Protein 3NWR (pdb70)

Nearest PDB structures (foldseek):
  3nwr-assembly1_A-2  TM=1.002E+00  e=1.275E-89  Paraburkholderia fungorum
  2d69-assembly1_A  TM=9.062E-01  e=4.110E-38  Pyrococcus horikoshii OT3
  2cwx-assembly1_A  TM=9.126E-01  e=5.926E-37  Pyrococcus horikoshii OT3
  1ykw-assembly1_B  TM=9.379E-01  e=1.072E-36  Chlorobaculum tepidum
  8io2-assembly1_E  TM=8.507E-01  e=3.517E-30  Synechococcus elongatus PCC 6301

Solvent-accessible surface area: 16631 Å² total

Structure (mmCIF, N/CA/C/O backbone):
data_3NWR
#
_entry.id   3NWR
#
_cell.length_a   68.255
_cell.length_b   130.917
_cell.length_c   101.452
_cell.angle_alpha   90.00
_cell.angle_beta   90.00
_cell.angle_gamma   90.00
#
_symmetry.space_group_name_H-M   'C 2 2 21'
#
loop_
_entity.id
_entity.type
_entity.pdbx_description
1 polymer 'A rubisco-like protein'
2 non-polymer 'SULFATE ION'
3 non-polymer GLYCEROL
4 water water
#
loop_
_atom_site.group_PDB
_atom_site.id
_atom_site.type_symbol
_atom_site.label_atom_id
_atom_site.label_alt_id
_atom_site.label_comp_id
_atom_site.label_asym_id
_atom_site.label_entity_id
_atom_site.label_seq_id
_atom_site.pdbx_PDB_ins_code
_atom_site.Cartn_x
_atom_site.Cartn_y
_atom_site.Cartn_z
_atom_site.occupancy
_atom_site.B_iso_or_equiv
_atom_site.auth_seq_id
_atom_site.auth_comp_id
_atom_site.auth_asym_id
_atom_site.auth_atom_id
_atom_site.pdbx_PDB_model_num
ATOM 1 N N . GLU A 1 12 ? 14.013 -4.801 28.356 1.00 32.63 12 GLU A N 1
ATOM 2 C CA . GLU A 1 12 ? 12.770 -4.907 27.600 1.00 31.57 12 GLU A CA 1
ATOM 3 C C . GLU A 1 12 ? 12.317 -3.568 27.017 1.00 29.98 12 GLU A C 1
ATOM 4 O O . GLU A 1 12 ? 11.428 -3.531 26.171 1.00 32.92 12 GLU A O 1
ATOM 10 N N . ASP A 1 13 ? 12.926 -2.477 27.475 1.00 24.69 13 ASP A N 1
ATOM 11 C CA . ASP A 1 13 ? 12.589 -1.141 26.984 1.00 22.95 13 ASP A CA 1
ATOM 12 C C . ASP A 1 13 ? 13.622 -0.619 25.986 1.00 18.20 13 ASP A C 1
ATOM 13 O O . ASP A 1 13 ? 13.575 0.548 25.582 1.00 19.30 13 ASP A O 1
ATOM 18 N N . THR A 1 14 ? 14.557 -1.481 25.596 1.00 19.05 14 THR A N 1
ATOM 19 C CA . THR A 1 14 ? 15.598 -1.085 24.648 1.00 17.37 14 THR A CA 1
ATOM 20 C C . THR A 1 14 ? 15.821 -2.155 23.594 1.00 18.44 14 THR A C 1
ATOM 21 O O . THR A 1 14 ? 15.397 -3.292 23.747 1.00 18.36 14 THR A O 1
ATOM 25 N N . LEU A 1 15 ? 16.488 -1.771 22.513 1.00 17.39 15 LEU A N 1
ATOM 26 C CA . LEU A 1 15 ? 17.112 -2.746 21.635 1.00 15.96 15 LEU A CA 1
ATOM 27 C C . LEU A 1 15 ? 18.596 -2.403 21.553 1.00 16.74 15 LEU A C 1
ATOM 28 O O . LEU A 1 15 ? 19.016 -1.304 21.927 1.00 16.85 15 LEU A O 1
ATOM 33 N N . GLU A 1 16 ? 19.394 -3.345 21.076 1.00 17.23 16 GLU A N 1
ATOM 34 C CA . GLU A 1 16 ? 20.816 -3.107 20.916 1.00 14.70 16 GLU A CA 1
ATOM 35 C C . GLU A 1 16 ? 21.268 -3.307 19.474 1.00 14.39 16 GLU A C 1
ATOM 36 O O . GLU A 1 16 ? 20.740 -4.150 18.748 1.00 15.86 16 GLU A O 1
ATOM 42 N N . ALA A 1 17 ? 22.256 -2.514 19.077 1.00 14.69 17 ALA A N 1
ATOM 43 C CA . ALA A 1 17 ? 22.813 -2.595 17.738 1.00 14.79 17 ALA A CA 1
ATOM 44 C C . ALA A 1 17 ? 24.331 -2.576 17.837 1.00 14.92 17 ALA A C 1
ATOM 45 O O . ALA A 1 17 ? 24.894 -1.716 18.512 1.00 16.20 17 ALA A O 1
ATOM 47 N N . ASP A 1 18 ? 24.985 -3.521 17.168 1.00 15.18 18 ASP A N 1
ATOM 48 C CA . ASP A 1 18 ? 26.447 -3.598 17.162 1.00 14.36 18 ASP A CA 1
ATOM 49 C C . ASP A 1 18 ? 26.976 -3.054 15.843 1.00 15.81 18 ASP A C 1
ATOM 50 O O . ASP A 1 18 ? 26.412 -3.347 14.783 1.00 14.75 18 ASP A O 1
ATOM 55 N N . TYR A 1 19 ? 28.061 -2.282 15.904 1.00 14.87 19 TYR A N 1
ATOM 56 C CA . TYR A 1 19 ? 28.701 -1.721 14.715 1.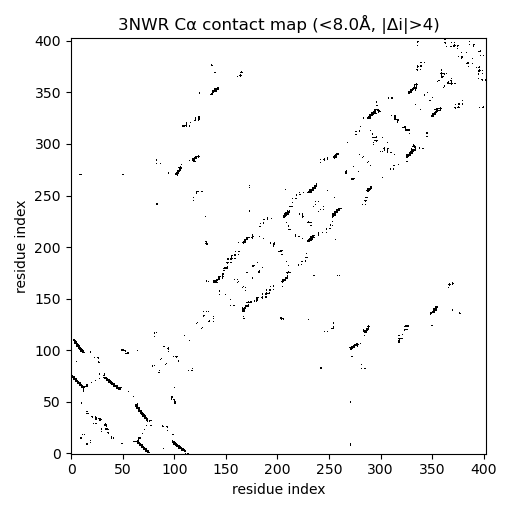00 13.71 19 TYR A CA 1
ATOM 57 C C . TYR A 1 19 ? 30.191 -1.971 14.708 1.00 16.36 19 TYR A C 1
ATOM 58 O O . TYR A 1 19 ? 30.806 -2.165 15.757 1.00 17.42 19 TYR A O 1
ATOM 67 N N . LEU A 1 20 ? 30.762 -1.963 13.508 1.00 13.21 20 LEU A N 1
ATOM 68 C CA . LEU A 1 20 ? 32.198 -1.806 13.335 1.00 13.97 20 LEU A CA 1
ATOM 69 C C . LEU A 1 20 ? 32.407 -0.404 12.798 1.00 17.98 20 LEU A C 1
ATOM 70 O O . LEU A 1 20 ? 31.862 -0.054 11.748 1.00 17.04 20 LEU A O 1
ATOM 75 N N . ILE A 1 21 ? 33.175 0.421 13.508 1.00 15.37 21 ILE A N 1
ATOM 76 C CA . ILE A 1 21 ? 33.437 1.764 13.021 1.00 14.83 21 ILE A CA 1
ATOM 77 C C . ILE A 1 21 ? 34.923 1.980 12.788 1.00 16.39 21 ILE A C 1
ATOM 78 O O . ILE A 1 21 ? 35.762 1.262 13.335 1.00 15.89 21 ILE A O 1
ATOM 83 N N . GLU A 1 22 ? 35.230 2.941 11.928 1.00 15.49 22 GLU A N 1
ATOM 84 C CA . GLU A 1 22 ? 36.607 3.298 11.621 1.00 15.14 22 GLU A CA 1
ATOM 85 C C . GLU A 1 22 ? 36.697 4.813 11.607 1.00 15.04 22 GLU A C 1
ATOM 86 O O . GLU A 1 22 ? 35.860 5.489 11.009 1.00 16.51 22 GLU A O 1
ATOM 92 N N . THR A 1 23 ? 37.715 5.355 12.274 1.00 15.94 23 THR A N 1
ATOM 93 C CA . THR A 1 23 ? 37.840 6.800 12.416 1.00 16.14 23 THR A CA 1
ATOM 94 C C . THR A 1 23 ? 39.262 7.140 12.847 1.00 17.45 23 THR A C 1
ATOM 95 O O . THR A 1 23 ? 39.878 6.380 13.592 1.00 18.65 23 THR A O 1
ATOM 99 N N . PRO A 1 24 ? 39.795 8.272 12.363 1.00 16.81 24 PRO A N 1
ATOM 100 C CA . PRO A 1 24 ? 41.109 8.690 12.858 1.00 20.14 24 PRO A CA 1
ATOM 101 C C . PRO A 1 24 ? 40.954 9.409 14.193 1.00 22.42 24 PRO A C 1
ATOM 102 O O . PRO A 1 24 ? 41.954 9.714 14.852 1.00 23.50 24 PRO A O 1
ATOM 106 N N . LEU A 1 25 ? 39.709 9.682 14.581 1.00 19.46 25 LEU A N 1
ATOM 107 C CA . LEU A 1 25 ? 39.416 10.350 15.841 1.00 18.61 25 LEU A CA 1
ATOM 108 C C . LEU A 1 25 ? 39.276 9.320 16.962 1.00 17.52 25 LEU A C 1
ATOM 109 O O . LEU A 1 25 ? 39.537 8.131 16.763 1.00 18.95 25 LEU A O 1
ATOM 114 N N . ASP A 1 26 ? 38.870 9.773 18.143 1.00 21.20 26 ASP A N 1
ATOM 115 C CA . ASP A 1 26 ? 38.672 8.877 19.278 1.00 18.78 26 ASP A CA 1
ATOM 116 C C . ASP A 1 26 ? 37.421 8.019 19.088 1.00 20.18 26 ASP A C 1
ATOM 117 O O . ASP A 1 26 ? 36.320 8.558 18.992 1.00 19.83 26 ASP A O 1
ATOM 122 N N . PRO A 1 27 ? 37.585 6.687 19.027 1.00 18.90 27 PRO A N 1
ATOM 123 C CA . PRO A 1 27 ? 36.419 5.818 18.792 1.00 18.32 27 PRO A CA 1
ATOM 124 C C . PRO A 1 27 ? 35.285 6.017 19.795 1.00 18.75 27 PRO A C 1
ATOM 125 O O . PRO A 1 27 ? 34.122 6.025 19.394 1.00 17.26 27 PRO A O 1
ATOM 129 N N . ALA A 1 28 ? 35.598 6.176 21.077 1.00 21.00 28 ALA A N 1
ATOM 130 C CA . ALA A 1 28 ? 34.544 6.340 22.070 1.00 19.78 28 ALA A CA 1
ATOM 131 C C . ALA A 1 28 ? 33.743 7.618 21.855 1.00 19.83 28 ALA A C 1
ATOM 132 O O . ALA A 1 28 ? 32.523 7.615 21.992 1.00 20.77 28 ALA A O 1
ATOM 134 N N . ARG A 1 29 ? 34.426 8.712 21.518 1.00 20.46 29 ARG A N 1
ATOM 135 C CA . ARG A 1 29 ? 33.742 9.972 21.246 1.00 22.46 29 ARG A CA 1
ATOM 136 C C . ARG A 1 29 ? 32.840 9.828 20.025 1.00 22.37 29 ARG A C 1
ATOM 137 O O . ARG A 1 29 ? 31.693 10.282 20.026 1.00 19.43 29 ARG A O 1
ATOM 145 N N . VAL A 1 30 ? 33.369 9.189 18.988 1.00 18.21 30 VAL A N 1
ATOM 146 C CA . VAL A 1 30 ? 32.615 8.986 17.761 1.00 17.63 30 VAL A CA 1
ATOM 147 C C . VAL A 1 30 ? 31.395 8.116 18.024 1.00 18.89 30 VAL A C 1
ATOM 148 O O . VAL A 1 30 ? 30.312 8.400 17.515 1.00 17.89 30 VAL A O 1
ATOM 152 N N . ALA A 1 31 ? 31.559 7.073 18.835 1.00 17.39 31 ALA A N 1
ATOM 153 C CA . ALA A 1 31 ? 30.431 6.212 19.177 1.00 17.80 31 ALA A CA 1
ATOM 154 C C . ALA A 1 31 ? 29.325 7.023 19.841 1.00 17.01 31 ALA A C 1
ATOM 155 O O . ALA A 1 31 ? 28.141 6.809 19.582 1.00 18.50 31 ALA A O 1
ATOM 157 N N . ASP A 1 32 ? 29.689 7.974 20.694 1.00 17.67 32 ASP A N 1
ATOM 158 C CA . ASP A 1 32 ? 28.649 8.757 21.342 1.00 20.17 32 ASP A CA 1
ATOM 159 C C . ASP A 1 32 ? 28.029 9.794 20.401 1.00 19.43 32 ASP A C 1
ATOM 160 O O . ASP A 1 32 ? 26.852 10.132 20.533 1.00 19.30 32 ASP A O 1
ATOM 165 N N . VAL A 1 33 ? 28.817 10.298 19.454 1.00 16.70 33 VAL A N 1
ATOM 166 C CA . VAL A 1 33 ? 28.259 11.112 18.381 1.00 16.86 33 VAL A CA 1
ATOM 167 C C . VAL A 1 33 ? 27.177 10.305 17.656 1.00 17.80 33 VAL A C 1
ATOM 168 O O . VAL A 1 33 ? 26.073 10.799 17.428 1.00 18.08 33 VAL A O 1
ATOM 172 N N . MET A 1 34 ? 27.492 9.057 17.318 1.00 17.58 34 MET A N 1
ATOM 173 C CA . MET A 1 34 ? 26.514 8.173 16.683 1.00 16.13 34 MET A CA 1
ATOM 174 C C . MET A 1 34 ? 25.259 8.005 17.529 1.00 18.24 34 MET A C 1
ATOM 175 O O . MET A 1 34 ? 24.136 8.131 17.034 1.00 16.23 34 MET A O 1
ATOM 180 N N . ALA A 1 35 ? 25.449 7.719 18.813 1.00 17.22 35 ALA A N 1
ATOM 181 C CA . ALA A 1 35 ? 24.328 7.524 19.724 1.00 16.92 35 ALA A CA 1
ATOM 182 C C . ALA A 1 35 ? 23.450 8.770 19.790 1.00 18.82 35 ALA A C 1
ATOM 183 O O . ALA A 1 35 ? 22.216 8.684 19.748 1.00 18.07 35 ALA A O 1
ATOM 185 N N . GLY A 1 36 ? 24.088 9.931 19.888 1.00 17.39 36 GLY A N 1
ATOM 186 C CA . GLY A 1 36 ? 23.363 11.183 20.003 1.00 19.09 36 GLY A CA 1
ATOM 187 C C . GLY A 1 36 ? 22.626 11.536 18.730 1.00 19.54 36 GLY A C 1
ATOM 188 O O . GLY A 1 36 ? 21.452 11.917 18.763 1.00 20.19 36 GLY A O 1
ATOM 189 N N . GLU A 1 37 ? 23.314 11.409 17.601 1.00 16.78 37 GLU A N 1
ATOM 190 C CA . GLU A 1 37 ? 22.723 11.784 16.323 1.00 20.72 37 GLU A CA 1
ATOM 191 C C . GLU A 1 37 ? 21.510 10.935 15.972 1.00 20.31 37 GLU A C 1
ATOM 192 O O . GLU A 1 37 ? 20.568 11.427 15.352 1.00 19.67 37 GLU A O 1
ATOM 198 N N . GLN A 1 38 ? 21.528 9.670 16.383 1.00 17.12 38 GLN A N 1
ATOM 199 C CA . GLN A 1 38 ? 20.441 8.746 16.060 1.00 17.07 38 GLN A CA 1
ATOM 200 C C . GLN A 1 38 ? 19.350 8.745 17.125 1.00 16.56 38 GLN A C 1
ATOM 201 O O . GLN A 1 38 ? 18.416 7.943 17.068 1.00 17.79 38 GLN A O 1
ATOM 207 N N . SER A 1 39 ? 19.471 9.646 18.090 1.00 18.17 39 SER A N 1
ATOM 208 C CA . SER A 1 39 ? 18.439 9.809 19.102 1.00 17.87 39 SER A CA 1
ATOM 209 C C . SER A 1 39 ? 18.247 11.286 19.431 1.00 21.19 39 SER A C 1
ATOM 210 O O . SER A 1 39 ? 17.995 12.083 18.529 1.00 22.97 39 SER A O 1
ATOM 213 N N . SER A 1 40 ? 18.385 11.660 20.698 1.00 18.61 40 SER A N 1
ATOM 214 C CA . SER A 1 40 ? 18.064 13.031 21.122 1.00 21.38 40 SER A CA 1
ATOM 215 C C . SER A 1 40 ? 19.269 13.954 21.362 1.00 27.56 40 SER A C 1
ATOM 216 O O . SER A 1 40 ? 19.148 14.970 22.057 1.00 27.35 40 SER A O 1
ATOM 219 N N . GLY A 1 41 ? 20.419 13.606 20.795 1.00 27.02 41 GLY A N 1
ATOM 220 C CA . GLY A 1 41 ? 21.606 14.440 20.902 1.00 26.25 41 GLY A CA 1
ATOM 221 C C . GLY A 1 41 ? 22.080 14.603 22.334 1.00 35.64 41 GLY A C 1
ATOM 222 O O . GLY A 1 41 ? 22.030 15.706 22.888 1.00 43.64 41 GLY A O 1
ATOM 223 N N . ALA A 1 55 ? 16.632 11.183 29.512 1.00 36.34 55 ALA A N 1
ATOM 224 C CA . ALA A 1 55 ? 16.571 9.895 30.190 1.00 36.55 55 ALA A CA 1
ATOM 225 C C . ALA A 1 55 ? 15.685 8.911 29.427 1.00 34.85 55 ALA A C 1
ATOM 226 O O . ALA A 1 55 ? 15.923 7.701 29.439 1.00 39.43 55 ALA A O 1
ATOM 228 N N . ARG A 1 56 ? 14.667 9.439 28.757 1.00 33.24 56 ARG A N 1
ATOM 229 C CA . ARG A 1 56 ? 13.688 8.602 28.074 1.00 31.25 56 ARG A CA 1
ATOM 230 C C . ARG A 1 56 ? 14.024 8.425 26.595 1.00 27.47 56 ARG A C 1
ATOM 231 O O . ARG A 1 56 ? 13.409 7.606 25.910 1.00 27.21 56 ARG A O 1
ATOM 239 N N . SER A 1 57 ? 14.992 9.196 26.105 1.00 26.79 57 SER A N 1
ATOM 240 C CA . SER A 1 57 ? 15.189 9.303 24.660 1.00 22.00 57 SER A CA 1
ATOM 241 C C . SER A 1 57 ? 16.629 9.245 24.165 1.00 21.35 57 SER A C 1
ATOM 242 O O . SER A 1 57 ? 16.858 9.129 22.966 1.00 23.01 57 SER A O 1
ATOM 245 N N . ARG A 1 58 ? 17.605 9.348 25.056 1.00 19.16 58 ARG A N 1
ATOM 246 C CA . ARG A 1 58 ? 18.991 9.369 24.601 1.00 17.61 58 ARG A CA 1
ATOM 247 C C . ARG A 1 58 ? 19.563 7.953 24.524 1.00 18.88 58 ARG A C 1
ATOM 248 O O . ARG A 1 58 ? 19.560 7.216 25.517 1.00 20.79 58 ARG A O 1
ATOM 256 N N . ALA A 1 59 ? 20.012 7.559 23.333 1.00 19.37 59 ALA A N 1
ATOM 257 C CA . ALA A 1 59 ? 20.696 6.276 23.164 1.00 18.09 59 ALA A CA 1
ATOM 258 C C . ALA A 1 59 ? 22.045 6.323 23.877 1.00 18.29 59 ALA A C 1
ATOM 259 O O . ALA A 1 59 ? 22.606 7.397 24.085 1.00 19.71 59 ALA A O 1
ATOM 261 N N A SER A 1 60 ? 22.559 5.152 24.245 0.41 18.82 60 SER A N 1
ATOM 262 N N B SER A 1 60 ? 22.571 5.165 24.251 0.59 18.80 60 SER A N 1
ATOM 263 C CA A SER A 1 60 ? 23.811 5.058 24.992 0.41 20.22 60 SER A CA 1
ATOM 264 C CA B SER A 1 60 ? 23.853 5.136 24.942 0.59 20.21 60 SER A CA 1
ATOM 265 C C A SER A 1 60 ? 24.800 4.095 24.346 0.41 18.80 60 SER A C 1
ATOM 266 C C B SER A 1 60 ? 24.799 4.098 24.365 0.59 18.78 60 SER A C 1
ATOM 267 O O A SER A 1 60 ? 24.408 3.188 23.612 0.41 18.72 60 SER A O 1
ATOM 268 O O B SER A 1 60 ? 24.377 3.148 23.701 0.59 18.73 60 SER A O 1
ATOM 273 N N . VAL A 1 61 ? 26.084 4.297 24.625 1.00 18.38 61 VAL A N 1
ATOM 274 C CA . VAL A 1 61 ? 27.115 3.371 24.189 1.00 19.54 61 VAL A CA 1
ATOM 275 C C . VAL A 1 61 ? 27.357 2.366 25.308 1.00 20.75 61 VAL A C 1
ATOM 276 O O . VAL A 1 61 ? 27.762 2.745 26.410 1.00 24.55 61 VAL A O 1
ATOM 280 N N . LEU A 1 62 ? 27.085 1.094 25.037 1.00 16.56 62 LEU A N 1
ATOM 281 C CA . LEU A 1 62 ? 27.194 0.054 26.062 1.00 19.22 62 LEU A CA 1
ATOM 282 C C . LEU A 1 62 ? 28.552 -0.630 26.029 1.00 19.47 62 LEU A C 1
ATOM 283 O O . LEU A 1 62 ? 29.025 -1.126 27.051 1.00 20.15 62 LEU A O 1
ATOM 288 N N . ARG A 1 63 ? 29.166 -0.684 24.852 1.00 17.23 63 ARG A N 1
ATOM 289 C CA . ARG A 1 63 ? 30.425 -1.407 24.689 1.00 17.51 63 ARG A CA 1
ATOM 290 C C . ARG A 1 63 ? 31.293 -0.747 23.643 1.00 19.18 63 ARG A C 1
ATOM 291 O O . ARG A 1 63 ? 30.804 -0.326 22.596 1.00 18.05 63 ARG A O 1
ATOM 299 N N . ILE A 1 64 ? 32.590 -0.674 23.919 1.00 16.57 64 ILE A N 1
ATOM 300 C CA . ILE A 1 64 ? 33.560 -0.278 22.916 1.00 16.53 64 ILE A CA 1
ATOM 301 C C . ILE A 1 64 ? 34.740 -1.224 23.038 1.00 21.61 64 ILE A C 1
ATOM 302 O O . ILE A 1 64 ? 35.201 -1.506 24.146 1.00 20.90 64 ILE A O 1
ATOM 307 N N . GLU A 1 65 ? 35.212 -1.737 21.911 1.00 16.25 65 GLU A N 1
ATOM 308 C CA . GLU A 1 65 ? 36.424 -2.551 21.907 1.00 19.37 65 GLU A CA 1
ATOM 309 C C . GLU A 1 65 ? 37.285 -2.115 20.744 1.00 19.65 65 GLU A C 1
ATOM 310 O O . GLU A 1 65 ? 36.893 -2.279 19.592 1.00 19.07 65 GLU A O 1
ATOM 316 N N . GLU A 1 66 ? 38.453 -1.548 21.029 1.00 17.78 66 GLU A N 1
ATOM 317 C CA . GLU A 1 66 ? 39.329 -1.120 19.948 1.00 19.12 66 GLU A CA 1
ATOM 318 C C . GLU A 1 66 ? 40.035 -2.312 19.306 1.00 21.73 66 GLU A C 1
ATOM 319 O O . GLU A 1 66 ? 40.500 -3.217 19.993 1.00 22.22 66 GLU A O 1
ATOM 325 N N . LEU A 1 67 ? 40.093 -2.297 17.976 1.00 18.90 67 LEU A N 1
ATOM 326 C CA . LEU A 1 67 ? 40.698 -3.357 17.192 1.00 20.06 67 LEU A CA 1
ATOM 327 C C . LEU A 1 67 ? 41.988 -2.828 16.585 1.00 19.03 67 LEU A C 1
ATOM 328 O O . LEU A 1 67 ? 42.394 -1.700 16.861 1.00 21.88 67 LEU A O 1
ATOM 333 N N . GLU A 1 68 ? 42.632 -3.639 15.754 1.00 23.71 68 GLU A N 1
ATOM 334 C CA . GLU A 1 68 ? 43.820 -3.190 15.040 1.00 28.39 68 GLU A CA 1
ATOM 335 C C . GLU A 1 68 ? 43.458 -2.056 14.077 1.00 26.72 68 GLU A C 1
ATOM 336 O O . GLU A 1 68 ? 42.472 -2.144 13.342 1.00 25.93 68 GLU A O 1
ATOM 342 N N . ALA A 1 69 ? 44.245 -0.986 14.096 1.00 26.03 69 ALA A N 1
ATOM 343 C CA . ALA A 1 69 ? 43.982 0.161 13.240 1.00 23.67 69 ALA A CA 1
ATOM 344 C C . ALA A 1 69 ? 44.289 -0.156 11.786 1.00 29.28 69 ALA A C 1
ATOM 345 O O . ALA A 1 69 ? 45.039 -1.089 11.485 1.00 29.60 69 ALA A O 1
ATOM 347 N N . ALA A 1 70 ? 43.692 0.617 10.886 1.00 24.66 70 ALA A N 1
ATOM 348 C CA . ALA A 1 70 ? 43.989 0.502 9.464 1.00 26.31 70 ALA A CA 1
ATOM 349 C C . ALA A 1 70 ? 45.065 1.516 9.085 1.00 27.08 70 ALA A C 1
ATOM 350 O O . ALA A 1 70 ? 45.103 2.627 9.625 1.00 29.00 70 ALA A O 1
ATOM 352 N N . ALA A 1 71 ? 45.936 1.137 8.154 1.00 30.90 71 ALA A N 1
ATOM 353 C CA . ALA A 1 71 ? 47.015 2.016 7.708 1.00 30.13 71 ALA A CA 1
ATOM 354 C C . ALA A 1 71 ? 46.518 3.059 6.716 1.00 29.07 71 ALA A C 1
ATOM 355 O O . ALA A 1 71 ? 47.147 4.103 6.533 1.00 30.51 71 ALA A O 1
ATOM 357 N N . ARG A 1 72 ? 45.391 2.763 6.073 1.00 31.59 72 ARG A N 1
ATOM 358 C CA . ARG A 1 72 ? 44.762 3.683 5.134 1.00 27.29 72 ARG A CA 1
ATOM 359 C C . ARG A 1 72 ? 43.261 3.707 5.400 1.00 21.96 72 ARG A C 1
ATOM 360 O O . ARG A 1 72 ? 42.697 2.710 5.849 1.00 26.45 72 ARG A O 1
ATOM 368 N N . PRO A 1 73 ? 42.611 4.847 5.128 1.00 23.14 73 PRO A N 1
ATOM 369 C CA . PRO A 1 73 ? 41.162 4.964 5.360 1.00 20.05 73 PRO A CA 1
ATOM 370 C C . PRO A 1 73 ? 40.361 4.113 4.373 1.00 25.09 73 PRO A C 1
ATOM 371 O O . PRO A 1 73 ? 40.674 4.091 3.179 1.00 24.36 73 PRO A O 1
ATOM 375 N N . SER A 1 74 ? 39.338 3.422 4.867 1.00 20.26 74 SER A N 1
ATOM 376 C CA . SER A 1 74 ? 38.540 2.542 4.018 1.00 20.75 74 SER A CA 1
ATOM 377 C C . SER A 1 74 ? 37.650 3.321 3.050 1.00 19.87 74 SER A C 1
ATOM 378 O O . SER A 1 74 ? 37.375 2.853 1.944 1.00 23.23 74 SER A O 1
ATOM 381 N N . LEU A 1 75 ? 37.197 4.497 3.475 1.00 18.07 75 LEU A N 1
ATOM 382 C CA . LEU A 1 75 ? 36.307 5.330 2.668 1.00 17.57 75 LEU A CA 1
ATOM 383 C C . LEU A 1 75 ? 36.819 6.763 2.567 1.00 19.96 75 LEU A C 1
ATOM 384 O O . LEU A 1 75 ? 37.394 7.292 3.521 1.00 21.24 75 LEU A O 1
ATOM 389 N N . PRO A 1 76 ? 36.602 7.405 1.410 1.00 19.14 76 PRO A N 1
ATOM 390 C CA . PRO A 1 76 ? 36.869 8.844 1.309 1.00 18.27 76 PRO A CA 1
ATOM 391 C C . PRO A 1 76 ? 36.014 9.625 2.296 1.00 20.53 76 PRO A C 1
ATOM 392 O O . PRO A 1 76 ? 34.922 9.187 2.673 1.00 20.50 76 PRO A O 1
ATOM 396 N N . ASN A 1 77 ? 36.504 10.785 2.707 1.00 20.70 77 ASN A N 1
ATOM 397 C CA . ASN A 1 77 ? 35.755 11.629 3.613 1.00 17.31 77 ASN A CA 1
ATOM 398 C C . ASN A 1 77 ? 36.213 13.071 3.473 1.00 19.88 77 ASN A C 1
ATOM 399 O O . ASN A 1 77 ? 37.335 13.399 3.850 1.00 21.30 77 ASN A O 1
ATOM 404 N N . ALA A 1 78 ? 35.346 13.919 2.923 1.00 19.72 78 ALA A N 1
ATOM 405 C CA . ALA A 1 78 ? 35.710 15.301 2.611 1.00 20.64 78 ALA A CA 1
ATOM 406 C C . ALA A 1 78 ? 35.909 16.170 3.851 1.00 26.32 78 ALA A C 1
ATOM 407 O O . ALA A 1 78 ? 36.753 17.067 3.856 1.00 27.05 78 ALA A O 1
ATOM 409 N N . TRP A 1 79 ? 35.132 15.914 4.897 1.00 20.72 79 TRP A N 1
ATOM 410 C CA . TRP A 1 79 ? 35.249 16.682 6.127 1.00 21.50 79 TRP A CA 1
ATOM 411 C C . TRP A 1 79 ? 36.598 16.415 6.787 1.00 24.02 79 TRP A C 1
ATOM 412 O O . TRP A 1 79 ? 37.286 17.346 7.206 1.00 24.41 79 TRP A O 1
ATOM 423 N N . LEU A 1 80 ? 36.987 15.148 6.856 1.00 22.34 80 LEU A N 1
ATOM 424 C CA . LEU A 1 80 ? 38.256 14.801 7.481 1.00 22.50 80 LEU A CA 1
ATOM 425 C C . LEU A 1 80 ? 39.443 15.330 6.684 1.00 32.91 80 LEU A C 1
ATOM 426 O O . LEU A 1 80 ? 40.431 15.780 7.262 1.00 34.19 80 LEU A O 1
ATOM 431 N N . GLU A 1 81 ? 39.360 15.292 5.360 1.00 26.89 81 GLU A N 1
ATOM 432 C CA . GLU A 1 81 ? 40.498 15.768 4.585 1.00 35.22 81 GLU A CA 1
ATOM 433 C C . GLU A 1 81 ? 40.566 17.291 4.518 1.00 37.55 81 GLU A C 1
ATOM 434 O O . GLU A 1 81 ? 41.654 17.855 4.420 1.00 40.73 81 GLU A O 1
ATOM 440 N N . ARG A 1 82 ? 39.414 17.951 4.595 1.00 32.16 82 ARG A N 1
ATOM 441 C CA . ARG A 1 82 ? 39.387 19.408 4.701 1.00 36.51 82 ARG A CA 1
ATOM 442 C C . ARG A 1 82 ? 40.230 19.857 5.888 1.00 42.72 82 ARG A C 1
ATOM 443 O O . ARG A 1 82 ? 40.660 21.009 5.961 1.00 48.17 82 ARG A O 1
ATOM 451 N N . GLN A 1 83 ? 40.470 18.939 6.816 1.00 40.62 83 GLN A N 1
ATOM 452 C CA . GLN A 1 83 ? 41.181 19.275 8.042 1.00 45.61 83 GLN A CA 1
ATOM 453 C C . GLN A 1 83 ? 42.491 18.525 8.208 1.00 42.15 83 GLN A C 1
ATOM 454 O O . GLN A 1 83 ? 43.130 18.609 9.257 1.00 46.60 83 GLN A O 1
ATOM 460 N N . GLY A 1 84 ? 42.891 17.800 7.170 1.00 43.08 84 GLY A N 1
ATOM 461 C CA . GLY A 1 84 ? 44.137 17.058 7.202 1.00 39.60 84 GLY A CA 1
ATOM 462 C C . GLY A 1 84 ? 44.319 16.251 8.473 1.00 41.26 84 GLY A C 1
ATOM 463 O O . GLY A 1 84 ? 45.424 16.165 9.009 1.00 36.79 84 GLY A O 1
ATOM 464 N N . THR A 1 85 ? 43.235 15.660 8.966 1.00 38.50 85 THR A N 1
ATOM 465 C CA . THR A 1 85 ? 43.323 14.792 10.133 1.00 36.42 85 THR A CA 1
ATOM 466 C C . THR A 1 85 ? 44.268 13.636 9.818 1.00 32.14 85 THR A C 1
ATOM 467 O O . THR A 1 85 ? 44.091 12.942 8.816 1.00 35.67 85 THR A O 1
ATOM 471 N N . PRO A 1 86 ? 45.292 13.437 10.660 1.00 33.26 86 PRO A N 1
ATOM 472 C CA . PRO A 1 86 ? 46.280 12.387 10.401 1.00 34.97 86 PRO A CA 1
ATOM 473 C C . PRO A 1 86 ? 45.765 11.006 10.789 1.00 33.97 86 PRO A C 1
ATOM 474 O O . PRO A 1 86 ? 44.876 10.891 11.636 1.00 32.50 86 PRO A O 1
ATOM 478 N N . GLY A 1 87 ? 46.322 9.973 10.168 1.00 29.63 87 GLY A N 1
ATOM 479 C CA . GLY A 1 87 ? 46.041 8.609 10.572 1.00 27.73 87 GLY A CA 1
ATOM 480 C C . GLY A 1 87 ? 46.722 8.340 11.899 1.00 29.87 87 GLY A C 1
ATOM 481 O O . GLY A 1 87 ? 47.259 9.262 12.518 1.00 31.50 87 GLY A O 1
ATOM 482 N N . PRO A 1 88 ? 46.713 7.078 12.349 1.00 28.42 88 PRO A N 1
ATOM 483 C CA . PRO A 1 88 ? 46.118 5.927 11.663 1.00 28.10 88 PRO A CA 1
ATOM 484 C C . PRO A 1 88 ? 44.595 5.966 11.746 1.00 24.71 88 PRO A C 1
ATOM 485 O O . PRO A 1 88 ? 44.034 6.814 12.438 1.00 24.78 88 PRO A O 1
ATOM 489 N N . TRP A 1 89 ? 43.943 5.051 11.042 1.00 24.05 89 TRP A N 1
ATOM 490 C CA . TRP A 1 89 ? 42.487 4.990 11.058 1.00 21.91 89 TRP A CA 1
ATOM 491 C C . TRP A 1 89 ? 42.022 3.895 11.997 1.00 18.93 89 TRP A C 1
ATOM 492 O O . TRP A 1 89 ? 42.006 2.710 11.658 1.00 21.22 89 TRP A O 1
ATOM 503 N N . ARG A 1 90 ? 41.692 4.314 13.211 1.00 18.41 90 ARG A N 1
ATOM 504 C CA . ARG A 1 90 ? 41.375 3.397 14.278 1.00 17.94 90 ARG A CA 1
ATOM 505 C C . ARG A 1 90 ? 40.078 2.645 14.003 1.00 17.74 90 ARG A C 1
ATOM 506 O O . ARG A 1 90 ? 39.171 3.167 13.356 1.00 19.54 90 ARG A O 1
ATOM 514 N N . ARG A 1 91 ? 40.004 1.419 14.496 1.00 18.57 91 ARG A N 1
ATOM 515 C CA . ARG A 1 91 ? 38.821 0.596 14.311 1.00 18.30 91 ARG A CA 1
ATOM 516 C C . ARG A 1 91 ? 38.298 0.123 15.652 1.00 19.98 91 ARG A C 1
ATOM 517 O O . ARG A 1 91 ? 39.070 -0.148 16.571 1.00 17.96 91 ARG A O 1
ATOM 525 N N . ALA A 1 92 ? 36.980 0.036 15.773 1.00 16.95 92 ALA A N 1
ATOM 526 C CA . ALA A 1 92 ? 36.384 -0.463 16.999 1.00 16.18 92 ALA A CA 1
ATOM 527 C C . ALA A 1 92 ? 35.047 -1.135 16.749 1.00 17.26 92 ALA A C 1
ATOM 528 O O . ALA A 1 92 ? 34.307 -0.741 15.843 1.00 17.25 92 ALA A O 1
ATOM 530 N N . ARG A 1 93 ? 34.752 -2.154 17.550 1.00 15.20 93 ARG A N 1
ATOM 531 C CA . ARG A 1 93 ? 33.413 -2.726 17.605 1.00 15.54 93 ARG A CA 1
ATOM 532 C C . ARG A 1 93 ? 32.680 -2.024 18.730 1.00 19.64 93 ARG A C 1
ATOM 533 O O . ARG A 1 93 ? 33.214 -1.893 19.832 1.00 20.00 93 ARG A O 1
ATOM 541 N N . ILE A 1 94 ? 31.468 -1.554 18.459 1.00 14.43 94 ILE A N 1
ATOM 542 C CA . ILE A 1 94 ? 30.712 -0.848 19.483 1.00 15.84 94 ILE A CA 1
ATOM 543 C C . ILE A 1 94 ? 29.302 -1.406 19.582 1.00 18.39 94 ILE A C 1
ATOM 544 O O . ILE A 1 94 ? 28.796 -2.012 18.639 1.00 16.38 94 ILE A O 1
ATOM 549 N N . THR A 1 95 ? 28.680 -1.221 20.740 1.00 16.87 95 THR A N 1
ATOM 550 C CA . THR A 1 95 ? 27.280 -1.572 20.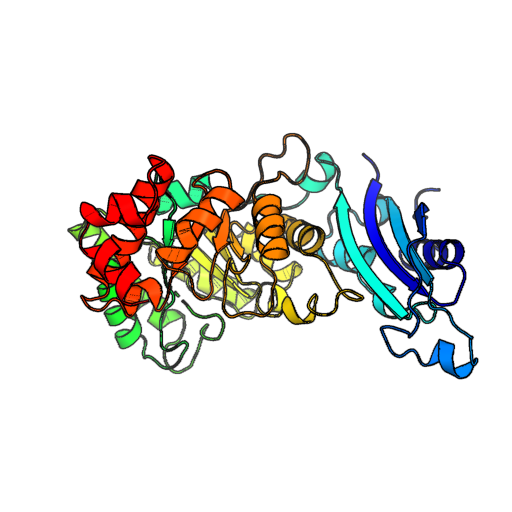906 1.00 15.58 95 THR A CA 1
ATOM 551 C C . THR A 1 95 ? 26.532 -0.340 21.366 1.00 17.73 95 THR A C 1
ATOM 552 O O . THR A 1 95 ? 26.942 0.310 22.334 1.00 16.68 95 THR A O 1
ATOM 556 N N . LEU A 1 96 ? 25.447 -0.008 20.665 1.00 15.52 96 LEU A N 1
ATOM 557 C CA . LEU A 1 96 ? 24.552 1.062 21.087 1.00 16.24 96 LEU A CA 1
ATOM 558 C C . LEU A 1 96 ? 23.260 0.490 21.656 1.00 16.00 96 LEU A C 1
ATOM 559 O O . LEU A 1 96 ? 22.772 -0.543 21.200 1.00 17.04 96 LEU A O 1
ATOM 564 N N . SER A 1 97 ? 22.715 1.175 22.657 1.00 16.16 97 SER A N 1
ATOM 565 C CA . SER A 1 97 ? 21.422 0.826 23.231 1.00 16.32 97 SER A CA 1
ATOM 566 C C . SER A 1 97 ? 20.423 1.928 22.904 1.00 16.13 97 SER A C 1
ATOM 567 O O . SER A 1 97 ? 20.666 3.094 23.209 1.00 17.03 97 SER A O 1
ATOM 570 N N . PHE A 1 98 ? 19.312 1.558 22.268 1.00 15.91 98 PHE A N 1
ATOM 571 C CA . PHE A 1 98 ? 18.291 2.513 21.839 1.00 17.47 98 PHE A CA 1
ATOM 572 C C . PHE A 1 98 ? 16.999 2.324 22.621 1.00 17.08 98 PHE A C 1
ATOM 573 O O . PHE A 1 98 ? 16.517 1.201 22.739 1.00 17.41 98 PHE A O 1
ATOM 581 N N . PRO A 1 99 ? 16.418 3.419 23.138 1.00 17.72 99 PRO A N 1
ATOM 582 C CA . PRO A 1 99 ? 15.115 3.304 23.802 1.00 17.04 99 PRO A CA 1
ATOM 583 C C . PRO A 1 99 ? 13.992 3.040 22.801 1.00 16.74 99 PRO A C 1
ATOM 584 O O . PRO A 1 99 ? 13.816 3.800 21.845 1.00 17.68 99 PRO A O 1
ATOM 588 N N . LEU A 1 100 ? 13.230 1.976 23.028 1.00 17.58 100 LEU A N 1
ATOM 589 C CA . LEU A 1 100 ? 12.155 1.600 22.113 1.00 14.71 100 LEU A CA 1
ATOM 590 C C . LEU A 1 100 ? 11.094 2.682 21.978 1.00 15.74 100 LEU A C 1
ATOM 591 O O . LEU A 1 100 ? 10.460 2.823 20.931 1.00 16.46 100 LEU A O 1
ATOM 596 N N . ALA A 1 101 ? 10.893 3.455 23.038 1.00 15.84 101 ALA A N 1
ATOM 597 C CA . ALA A 1 101 ? 9.894 4.515 23.003 1.00 17.18 101 ALA A CA 1
ATOM 598 C C . ALA A 1 101 ? 10.182 5.556 21.907 1.00 17.07 101 ALA A C 1
ATOM 599 O O . ALA A 1 101 ? 9.273 6.241 21.447 1.00 17.75 101 ALA A O 1
ATOM 601 N N . ASN A 1 102 ? 11.441 5.668 21.490 1.00 15.37 102 ASN A N 1
ATOM 602 C CA . ASN A 1 102 ? 11.792 6.580 20.399 1.00 15.64 102 ASN A CA 1
ATOM 603 C C . ASN A 1 102 ? 11.204 6.130 19.065 1.00 14.01 102 ASN A C 1
ATOM 604 O O . ASN A 1 102 ? 10.983 6.955 18.168 1.00 15.36 102 ASN A O 1
ATOM 609 N N . ILE A 1 103 ? 10.968 4.823 18.931 1.00 15.23 103 ILE A N 1
ATOM 610 C CA . ILE A 1 103 ? 10.662 4.231 17.628 1.00 15.00 103 ILE A CA 1
ATOM 611 C C . ILE A 1 103 ? 9.238 3.686 17.559 1.00 14.75 103 ILE A C 1
ATOM 612 O O . ILE A 1 103 ? 8.553 3.810 16.544 1.00 16.21 103 ILE A O 1
ATOM 617 N N . ASP A 1 104 ? 8.801 3.066 18.649 1.00 16.42 104 ASP A N 1
ATOM 618 C CA . ASP A 1 104 ? 7.627 2.205 18.614 1.00 17.18 104 ASP A CA 1
ATOM 619 C C . ASP A 1 104 ? 7.733 1.160 17.493 1.00 15.95 104 ASP A C 1
ATOM 620 O O . ASP A 1 104 ? 8.839 0.880 17.028 1.00 16.30 104 ASP A O 1
ATOM 625 N N . ALA A 1 105 ? 6.614 0.563 17.086 1.00 17.96 105 ALA A N 1
ATOM 626 C CA . ALA A 1 105 ? 6.674 -0.594 16.181 1.00 18.37 105 ALA A CA 1
ATOM 627 C C . ALA A 1 105 ? 6.663 -0.177 14.719 1.00 18.68 105 ALA A C 1
ATOM 628 O O . ALA A 1 105 ? 5.847 -0.640 13.932 1.00 20.07 105 ALA A O 1
ATOM 630 N N . ASN A 1 106 ? 7.598 0.692 14.378 1.00 14.36 106 ASN A N 1
ATOM 631 C CA . ASN A 1 106 ? 7.674 1.321 13.070 1.00 12.52 106 ASN A CA 1
ATOM 632 C C . ASN A 1 106 ? 8.924 0.800 12.360 1.00 10.82 106 ASN A C 1
ATOM 633 O O . ASN A 1 106 ? 10.046 1.241 12.648 1.00 12.45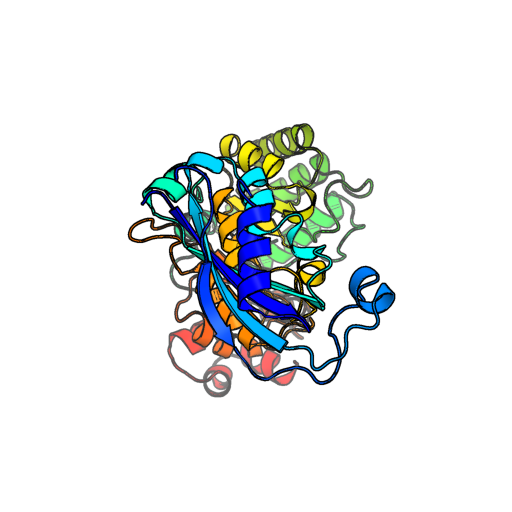 106 ASN A O 1
ATOM 638 N N . LEU A 1 107 ? 8.724 -0.150 11.448 1.00 12.47 107 LEU A N 1
ATOM 639 C CA . LEU A 1 107 ? 9.838 -0.858 10.818 1.00 13.28 107 LEU A CA 1
ATOM 640 C C . LEU A 1 107 ? 10.763 0.050 10.002 1.00 10.32 107 LEU A C 1
ATOM 641 O O . LEU A 1 107 ? 11.979 0.032 10.212 1.00 11.98 107 LEU A O 1
ATOM 646 N N . PRO A 1 108 ? 10.214 0.850 9.072 1.00 12.10 108 PRO A N 1
ATOM 647 C CA . PRO A 1 108 ? 11.159 1.698 8.325 1.00 11.45 108 PRO A CA 1
ATOM 648 C C . PRO A 1 108 ? 11.854 2.771 9.181 1.00 11.34 108 PRO A C 1
ATOM 649 O O . PRO A 1 108 ? 12.995 3.130 8.896 1.00 11.93 108 PRO A O 1
ATOM 653 N N . THR A 1 109 ? 11.206 3.273 10.225 1.00 10.72 109 THR A N 1
ATOM 654 C CA . THR A 1 109 ? 11.900 4.209 11.105 1.00 11.62 109 THR A CA 1
ATOM 655 C C . THR A 1 109 ? 12.912 3.511 12.014 1.00 14.17 109 THR A C 1
ATOM 656 O O . THR A 1 109 ? 13.933 4.096 12.367 1.00 12.86 109 THR A O 1
ATOM 660 N N . LEU A 1 110 ? 12.663 2.245 12.341 1.00 11.98 110 LEU A N 1
ATOM 661 C CA . LEU A 1 110 ? 13.683 1.445 13.013 1.00 12.12 110 LEU A CA 1
ATOM 662 C C . LEU A 1 110 ? 14.942 1.415 12.142 1.00 12.60 110 LEU A C 1
ATOM 663 O O . LEU A 1 110 ? 16.051 1.637 12.629 1.00 12.73 110 LEU A O 1
ATOM 668 N N . ALA A 1 111 ? 14.771 1.165 10.847 1.00 12.21 111 ALA A N 1
ATOM 669 C CA . ALA A 1 111 ? 15.923 1.183 9.940 1.00 12.72 111 ALA A CA 1
ATOM 670 C C . ALA A 1 111 ? 16.584 2.565 9.865 1.00 13.30 111 ALA A C 1
ATOM 671 O O . ALA A 1 111 ? 17.810 2.668 9.809 1.00 13.92 111 ALA A O 1
ATOM 673 N N . ALA A 1 112 ? 15.787 3.630 9.852 1.00 12.19 112 ALA A N 1
ATOM 674 C CA . ALA A 1 112 ? 16.329 4.987 9.805 1.00 11.20 112 ALA A CA 1
ATOM 675 C C . ALA A 1 112 ? 17.152 5.276 11.052 1.00 12.18 112 ALA A C 1
ATOM 676 O O . ALA A 1 112 ? 18.047 6.122 11.034 1.00 13.65 112 ALA A O 1
ATOM 678 N N . THR A 1 113 ? 16.822 4.580 12.137 1.00 13.08 113 THR A N 1
ATOM 679 C CA . THR A 1 113 ? 17.448 4.832 13.432 1.00 13.23 113 THR A CA 1
ATOM 680 C C . THR A 1 113 ? 18.760 4.070 13.579 1.00 12.03 113 THR A C 1
ATOM 681 O O . THR A 1 113 ? 19.782 4.657 13.932 1.00 15.66 113 THR A O 1
ATOM 685 N N . VAL A 1 114 ? 18.738 2.766 13.310 1.00 11.86 114 VAL A N 1
ATOM 686 C CA . VAL A 1 114 ? 19.940 1.943 13.484 1.00 12.16 114 VAL A CA 1
ATOM 687 C C . VAL A 1 114 ? 20.871 1.954 12.286 1.00 15.31 114 VAL A C 1
ATOM 688 O O . VAL A 1 114 ? 22.019 1.527 12.390 1.00 17.07 114 VAL A O 1
ATOM 692 N N . ALA A 1 115 ? 20.394 2.426 11.145 1.00 14.06 115 ALA A N 1
ATOM 693 C CA . ALA A 1 115 ? 21.293 2.537 10.007 1.00 14.43 115 ALA A CA 1
ATOM 694 C C . ALA A 1 115 ? 21.349 4.010 9.576 1.00 22.17 115 ALA A C 1
ATOM 695 O O . ALA A 1 115 ? 22.269 4.744 9.949 1.00 20.45 115 ALA A O 1
ATOM 697 N N . GLY A 1 116 ? 20.345 4.444 8.837 1.00 17.47 116 GLY A N 1
ATOM 698 C CA . GLY A 1 116 ? 20.184 5.836 8.450 1.00 12.29 116 GLY A CA 1
ATOM 699 C C . GLY A 1 116 ? 21.419 6.666 8.138 1.00 15.47 116 GLY A C 1
ATOM 700 O O . GLY A 1 116 ? 22.300 6.231 7.396 1.00 17.96 116 GLY A O 1
ATOM 701 N N . ASN A 1 117 ? 21.459 7.872 8.704 1.00 14.93 117 ASN A N 1
ATOM 702 C CA . ASN A 1 117 ? 22.511 8.851 8.432 1.00 17.69 117 ASN A CA 1
ATOM 703 C C . ASN A 1 117 ? 23.866 8.481 9.044 1.00 16.58 117 ASN A C 1
ATOM 704 O O . ASN A 1 117 ? 24.849 9.167 8.791 1.00 14.94 117 ASN A O 1
ATOM 709 N N . LEU A 1 118 ? 23.930 7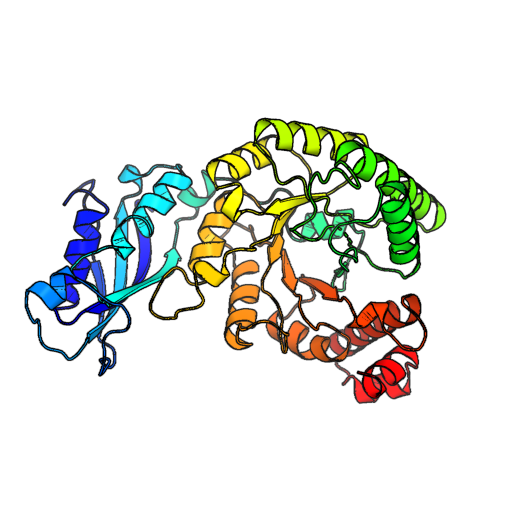.412 9.839 1.00 16.71 118 LEU A N 1
ATOM 710 C CA . LEU A 1 118 ? 25.204 7.020 10.458 1.00 14.64 118 LEU A CA 1
ATOM 711 C C . LEU A 1 118 ? 26.302 6.836 9.424 1.00 16.54 118 LEU A C 1
ATOM 712 O O . LEU A 1 118 ? 27.474 7.105 9.688 1.00 16.22 118 LEU A O 1
ATOM 717 N N . TYR A 1 119 ? 25.922 6.353 8.244 1.00 15.54 119 TYR A N 1
ATOM 718 C CA . TYR A 1 119 ? 26.897 6.072 7.207 1.00 12.57 119 TYR A CA 1
ATOM 719 C C . TYR A 1 119 ? 27.568 7.328 6.684 1.00 15.29 119 TYR A C 1
ATOM 720 O O . TYR A 1 119 ? 28.646 7.251 6.105 1.00 16.65 119 TYR A O 1
ATOM 729 N N . ASP A 1 120 ? 26.933 8.478 6.893 1.00 13.32 120 ASP A N 1
ATOM 730 C CA . ASP A 1 120 ? 27.422 9.735 6.315 1.00 14.59 120 ASP A CA 1
ATOM 731 C C . ASP A 1 120 ? 28.263 10.581 7.262 1.00 16.10 120 ASP A C 1
ATOM 732 O O . ASP A 1 120 ? 28.721 11.658 6.877 1.00 15.08 120 ASP A O 1
ATOM 737 N N . LEU A 1 121 ? 28.426 10.131 8.500 1.00 15.19 121 LEU A N 1
ATOM 738 C CA . LEU A 1 121 ? 29.074 10.967 9.514 1.00 15.91 121 LEU A CA 1
ATOM 739 C C . LEU A 1 121 ? 30.450 11.437 9.074 1.00 15.39 121 LEU A C 1
ATOM 740 O O . LEU A 1 121 ? 31.254 10.654 8.579 1.00 15.63 121 LEU A O 1
ATOM 745 N N . GLY A 1 122 ? 30.715 12.725 9.276 1.00 16.67 122 GLY A N 1
ATOM 746 C CA . GLY A 1 122 ? 32.009 13.283 8.928 1.00 16.30 122 GLY A CA 1
ATOM 747 C C . GLY A 1 122 ? 33.128 12.692 9.761 1.00 16.06 122 GLY A C 1
ATOM 748 O O . GLY A 1 122 ? 34.293 12.731 9.363 1.00 16.36 122 GLY A O 1
ATOM 749 N N . GLU A 1 123 ? 32.771 12.126 10.912 1.00 16.90 123 GLU A N 1
ATOM 750 C CA . GLU A 1 123 ? 33.761 11.551 11.822 1.00 17.15 123 GLU A CA 1
ATOM 751 C C . GLU A 1 123 ? 34.344 10.222 11.350 1.00 18.78 123 GLU A C 1
ATOM 752 O O . GLU A 1 123 ? 35.412 9.816 11.807 1.00 19.63 123 GLU A O 1
ATOM 758 N N . VAL A 1 124 ? 33.647 9.532 10.448 1.00 15.04 124 VAL A N 1
ATOM 759 C CA . VAL A 1 124 ? 34.010 8.147 10.146 1.00 15.36 124 VAL A CA 1
ATOM 760 C C . VAL A 1 124 ? 34.545 7.887 8.738 1.00 15.75 124 VAL A C 1
ATOM 761 O O . VAL A 1 124 ? 34.135 8.530 7.768 1.00 16.89 124 VAL A O 1
ATOM 765 N N . THR A 1 125 ? 35.460 6.930 8.652 1.00 14.88 125 THR A N 1
ATOM 766 C CA . THR A 1 125 ? 35.943 6.430 7.372 1.00 16.57 125 THR A CA 1
ATOM 767 C C . THR A 1 125 ? 35.501 4.980 7.173 1.00 16.95 125 THR A C 1
ATOM 768 O O . THR A 1 125 ? 35.959 4.292 6.261 1.00 17.16 125 THR A O 1
ATOM 772 N N . GLY A 1 126 ? 34.600 4.531 8.041 1.00 15.96 126 GLY A N 1
ATOM 773 C CA . GLY A 1 126 ? 34.007 3.208 7.961 1.00 16.59 126 GLY A CA 1
ATOM 774 C C . GLY A 1 126 ? 32.896 3.094 8.997 1.00 16.75 126 GLY A C 1
ATOM 775 O O . GLY A 1 126 ? 33.052 3.544 10.133 1.00 15.31 126 GLY A O 1
ATOM 776 N N . VAL A 1 127 ? 31.761 2.519 8.602 1.00 15.32 127 VAL A N 1
ATOM 777 C CA . VAL A 1 127 ? 30.675 2.220 9.530 1.00 13.73 127 VAL A CA 1
ATOM 778 C C . VAL A 1 127 ? 29.840 1.096 8.942 1.00 15.68 127 VAL A C 1
ATOM 779 O O . VAL A 1 127 ? 29.328 1.207 7.812 1.00 15.22 127 VAL A O 1
ATOM 783 N N . ARG A 1 128 ? 29.715 0.019 9.706 1.00 12.74 128 ARG A N 1
ATOM 784 C CA . ARG A 1 128 ? 28.895 -1.112 9.305 1.00 13.60 128 ARG A CA 1
ATOM 785 C C . ARG A 1 128 ? 28.058 -1.596 10.470 1.00 15.15 128 ARG A C 1
ATOM 786 O O . ARG A 1 128 ? 28.570 -1.823 11.567 1.00 15.27 128 ARG A O 1
ATOM 794 N N . LEU A 1 129 ? 26.761 -1.752 10.227 1.00 12.88 129 LEU A N 1
ATOM 795 C CA . LEU A 1 129 ? 25.867 -2.331 11.215 1.00 12.10 129 LEU A CA 1
ATOM 796 C C . LEU A 1 129 ? 26.015 -3.840 11.156 1.00 13.25 129 LEU A C 1
ATOM 797 O O . LEU A 1 129 ? 25.750 -4.448 10.126 1.00 13.63 129 LEU A O 1
ATOM 802 N N . LEU A 1 130 ? 26.467 -4.439 12.253 1.00 12.51 130 LEU A N 1
ATOM 803 C CA . LEU A 1 130 ? 26.754 -5.876 12.293 1.00 13.07 130 LEU A CA 1
ATOM 804 C C . LEU A 1 130 ? 25.567 -6.729 12.726 1.00 14.39 130 LEU A C 1
ATOM 805 O O . LEU A 1 130 ? 25.303 -7.787 12.149 1.00 16.39 130 LEU A O 1
ATOM 810 N N . SER A 1 131 ? 24.866 -6.294 13.763 1.00 14.62 131 SER A N 1
ATOM 811 C CA . SER A 1 131 ? 23.839 -7.137 14.347 1.00 14.63 131 SER A CA 1
ATOM 812 C C . SER A 1 131 ? 22.859 -6.330 15.184 1.00 12.99 131 SER A C 1
ATOM 813 O O . SER A 1 131 ? 23.147 -5.197 15.582 1.00 14.62 131 SER A O 1
ATOM 816 N N . LEU A 1 132 ? 21.692 -6.924 15.431 1.00 13.44 132 LEU A N 1
ATOM 817 C CA . LEU A 1 132 ? 20.638 -6.306 16.231 1.00 13.24 132 LEU A CA 1
ATOM 818 C C . LEU A 1 132 ? 20.134 -7.309 17.251 1.00 13.45 132 LEU A C 1
ATOM 819 O O . LEU A 1 132 ? 20.100 -8.514 16.985 1.00 15.21 132 LEU A O 1
ATOM 824 N N . ARG A 1 133 ? 19.728 -6.809 18.412 1.00 14.99 133 ARG A N 1
ATOM 825 C CA . ARG A 1 133 ? 19.066 -7.646 19.402 1.00 16.20 133 ARG A CA 1
ATOM 826 C C . ARG A 1 133 ? 17.801 -6.952 19.884 1.00 14.81 133 ARG A C 1
ATOM 827 O O . ARG A 1 133 ? 17.855 -5.862 20.448 1.00 16.38 133 ARG A O 1
ATOM 835 N N . LEU A 1 134 ? 16.665 -7.594 19.644 1.00 15.26 134 LEU A N 1
ATOM 836 C CA . LEU A 1 134 ? 15.369 -7.045 20.016 1.00 15.75 134 LEU A CA 1
ATOM 837 C C . LEU A 1 134 ? 14.704 -7.917 21.076 1.00 16.37 134 LEU A C 1
ATOM 838 O O . LEU A 1 134 ? 14.803 -9.141 21.022 1.00 18.87 134 LEU A O 1
ATOM 843 N N . PRO A 1 135 ? 14.009 -7.290 22.037 1.00 16.08 135 PRO A N 1
ATOM 844 C CA . PRO A 1 135 ? 13.222 -8.076 22.996 1.00 17.82 135 PRO A CA 1
ATOM 845 C C . PRO A 1 135 ? 12.075 -8.766 22.290 1.00 18.76 135 PRO A C 1
ATOM 846 O O . PRO A 1 135 ? 11.539 -8.236 21.315 1.00 18.87 135 PRO A O 1
ATOM 850 N N . ALA A 1 136 ? 11.695 -9.943 22.779 1.00 18.17 136 ALA A N 1
ATOM 851 C CA . ALA A 1 136 ? 10.577 -10.681 22.208 1.00 17.41 136 ALA A CA 1
ATOM 852 C C . ALA A 1 136 ? 9.287 -9.863 22.171 1.00 16.98 136 ALA A C 1
ATOM 853 O O . ALA A 1 136 ? 8.534 -9.921 21.200 1.00 18.04 136 ALA A O 1
ATOM 855 N N . SER A 1 137 ? 9.024 -9.111 23.235 1.00 19.40 137 SER A N 1
ATOM 856 C CA . SER A 1 137 ? 7.798 -8.322 23.314 1.00 19.21 137 SER A CA 1
ATOM 857 C C . SER A 1 137 ? 7.745 -7.235 22.242 1.00 17.85 137 SER A C 1
ATOM 858 O O . SER A 1 137 ? 6.670 -6.839 21.799 1.00 19.68 137 SER A O 1
ATOM 861 N N . TYR A 1 138 ? 8.912 -6.752 21.834 1.00 18.72 138 TYR A N 1
ATOM 862 C CA . TYR A 1 138 ? 8.983 -5.776 20.748 1.00 17.90 138 TYR A CA 1
ATOM 863 C C . TYR A 1 138 ? 8.821 -6.476 19.395 1.00 15.26 138 TYR A C 1
ATOM 864 O O . TYR A 1 138 ? 8.047 -6.033 18.538 1.00 15.10 138 TYR A O 1
ATOM 873 N N . ARG A 1 139 ? 9.542 -7.573 19.204 1.00 15.38 139 ARG A N 1
ATOM 874 C CA . ARG A 1 139 ? 9.429 -8.350 17.966 1.00 14.85 139 ARG A CA 1
ATOM 875 C C . ARG A 1 139 ? 7.975 -8.720 17.661 1.00 17.89 139 ARG A C 1
ATOM 876 O O . ARG A 1 139 ? 7.537 -8.715 16.507 1.00 16.26 139 ARG A O 1
ATOM 884 N N . ALA A 1 140 ? 7.229 -9.032 18.714 1.00 17.27 140 ALA A N 1
ATOM 885 C CA . ALA A 1 140 ? 5.830 -9.416 18.588 1.00 17.78 140 ALA A CA 1
ATOM 886 C C . ALA A 1 140 ? 4.942 -8.326 17.988 1.00 18.47 140 ALA A C 1
ATOM 887 O O . ALA A 1 140 ? 3.841 -8.616 17.527 1.00 18.12 140 ALA A O 1
ATOM 889 N N . ARG A 1 141 ? 5.414 -7.081 17.994 1.00 15.68 141 ARG A N 1
ATOM 890 C CA . ARG A 1 141 ? 4.613 -5.966 17.516 1.00 15.33 141 ARG A CA 1
ATOM 891 C C . ARG A 1 141 ? 4.779 -5.768 16.013 1.00 16.24 141 ARG A C 1
ATOM 892 O O . ARG A 1 141 ? 4.155 -4.895 15.422 1.00 19.19 141 ARG A O 1
ATOM 900 N N . PHE A 1 142 ? 5.612 -6.605 15.405 1.00 14.96 142 PHE A N 1
ATOM 901 C CA . PHE A 1 142 ? 5.766 -6.598 13.953 1.00 14.67 142 PHE A CA 1
ATOM 902 C C . PHE A 1 142 ? 5.070 -7.820 13.360 1.00 16.94 142 PHE A C 1
ATOM 903 O O . PHE A 1 142 ? 4.104 -8.318 13.938 1.00 21.29 142 PHE A O 1
ATOM 911 N N . GLU A 1 143 ? 5.529 -8.298 12.210 1.00 14.73 143 GLU A N 1
ATOM 912 C CA . GLU A 1 143 ? 4.883 -9.437 11.580 1.00 14.22 143 GLU A CA 1
ATOM 913 C C . GLU A 1 143 ? 5.709 -10.705 11.709 1.00 14.93 143 GLU A C 1
ATOM 914 O O . GLU A 1 143 ? 6.928 -10.678 11.551 1.00 15.07 143 GLU A O 1
ATOM 920 N N . LEU A 1 144 ? 5.026 -11.817 11.981 1.00 16.26 144 LEU A N 1
ATOM 921 C CA . LEU A 1 144 ? 5.650 -13.134 11.990 1.00 15.16 144 LEU A CA 1
ATOM 922 C C . LEU A 1 144 ? 5.530 -13.773 10.614 1.00 13.91 144 LEU A C 1
ATOM 923 O O . LEU A 1 144 ? 4.622 -13.446 9.854 1.00 15.36 144 LEU A O 1
ATOM 928 N N . PRO A 1 145 ? 6.434 -14.710 10.301 1.00 13.92 145 PRO A N 1
ATOM 929 C CA . PRO A 1 145 ? 6.244 -15.476 9.068 1.00 12.58 145 PRO A CA 1
ATOM 930 C C . PRO A 1 145 ? 4.919 -16.234 9.155 1.00 13.88 145 PRO A C 1
ATOM 931 O O . PRO A 1 145 ? 4.629 -16.862 10.181 1.00 16.17 145 PRO A O 1
ATOM 935 N N . ARG A 1 146 ? 4.114 -16.152 8.104 1.00 12.97 146 ARG A N 1
ATOM 936 C CA . ARG A 1 146 ? 2.842 -16.860 8.064 1.00 14.82 146 ARG A CA 1
ATOM 937 C C . ARG A 1 146 ? 3.058 -18.373 7.950 1.00 16.01 146 ARG A C 1
ATOM 938 O O . ARG A 1 146 ? 2.285 -19.171 8.501 1.00 17.48 146 ARG A O 1
ATOM 946 N N . HIS A 1 147 ? 4.113 -18.760 7.235 1.00 13.35 147 HIS A N 1
ATOM 947 C CA . HIS A 1 147 ? 4.368 -20.158 6.894 1.00 14.42 147 HIS A CA 1
ATOM 948 C C . HIS A 1 147 ? 5.731 -20.659 7.333 1.00 13.91 147 HIS A C 1
ATOM 949 O O . HIS A 1 147 ? 5.852 -21.769 7.860 1.00 16.81 147 HIS A O 1
ATOM 956 N N . GLY A 1 148 ? 6.761 -19.857 7.089 1.00 13.69 148 GLY A N 1
ATOM 957 C CA . GLY A 1 148 ? 8.127 -20.253 7.390 1.00 13.92 148 GLY A CA 1
ATOM 958 C C . GLY A 1 148 ? 8.457 -21.640 6.872 1.00 15.12 148 GLY A C 1
ATOM 959 O O . GLY A 1 148 ? 8.064 -22.025 5.765 1.00 15.42 148 GLY A O 1
ATOM 960 N N . VAL A 1 149 ? 9.183 -22.410 7.676 1.00 13.87 149 VAL A N 1
ATOM 961 C CA . VAL A 1 149 ? 9.594 -23.741 7.250 1.00 15.81 149 VAL A CA 1
ATOM 962 C C . VAL A 1 149 ? 8.411 -24.719 7.178 1.00 14.11 149 VAL A C 1
ATOM 963 O O . VAL A 1 149 ? 8.176 -25.345 6.144 1.00 14.06 149 VAL A O 1
ATOM 967 N N . ALA A 1 150 ? 7.656 -24.825 8.266 1.00 14.92 150 ALA A N 1
ATOM 968 C CA . ALA A 1 150 ? 6.584 -25.813 8.339 1.00 15.52 150 ALA A CA 1
ATOM 969 C C . ALA A 1 150 ? 5.537 -25.613 7.252 1.00 14.56 150 ALA A C 1
ATOM 970 O O . ALA A 1 150 ? 5.088 -26.575 6.628 1.00 15.21 150 ALA A O 1
ATOM 972 N N . GLY A 1 151 ? 5.139 -24.363 7.029 1.00 13.51 151 GLY A N 1
ATOM 973 C CA . GLY A 1 151 ? 4.157 -24.070 5.999 1.00 14.32 151 GLY A CA 1
ATOM 974 C C . GLY A 1 151 ? 4.634 -24.372 4.591 1.00 14.86 151 GLY A C 1
ATOM 975 O O . GLY A 1 151 ? 3.878 -24.844 3.743 1.00 15.04 151 GLY A O 1
ATOM 976 N N . THR A 1 152 ? 5.902 -24.078 4.323 1.00 12.02 152 THR A N 1
ATOM 977 C CA . THR A 1 152 ? 6.468 -24.394 3.029 1.00 12.01 152 THR A CA 1
ATOM 978 C C . THR A 1 152 ? 6.540 -25.908 2.817 1.00 13.94 152 THR A C 1
ATOM 979 O O . THR A 1 152 ? 6.256 -26.402 1.721 1.00 13.55 152 THR A O 1
ATOM 983 N N . ARG A 1 153 ? 6.910 -26.646 3.864 1.00 14.16 153 ARG A N 1
ATOM 984 C CA . ARG A 1 153 ? 6.890 -28.105 3.785 1.00 14.17 153 ARG A CA 1
ATOM 985 C C . ARG A 1 153 ? 5.482 -28.626 3.520 1.00 15.34 153 ARG A C 1
ATOM 986 O O . ARG A 1 153 ? 5.288 -29.515 2.691 1.00 15.60 153 ARG A O 1
ATOM 994 N N . ALA A 1 154 ? 4.500 -28.058 4.209 1.00 14.25 154 ALA A N 1
ATOM 995 C CA . ALA A 1 154 ? 3.117 -28.476 4.012 1.00 16.16 154 ALA A CA 1
ATOM 996 C C . ALA A 1 154 ? 2.663 -28.229 2.574 1.00 16.05 154 ALA A C 1
ATOM 997 O O . ALA A 1 154 ? 2.020 -29.087 1.959 1.00 18.78 154 ALA A O 1
ATOM 999 N N . LEU A 1 155 ? 3.009 -27.059 2.033 1.00 14.68 155 LEU A N 1
ATOM 1000 C CA . LEU A 1 155 ? 2.585 -26.690 0.692 1.00 14.85 155 LEU A CA 1
ATOM 1001 C C . LEU A 1 155 ? 3.311 -27.442 -0.419 1.00 16.64 155 LEU A C 1
ATOM 1002 O O . LEU A 1 155 ? 2.772 -27.592 -1.508 1.00 18.92 155 LEU A O 1
ATOM 1007 N N . THR A 1 156 ? 4.538 -27.896 -0.161 1.00 15.69 156 THR A N 1
ATOM 1008 C CA . THR A 1 156 ? 5.267 -28.670 -1.161 1.00 15.18 156 THR A CA 1
ATOM 1009 C C . THR A 1 156 ? 5.119 -30.178 -0.925 1.00 16.72 156 THR A C 1
ATOM 1010 O O . THR A 1 156 ? 5.565 -30.991 -1.743 1.00 16.10 156 THR A O 1
ATOM 1014 N N . ASP A 1 157 ? 4.483 -30.530 0.189 1.00 15.23 157 ASP A N 1
ATOM 1015 C CA . ASP A 1 157 ? 4.379 -31.917 0.652 1.00 16.19 157 ASP A CA 1
ATOM 1016 C C . ASP A 1 157 ? 5.750 -32.588 0.740 1.00 18.52 157 ASP A C 1
ATOM 1017 O O . ASP A 1 157 ? 5.925 -33.729 0.303 1.00 19.36 157 ASP A O 1
ATOM 1022 N N . VAL A 1 158 ? 6.721 -31.865 1.294 1.00 15.64 158 VAL A N 1
ATOM 1023 C CA . VAL A 1 158 ? 8.080 -32.392 1.470 1.00 15.77 158 VAL A CA 1
ATOM 1024 C C . VAL A 1 158 ? 8.453 -32.464 2.946 1.00 16.76 158 VAL A C 1
ATOM 1025 O O . VAL A 1 158 ? 8.524 -31.447 3.625 1.00 17.96 158 VAL A O 1
ATOM 1029 N N . LYS A 1 159 ? 8.721 -33.668 3.449 1.00 18.77 159 LYS A N 1
ATOM 1030 C CA . LYS A 1 159 ? 8.764 -33.859 4.902 1.00 22.31 159 LYS A CA 1
ATOM 1031 C C . LYS A 1 159 ? 10.124 -34.035 5.572 1.00 28.96 159 LYS A C 1
ATOM 1032 O O . LYS A 1 159 ? 10.383 -33.426 6.619 1.00 34.47 159 LYS A O 1
ATOM 1038 N N . ASP A 1 160 ? 10.982 -34.857 4.978 1.00 22.65 160 ASP A N 1
ATOM 1039 C CA . ASP A 1 160 ? 12.217 -35.295 5.639 1.00 24.33 160 ASP A CA 1
ATOM 1040 C C . ASP A 1 160 ? 13.410 -35.217 4.702 1.00 25.37 160 ASP A C 1
ATOM 1041 O O . ASP A 1 160 ? 14.226 -36.146 4.629 1.00 23.46 160 ASP A O 1
ATOM 1046 N N . ARG A 1 161 ? 13.487 -34.108 3.977 1.00 17.06 161 ARG A N 1
ATOM 1047 C CA . ARG A 1 161 ? 14.575 -33.818 3.046 1.00 16.57 161 ARG A CA 1
ATOM 1048 C C . ARG A 1 161 ? 14.429 -32.345 2.683 1.00 16.06 161 ARG A C 1
ATOM 1049 O O . ARG A 1 161 ? 13.386 -31.756 2.947 1.00 15.74 161 ARG A O 1
ATOM 1057 N N . PRO A 1 162 ? 15.458 -31.745 2.076 1.00 14.50 162 PRO A N 1
ATOM 1058 C CA . PRO A 1 162 ? 15.262 -30.357 1.642 1.00 11.89 162 PRO A CA 1
ATOM 1059 C C . PRO A 1 162 ? 14.314 -30.282 0.458 1.00 14.19 162 PRO A C 1
ATOM 1060 O O . PRO A 1 162 ? 14.073 -31.266 -0.242 1.00 14.45 162 PRO A O 1
ATOM 1064 N N . MET A 1 163 ? 13.778 -29.090 0.230 1.00 15.06 163 MET A N 1
ATOM 1065 C CA . MET A 1 163 ? 12.992 -28.835 -0.966 1.00 13.31 163 MET A CA 1
ATOM 1066 C C . MET A 1 163 ? 13.954 -28.410 -2.065 1.00 14.70 163 MET A C 1
ATOM 1067 O O . MET A 1 163 ? 14.861 -27.598 -1.825 1.00 14.72 163 MET A O 1
ATOM 1072 N N . ILE A 1 164 ? 13.770 -28.963 -3.261 1.00 13.37 164 ILE A N 1
ATOM 1073 C CA . ILE A 1 164 ? 14.684 -28.739 -4.372 1.00 13.24 164 ILE A CA 1
ATOM 1074 C C . ILE A 1 164 ? 14.025 -27.794 -5.357 1.00 14.69 164 ILE A C 1
ATOM 1075 O O . ILE A 1 164 ? 12.899 -28.037 -5.797 1.00 14.00 164 ILE A O 1
ATOM 1080 N N . GLY A 1 165 ? 14.716 -26.712 -5.695 1.00 13.01 165 GLY A N 1
ATOM 1081 C CA . GLY A 1 165 ? 14.147 -25.707 -6.570 1.00 15.50 165 GLY A CA 1
ATOM 1082 C C . GLY A 1 165 ? 15.006 -25.401 -7.777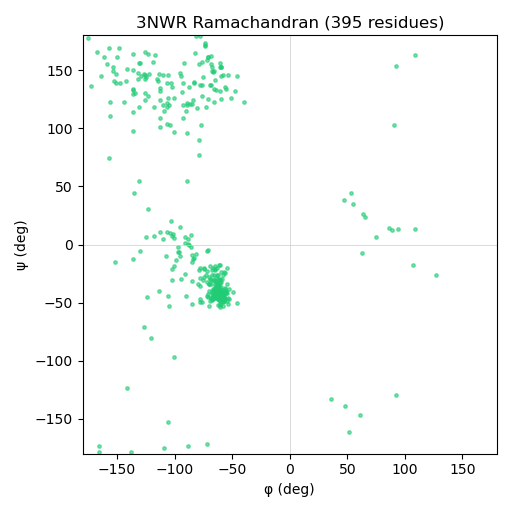 1.00 14.88 165 GLY A C 1
ATOM 1083 O O . GLY A 1 165 ? 16.187 -25.758 -7.838 1.00 15.49 165 GLY A O 1
ATOM 1084 N N . THR A 1 166 ? 14.410 -24.717 -8.743 1.00 15.58 166 THR A N 1
ATOM 1085 C CA . THR A 1 166 ? 15.161 -24.224 -9.884 1.00 15.82 166 THR A CA 1
ATOM 1086 C C . THR A 1 166 ? 14.543 -22.923 -10.375 1.00 18.41 166 THR A C 1
ATOM 1087 O O . THR A 1 166 ? 13.457 -22.535 -9.924 1.00 15.89 166 THR A O 1
ATOM 1091 N N . ILE A 1 167 ? 15.246 -22.233 -11.272 1.00 17.96 167 ILE A N 1
ATOM 1092 C CA . ILE A 1 167 ? 14.821 -20.919 -11.748 1.00 18.71 167 ILE A CA 1
ATOM 1093 C C . ILE A 1 167 ? 14.485 -20.993 -13.230 1.00 21.29 167 ILE A C 1
ATOM 1094 O O . ILE A 1 167 ? 15.154 -21.678 -13.998 1.00 22.50 167 ILE A O 1
ATOM 1099 N N . ILE A 1 168 ? 13.428 -20.298 -13.619 1.00 15.63 168 ILE A N 1
ATOM 1100 C CA . ILE A 1 168 ? 13.030 -20.223 -15.017 1.00 17.18 168 ILE A CA 1
ATOM 1101 C C . ILE A 1 168 ? 14.078 -19.474 -15.848 1.00 16.34 168 ILE A C 1
ATOM 1102 O O . ILE A 1 168 ? 14.416 -18.327 -15.553 1.00 18.48 168 ILE A O 1
ATOM 1107 N N . LYS A 1 169 ? 14.598 -20.149 -16.874 1.00 16.89 169 LYS A N 1
ATOM 1108 C CA . LYS A 1 169 ? 15.593 -19.594 -17.793 1.00 17.42 169 LYS A CA 1
ATOM 1109 C C . LYS A 1 169 ? 15.077 -19.743 -19.220 1.00 18.74 169 LYS A C 1
ATOM 1110 O O . LYS A 1 169 ? 14.460 -20.758 -19.546 1.00 21.83 169 LYS A O 1
ATOM 1116 N N . PRO A 1 170 ? 15.324 -18.745 -20.085 1.00 17.85 170 PRO A N 1
ATOM 1117 C CA . PRO A 1 170 ? 16.021 -17.475 -19.835 1.00 17.65 170 PRO A CA 1
ATOM 1118 C C . PRO A 1 170 ? 15.318 -16.631 -18.780 1.00 16.95 170 PRO A C 1
ATOM 1119 O O . PRO A 1 170 ? 14.110 -16.788 -18.570 1.00 16.84 170 PRO A O 1
ATOM 1123 N N . ASN A 1 171 ? 16.074 -15.742 -18.138 1.00 18.32 171 ASN A N 1
ATOM 1124 C CA . ASN A 1 171 ? 15.567 -14.957 -17.009 1.00 16.96 171 ASN A CA 1
ATOM 1125 C C . ASN A 1 171 ? 14.310 -14.194 -17.365 1.00 18.09 171 ASN A C 1
ATOM 1126 O O . ASN A 1 171 ? 13.388 -14.073 -16.561 1.00 16.15 171 ASN A O 1
ATOM 1131 N N . VAL A 1 172 ? 14.303 -13.646 -18.573 1.00 17.30 172 VAL A N 1
ATOM 1132 C CA . VAL A 1 172 ? 13.178 -12.864 -19.058 1.00 16.55 172 VAL A CA 1
ATOM 1133 C C . VAL A 1 172 ? 13.188 -12.965 -20.581 1.00 18.07 172 VAL A C 1
ATOM 1134 O O . VAL A 1 172 ? 14.248 -13.126 -21.184 1.00 17.70 172 VAL A O 1
ATOM 1138 N N . GLY A 1 173 ? 12.017 -12.910 -21.203 1.00 18.15 173 GLY A N 1
ATOM 1139 C CA . GLY A 1 173 ? 11.955 -12.942 -22.657 1.00 18.70 173 GLY A CA 1
ATOM 1140 C C . GLY A 1 173 ? 11.039 -14.003 -23.235 1.00 17.66 173 GLY A C 1
ATOM 1141 O O . GLY A 1 173 ? 10.557 -13.860 -24.361 1.00 21.30 173 GLY A O 1
ATOM 1142 N N . LEU A 1 174 ? 10.816 -15.084 -22.492 1.00 18.90 174 LEU A N 1
ATOM 1143 C CA . LEU A 1 174 ? 9.826 -16.076 -22.900 1.00 18.62 174 LEU A CA 1
ATOM 1144 C C . LEU A 1 174 ? 8.427 -15.489 -22.876 1.00 17.48 174 LEU A C 1
ATOM 1145 O O . LEU A 1 174 ? 8.112 -14.616 -22.066 1.00 19.51 174 LEU A O 1
ATOM 1150 N N . SER A 1 175 ? 7.570 -15.982 -23.762 1.00 19.12 175 SER A N 1
ATOM 1151 C CA . SER A 1 175 ? 6.159 -15.626 -23.701 1.00 20.78 175 SER A CA 1
ATOM 1152 C C . SER A 1 175 ? 5.497 -16.355 -22.533 1.00 17.35 175 SER A C 1
ATOM 1153 O O . SER A 1 175 ? 6.095 -17.251 -21.928 1.00 17.18 175 SER A O 1
ATOM 1156 N N . ALA A 1 176 ? 4.253 -15.995 -22.229 1.00 17.68 176 ALA A N 1
ATOM 1157 C CA . ALA A 1 176 ? 3.527 -16.685 -21.173 1.00 18.20 176 ALA A CA 1
ATOM 1158 C C . ALA A 1 176 ? 3.388 -18.165 -21.507 1.00 20.70 176 ALA A C 1
ATOM 1159 O O . ALA A 1 176 ? 3.598 -19.018 -20.654 1.00 19.00 176 ALA A O 1
ATOM 1161 N N . ALA A 1 177 ? 3.044 -18.467 -22.758 1.00 20.54 177 ALA A N 1
ATOM 1162 C CA . ALA A 1 177 ? 2.896 -19.853 -23.191 1.00 21.98 177 ALA A CA 1
ATOM 1163 C C . ALA A 1 177 ? 4.212 -20.612 -23.101 1.00 18.62 177 ALA A C 1
ATOM 1164 O O . ALA A 1 177 ? 4.242 -21.760 -22.658 1.00 22.28 177 ALA A O 1
ATOM 1166 N N . GLU A 1 178 ? 5.297 -19.976 -23.528 1.00 19.10 178 GLU A N 1
ATOM 1167 C CA . GLU A 1 178 ? 6.605 -20.619 -23.477 1.00 20.66 178 GLU A CA 1
ATOM 1168 C C . GLU A 1 178 ? 7.020 -20.886 -22.030 1.00 19.26 178 GLU A C 1
ATOM 1169 O O . GLU A 1 178 ? 7.602 -21.925 -21.719 1.00 18.29 178 GLU A O 1
ATOM 1175 N N . THR A 1 179 ? 6.700 -19.947 -21.144 1.00 17.82 179 THR A N 1
ATOM 1176 C CA . THR A 1 179 ? 7.038 -20.110 -19.733 1.00 19.12 179 THR A CA 1
ATOM 1177 C C . THR A 1 179 ? 6.277 -21.291 -19.143 1.00 18.44 179 THR A C 1
ATOM 1178 O O . THR A 1 179 ? 6.843 -22.131 -18.437 1.00 18.21 179 THR A O 1
ATOM 1182 N N . ALA A 1 180 ? 4.983 -21.353 -19.444 1.00 17.70 180 ALA A N 1
ATOM 1183 C CA . ALA A 1 180 ? 4.142 -22.445 -18.974 1.00 17.98 180 ALA A CA 1
ATOM 1184 C C . ALA A 1 180 ? 4.632 -23.811 -19.462 1.00 17.87 180 ALA A C 1
ATOM 1185 O O . ALA A 1 180 ? 4.665 -24.764 -18.698 1.00 19.04 180 ALA A O 1
ATOM 1187 N N . ALA A 1 181 ? 5.020 -23.894 -20.731 1.00 18.48 181 ALA A N 1
ATOM 1188 C CA . ALA A 1 181 ? 5.531 -25.146 -21.291 1.00 18.98 181 ALA A CA 1
ATOM 1189 C C . ALA A 1 181 ? 6.808 -25.561 -20.572 1.00 19.78 181 ALA A C 1
ATOM 1190 O O . ALA A 1 181 ? 7.016 -26.738 -20.269 1.00 21.05 181 ALA A O 1
ATOM 1192 N N . LEU A 1 182 ? 7.665 -24.582 -20.299 1.00 20.38 182 LEU A N 1
ATOM 1193 C CA . LEU A 1 182 ? 8.913 -24.866 -19.607 1.00 20.03 182 LEU A CA 1
ATOM 1194 C C . LEU A 1 182 ? 8.635 -25.323 -18.184 1.00 18.95 182 LEU A C 1
ATOM 1195 O O . LEU A 1 182 ? 9.208 -26.301 -17.710 1.00 17.57 182 LEU A O 1
ATOM 1200 N N . VAL A 1 183 ? 7.749 -24.613 -17.496 1.00 16.98 183 VAL A N 1
ATOM 1201 C CA . VAL A 1 183 ? 7.385 -24.998 -16.139 1.00 16.70 183 VAL A CA 1
ATOM 1202 C C . VAL A 1 183 ? 6.857 -26.436 -16.081 1.00 18.97 183 VAL A C 1
ATOM 1203 O O . VAL A 1 183 ? 7.180 -27.182 -15.165 1.00 17.83 183 VAL A O 1
ATOM 1207 N N . ARG A 1 184 ? 6.060 -26.826 -17.072 1.00 18.89 184 ARG A N 1
ATOM 1208 C CA . ARG A 1 184 ? 5.589 -28.209 -17.160 1.00 21.26 184 ARG A CA 1
ATOM 1209 C C . ARG A 1 184 ? 6.757 -29.197 -17.182 1.00 17.54 184 ARG A C 1
ATOM 1210 O O . ARG A 1 184 ? 6.758 -30.186 -16.444 1.00 19.64 184 ARG A O 1
ATOM 1218 N N . GLU A 1 185 ? 7.758 -28.913 -18.010 1.00 18.82 185 GLU A N 1
ATOM 1219 C CA . GLU A 1 185 ? 8.936 -29.776 -18.105 1.00 19.63 185 GLU A CA 1
ATOM 1220 C C . GLU A 1 185 ? 9.704 -29.823 -16.790 1.00 18.56 185 GLU A C 1
ATOM 1221 O O . GLU A 1 185 ? 10.176 -30.879 -16.385 1.00 18.28 185 GLU A O 1
ATOM 1227 N N . LEU A 1 186 ? 9.831 -28.677 -16.126 1.00 19.07 186 LEU A N 1
ATOM 1228 C CA . LEU A 1 186 ? 10.546 -28.622 -14.853 1.00 17.28 186 LEU A CA 1
ATOM 1229 C C . LEU A 1 186 ? 9.814 -29.434 -13.777 1.00 18.26 186 LEU A C 1
ATOM 1230 O O . LEU A 1 186 ? 10.439 -30.136 -12.985 1.00 16.82 186 LEU A O 1
ATOM 1235 N N . CYS A 1 187 ? 8.487 -29.343 -13.753 1.00 16.93 187 CYS A N 1
ATOM 1236 C CA . CYS A 1 187 ? 7.690 -30.163 -12.851 1.00 16.69 187 CYS A CA 1
ATOM 1237 C C . CYS A 1 187 ? 7.955 -31.649 -13.103 1.00 18.62 187 CYS A C 1
ATOM 1238 O O . CYS A 1 187 ? 8.207 -32.412 -12.174 1.00 17.17 187 CYS A O 1
ATOM 1241 N N . GLU A 1 188 ? 7.881 -32.046 -14.369 1.00 19.71 188 GLU A N 1
ATOM 1242 C CA . GLU A 1 188 ? 8.068 -33.447 -14.746 1.00 18.75 188 GLU A CA 1
ATOM 1243 C C . GLU A 1 188 ? 9.466 -33.947 -14.384 1.00 21.28 188 GLU A C 1
ATOM 1244 O O . GLU A 1 188 ? 9.656 -35.134 -14.094 1.00 20.94 188 GLU A O 1
ATOM 1250 N N . ALA A 1 189 ? 10.441 -33.043 -14.396 1.00 19.04 189 ALA A N 1
ATOM 1251 C CA . ALA A 1 189 ? 11.804 -33.392 -13.993 1.00 18.70 189 ALA A CA 1
ATOM 1252 C C . ALA A 1 189 ? 11.873 -33.717 -12.501 1.00 18.95 189 ALA A C 1
ATOM 1253 O O . ALA A 1 189 ? 12.799 -34.397 -12.053 1.00 18.81 189 ALA A O 1
ATOM 1255 N N . GLY A 1 190 ? 10.902 -33.230 -11.735 1.00 17.14 190 GLY A N 1
ATOM 1256 C CA . GLY A 1 190 ? 10.773 -33.626 -10.341 1.00 18.07 190 GLY A CA 1
ATOM 1257 C C . GLY A 1 190 ? 11.125 -32.603 -9.275 1.00 15.90 190 GLY A C 1
ATOM 1258 O O . GLY A 1 190 ? 11.245 -32.962 -8.102 1.00 17.37 190 GLY A O 1
ATOM 1259 N N . VAL A 1 191 ? 11.270 -31.336 -9.656 1.00 17.53 191 VAL A N 1
ATOM 1260 C CA . VAL A 1 191 ? 11.569 -30.300 -8.662 1.00 17.19 191 VAL A CA 1
ATOM 1261 C C . VAL A 1 191 ? 10.373 -30.088 -7.739 1.00 17.15 191 VAL A C 1
ATOM 1262 O O . VAL A 1 191 ? 9.250 -30.492 -8.061 1.00 17.25 191 VAL A O 1
ATOM 1266 N N . ASP A 1 192 ? 10.617 -29.459 -6.593 1.00 15.39 192 ASP A N 1
ATOM 1267 C CA . ASP A 1 192 ? 9.556 -29.115 -5.641 1.00 12.94 192 ASP A CA 1
ATOM 1268 C C . ASP A 1 192 ? 9.145 -27.649 -5.733 1.00 13.55 192 ASP A C 1
ATOM 1269 O O . ASP A 1 192 ? 8.083 -27.264 -5.240 1.00 15.49 192 ASP A O 1
ATOM 1274 N N . PHE A 1 193 ? 10.005 -26.837 -6.338 1.00 13.90 193 PHE A N 1
ATOM 1275 C CA . PHE A 1 193 ? 9.884 -25.381 -6.259 1.00 14.26 193 PHE A CA 1
ATOM 1276 C C . PHE A 1 193 ? 10.468 -24.762 -7.522 1.00 14.06 193 PHE A C 1
ATOM 1277 O O . PHE A 1 193 ? 11.490 -25.222 -8.034 1.00 15.34 193 PHE A O 1
ATOM 1285 N N . ILE A 1 194 ? 9.801 -23.740 -8.046 1.00 12.34 194 ILE A N 1
ATOM 1286 C CA . ILE A 1 194 ? 10.270 -23.044 -9.235 1.00 13.72 194 ILE A CA 1
ATOM 1287 C C . ILE A 1 194 ? 10.070 -21.555 -8.999 1.00 12.57 194 ILE A C 1
ATOM 1288 O O . ILE A 1 194 ? 9.035 -21.161 -8.476 1.00 14.23 194 ILE A O 1
ATOM 1305 N N . ASP A 1 196 ? 10.480 -17.410 -10.691 1.00 13.43 196 ASP A N 1
ATOM 1306 C CA . ASP A 1 196 ? 10.875 -16.407 -11.672 1.00 15.02 196 ASP A CA 1
ATOM 1307 C C . ASP A 1 196 ? 12.233 -15.826 -11.285 1.00 15.64 196 ASP A C 1
ATOM 1308 O O . ASP A 1 196 ? 12.543 -15.681 -10.102 1.00 14.73 196 ASP A O 1
ATOM 1313 N N . ASP A 1 197 ? 13.030 -15.451 -12.276 1.00 13.48 197 ASP A N 1
ATOM 1314 C CA . ASP A 1 197 ? 14.200 -14.634 -11.999 1.00 12.69 197 ASP A CA 1
ATOM 1315 C C . ASP A 1 197 ? 13.776 -13.232 -11.541 1.00 14.48 197 ASP A C 1
ATOM 1316 O O . ASP A 1 197 ? 12.709 -12.748 -11.909 1.00 13.26 197 ASP A O 1
ATOM 1321 N N . GLU A 1 198 ? 14.612 -12.573 -10.745 1.00 12.15 198 GLU A N 1
ATOM 1322 C CA . GLU A 1 198 ? 14.268 -11.248 -10.231 1.00 12.98 198 GLU A CA 1
ATOM 1323 C C . GLU A 1 198 ? 14.111 -10.160 -11.300 1.00 12.26 198 GLU A C 1
ATOM 1324 O O . GLU A 1 198 ? 13.486 -9.128 -11.047 1.00 14.15 198 GLU A O 1
ATOM 1330 N N . VAL A 1 199 ? 14.669 -10.368 -12.490 1.00 12.97 199 VAL A N 1
ATOM 1331 C CA . VAL A 1 199 ? 14.482 -9.366 -13.537 1.00 14.90 199 VAL A CA 1
ATOM 1332 C C . VAL A 1 199 ? 13.190 -9.581 -14.327 1.00 13.31 199 VAL A C 1
ATOM 1333 O O . VAL A 1 199 ? 12.870 -8.783 -15.191 1.00 14.51 199 VAL A O 1
ATOM 1337 N N . CYS A 1 200 ? 12.450 -10.643 -14.010 1.00 13.24 200 CYS A N 1
ATOM 1338 C CA . CYS A 1 200 ? 11.168 -10.912 -14.654 1.00 13.31 200 CYS A CA 1
ATOM 1339 C C . CYS A 1 200 ? 10.034 -10.750 -13.659 1.00 12.71 200 CYS A C 1
ATOM 1340 O O . CYS A 1 200 ? 9.882 -11.567 -12.756 1.00 14.30 200 CYS A O 1
ATOM 1343 N N . ALA A 1 201 ? 9.244 -9.696 -13.820 1.00 12.01 201 ALA A N 1
ATOM 1344 C CA . ALA A 1 201 ? 8.090 -9.462 -12.960 1.00 11.06 201 ALA A CA 1
ATOM 1345 C C . ALA A 1 201 ? 6.843 -9.278 -13.815 1.00 13.48 201 ALA A C 1
ATOM 1346 O O . ALA A 1 201 ? 5.975 -10.151 -13.844 1.00 15.55 201 ALA A O 1
ATOM 1348 N N . ASN A 1 202 ? 6.766 -8.147 -14.514 1.00 15.31 202 ASN A N 1
ATOM 1349 C CA . ASN A 1 202 ? 5.629 -7.865 -15.392 1.00 15.63 202 ASN A CA 1
ATOM 1350 C C . ASN A 1 202 ? 6.108 -7.398 -16.774 1.00 15.44 202 ASN A C 1
ATOM 1351 O O . ASN A 1 202 ? 5.730 -6.325 -17.243 1.00 16.99 202 ASN A O 1
ATOM 1356 N N . PRO A 1 203 ? 6.962 -8.204 -17.425 1.00 14.94 203 PRO A N 1
ATOM 1357 C CA . PRO A 1 203 ? 7.502 -7.801 -18.727 1.00 15.43 203 PRO A CA 1
ATOM 1358 C C . PRO A 1 203 ? 6.419 -7.796 -19.799 1.00 17.57 203 PRO A C 1
ATOM 1359 O O . PRO A 1 203 ? 5.437 -8.519 -19.678 1.00 19.20 203 PRO A O 1
ATOM 1363 N N . ALA A 1 204 ? 6.611 -7.009 -20.850 1.00 20.00 204 ALA A N 1
ATOM 1364 C CA . ALA A 1 204 ? 5.696 -7.051 -21.986 1.00 20.04 204 ALA A CA 1
ATOM 1365 C C . ALA A 1 204 ? 5.670 -8.447 -22.626 1.00 22.65 204 ALA A C 1
ATOM 1366 O O . ALA A 1 204 ? 4.645 -8.877 -23.160 1.00 20.35 204 ALA A O 1
ATOM 1368 N N . HIS A 1 205 ? 6.792 -9.164 -22.546 1.00 19.90 205 HIS A N 1
ATOM 1369 C CA . HIS A 1 205 ? 6.904 -10.496 -23.147 1.00 18.82 205 HIS A CA 1
ATOM 1370 C C . HIS A 1 205 ? 5.938 -11.511 -22.541 1.00 19.52 205 HIS A C 1
ATOM 1371 O O . HIS A 1 205 ? 5.446 -12.416 -23.221 1.00 20.46 205 HIS A O 1
ATOM 1378 N N . ALA A 1 206 ? 5.694 -11.367 -21.247 1.00 19.98 206 ALA A N 1
ATOM 1379 C CA . ALA A 1 206 ? 4.883 -12.321 -20.509 1.00 18.81 206 ALA A CA 1
ATOM 1380 C C . ALA A 1 206 ? 4.332 -11.623 -19.280 1.00 18.71 206 ALA A C 1
ATOM 1381 O O . ALA A 1 206 ? 4.803 -11.852 -18.167 1.00 18.24 206 ALA A O 1
ATOM 1383 N N . PRO A 1 207 ? 3.332 -10.755 -19.479 1.00 17.16 207 PRO A N 1
ATOM 1384 C CA . PRO A 1 207 ? 2.774 -9.975 -18.376 1.00 17.21 207 PRO A CA 1
ATOM 1385 C C . PRO A 1 207 ? 2.342 -10.883 -17.240 1.00 18.37 207 PRO A C 1
ATOM 1386 O O . PRO A 1 207 ? 1.889 -12.008 -17.457 1.00 18.52 207 PRO A O 1
ATOM 1390 N N . LEU A 1 208 ? 2.497 -10.372 -16.030 1.00 18.65 208 LEU A N 1
ATOM 1391 C CA . LEU A 1 208 ? 2.222 -11.122 -14.822 1.00 20.20 208 LEU A CA 1
ATOM 1392 C C . LEU A 1 208 ? 0.902 -11.879 -14.907 1.00 20.35 208 LEU A C 1
ATOM 1393 O O . LEU A 1 208 ? 0.852 -13.085 -14.645 1.00 23.52 208 LEU A O 1
ATOM 1398 N N . ALA A 1 209 ? -0.166 -11.185 -15.290 1.00 20.12 209 ALA A N 1
ATOM 1399 C CA . ALA A 1 209 ? -1.484 -11.806 -15.331 1.00 24.09 209 ALA A CA 1
ATOM 1400 C C . ALA A 1 209 ? -1.515 -13.035 -16.245 1.00 22.26 209 ALA A C 1
ATOM 1401 O O . ALA A 1 209 ? -1.918 -14.119 -15.817 1.00 24.11 209 ALA A O 1
ATOM 1403 N N . GLU A 1 210 ? -1.070 -12.871 -17.489 1.00 18.94 210 GLU A N 1
ATOM 1404 C CA . GLU A 1 210 ? -1.040 -13.980 -18.440 1.00 18.74 210 GLU A CA 1
ATOM 1405 C C . GLU A 1 210 ? -0.113 -15.098 -17.975 1.00 18.61 210 GLU A C 1
ATOM 1406 O O . GLU A 1 210 ? -0.429 -16.274 -18.118 1.00 18.32 210 GLU A O 1
ATOM 1412 N N . ARG A 1 211 ? 1.040 -14.722 -17.434 1.00 17.36 211 ARG A N 1
ATOM 1413 C CA . ARG A 1 211 ? 2.019 -15.708 -17.012 1.00 16.80 211 ARG A CA 1
ATOM 1414 C C . ARG A 1 211 ? 1.487 -16.563 -15.861 1.00 15.83 211 ARG A C 1
ATOM 1415 O O . ARG A 1 211 ? 1.634 -17.785 -15.875 1.00 15.34 211 ARG A O 1
ATOM 1423 N N . VAL A 1 212 ? 0.866 -15.924 -14.872 1.00 16.20 212 VAL A N 1
ATOM 1424 C CA . VAL A 1 212 ? 0.316 -16.660 -13.736 1.00 14.70 212 VAL A CA 1
ATOM 1425 C C . VAL A 1 212 ? -0.764 -17.634 -14.192 1.00 17.15 212 VAL A C 1
ATOM 1426 O O . VAL A 1 212 ? -0.761 -18.797 -13.798 1.00 16.92 212 VAL A O 1
ATOM 1430 N N . ARG A 1 213 ? -1.688 -17.150 -15.019 1.00 19.35 213 ARG A N 1
ATOM 1431 C CA . ARG A 1 213 ? -2.754 -18.017 -15.517 1.00 19.07 213 ARG A CA 1
ATOM 1432 C C . ARG A 1 213 ? -2.229 -19.213 -16.320 1.00 18.55 213 ARG A C 1
ATOM 1433 O O . ARG A 1 213 ? -2.649 -20.352 -16.095 1.00 19.67 213 ARG A O 1
ATOM 1441 N N . ALA A 1 214 ? -1.303 -18.971 -17.244 1.00 19.63 214 ALA A N 1
ATOM 1442 C CA . ALA A 1 214 ? -0.783 -20.059 -18.073 1.00 18.46 214 ALA A CA 1
ATOM 1443 C C . ALA A 1 214 ? 0.025 -21.053 -17.255 1.00 19.61 214 ALA A C 1
ATOM 1444 O O . ALA A 1 214 ? -0.151 -22.262 -17.375 1.00 18.98 214 ALA A O 1
ATOM 1446 N N . VAL A 1 215 ? 0.918 -20.538 -16.419 1.00 17.81 215 VAL A N 1
ATOM 1447 C CA . VAL A 1 215 ? 1.751 -21.406 -15.597 1.00 16.06 215 VAL A CA 1
ATOM 1448 C C . VAL A 1 215 ? 0.940 -22.244 -14.609 1.00 17.81 215 VAL A C 1
ATOM 1449 O O . VAL A 1 215 ? 1.179 -23.445 -14.462 1.00 18.40 215 VAL A O 1
ATOM 1453 N N . MET A 1 216 ? -0.016 -21.625 -13.926 1.00 17.06 216 MET A N 1
ATOM 1454 C CA . MET A 1 216 ? -0.785 -22.369 -12.937 1.00 19.02 216 MET A CA 1
ATOM 1455 C C . MET A 1 216 ? -1.646 -23.458 -13.575 1.00 19.03 216 MET A C 1
ATOM 1456 O O . MET A 1 216 ? -1.900 -24.487 -12.957 1.00 18.33 216 MET A O 1
ATOM 1461 N N . SER A 1 217 ? -2.089 -23.235 -14.808 1.00 20.58 217 SER A N 1
ATOM 1462 C CA . SER A 1 217 ? -2.815 -24.287 -15.517 1.00 19.96 217 SER A CA 1
ATOM 1463 C C . SER A 1 217 ? -1.984 -25.560 -15.593 1.00 21.62 217 SER A C 1
ATOM 1464 O O . SER A 1 217 ? -2.478 -26.654 -15.314 1.00 22.15 217 SER A O 1
ATOM 1467 N N . GLU A 1 218 ? -0.719 -25.409 -15.974 1.00 20.22 218 GLU A N 1
ATOM 1468 C CA . GLU A 1 218 ? 0.196 -26.539 -16.049 1.00 19.67 218 GLU A CA 1
ATOM 1469 C C . GLU A 1 218 ? 0.491 -27.126 -14.676 1.00 19.86 218 GLU A C 1
ATOM 1470 O O . GLU A 1 218 ? 0.515 -28.340 -14.510 1.00 19.19 218 GLU A O 1
ATOM 1476 N N . VAL A 1 219 ? 0.704 -26.267 -13.686 1.00 17.67 219 VAL A N 1
ATOM 1477 C CA . VAL A 1 219 ? 1.045 -26.728 -12.350 1.00 16.96 219 VAL A CA 1
ATOM 1478 C C . VAL A 1 219 ? -0.103 -27.522 -11.728 1.00 18.19 219 VAL A C 1
ATOM 1479 O O . VAL A 1 219 ? 0.117 -28.568 -11.122 1.00 19.33 219 VAL A O 1
ATOM 1483 N N . ARG A 1 220 ? -1.327 -27.024 -11.894 1.00 20.33 220 ARG A N 1
ATOM 1484 C CA . ARG A 1 220 ? -2.514 -27.712 -11.381 1.00 20.33 220 ARG A CA 1
ATOM 1485 C C . ARG A 1 220 ? -2.678 -29.074 -12.049 1.00 22.00 220 ARG A C 1
ATOM 1486 O O . ARG A 1 220 ? -2.914 -30.083 -11.383 1.00 21.68 220 ARG A O 1
ATOM 1494 N N . ARG A 1 221 ? -2.534 -29.107 -13.366 1.00 20.34 221 ARG A N 1
ATOM 1495 C CA . ARG A 1 221 ? -2.660 -30.364 -14.088 1.00 22.37 221 ARG A CA 1
ATOM 1496 C C . ARG A 1 221 ? -1.550 -31.336 -13.694 1.00 25.24 221 ARG A C 1
ATOM 1497 O O . ARG A 1 221 ? -1.775 -32.543 -13.600 1.00 22.68 221 ARG A O 1
ATOM 1505 N N . TYR A 1 222 ? -0.349 -30.819 -13.456 1.00 21.19 222 TYR A N 1
ATOM 1506 C CA . TYR A 1 222 ? 0.736 -31.687 -13.029 1.00 20.26 222 TYR A CA 1
ATOM 1507 C C . TYR A 1 222 ? 0.436 -32.315 -11.665 1.00 23.10 222 TYR A C 1
ATOM 1508 O O . TYR A 1 222 ? 0.695 -33.497 -11.460 1.00 21.56 222 TYR A O 1
ATOM 1517 N N . ARG A 1 223 ? -0.105 -31.528 -10.737 1.00 19.46 223 ARG A N 1
ATOM 1518 C CA . ARG A 1 223 ? -0.471 -32.057 -9.425 1.00 21.26 223 ARG A CA 1
ATOM 1519 C C . ARG A 1 223 ? -1.512 -33.162 -9.573 1.00 24.81 223 ARG A C 1
ATOM 1520 O O . ARG A 1 223 ? -1.405 -34.215 -8.943 1.00 24.24 223 ARG A O 1
ATOM 1528 N N . GLU A 1 224 ? -2.517 -32.913 -10.407 1.00 24.29 224 GLU A N 1
ATOM 1529 C CA . GLU A 1 224 ? -3.599 -33.879 -10.619 1.00 29.10 224 GLU A CA 1
ATOM 1530 C C . GLU A 1 224 ? -3.052 -35.234 -11.025 1.00 31.78 224 GLU A C 1
ATOM 1531 O O . GLU A 1 224 ? -3.448 -36.265 -10.481 1.00 33.01 224 GLU A O 1
ATOM 1537 N N . ARG A 1 225 ? -2.153 -35.219 -12.002 1.00 26.62 225 ARG A N 1
ATOM 1538 C CA . ARG A 1 225 ? -1.627 -36.441 -12.597 1.00 27.66 225 ARG A CA 1
ATOM 1539 C C . ARG A 1 225 ? -0.566 -37.126 -11.746 1.00 32.82 225 ARG A C 1
ATOM 1540 O O . ARG A 1 225 ? -0.486 -38.354 -11.716 1.00 29.76 225 ARG A O 1
ATOM 1548 N N . SER A 1 226 ? 0.254 -36.338 -11.060 1.00 25.99 226 SER A N 1
ATOM 1549 C CA . SER A 1 226 ? 1.417 -36.886 -10.378 1.00 22.84 226 SER A CA 1
ATOM 1550 C C . SER A 1 226 ? 1.214 -37.045 -8.876 1.00 24.54 226 SER A C 1
ATOM 1551 O O . SER A 1 226 ? 1.933 -37.804 -8.224 1.00 25.86 226 SER A O 1
ATOM 1554 N N . GLY A 1 227 ? 0.251 -36.311 -8.328 1.00 25.71 227 GLY A N 1
ATOM 1555 C CA . GLY A 1 227 ? 0.060 -36.249 -6.890 1.00 25.79 227 GLY A CA 1
ATOM 1556 C C . GLY A 1 227 ? 1.107 -35.390 -6.195 1.00 26.92 227 GLY A C 1
ATOM 1557 O O . GLY A 1 227 ? 1.156 -35.338 -4.964 1.00 27.97 227 GLY A O 1
ATOM 1558 N N . ARG A 1 228 ? 1.950 -34.721 -6.980 1.00 24.89 228 ARG A N 1
ATOM 1559 C CA . ARG A 1 228 ? 3.012 -33.882 -6.433 1.00 25.24 228 ARG A CA 1
ATOM 1560 C C . ARG A 1 228 ? 2.685 -32.399 -6.590 1.00 19.43 228 ARG A C 1
ATOM 1561 O O . ARG A 1 228 ? 2.547 -31.916 -7.709 1.00 20.40 228 ARG A O 1
ATOM 1569 N N . PRO A 1 229 ? 2.572 -31.667 -5.469 1.00 19.56 229 PRO A N 1
ATOM 1570 C CA . PRO A 1 229 ? 2.456 -30.208 -5.588 1.00 18.87 229 PRO A CA 1
ATOM 1571 C C . PRO A 1 229 ? 3.822 -29.616 -5.938 1.00 21.78 229 PRO A C 1
ATOM 1572 O O . PRO A 1 229 ? 4.845 -30.142 -5.488 1.00 23.20 229 PRO A O 1
ATOM 1576 N N . VAL A 1 230 ? 3.835 -28.569 -6.756 1.00 17.01 230 VAL A N 1
ATOM 1577 C CA . VAL A 1 230 ? 5.055 -27.810 -7.032 1.00 16.01 230 VAL A CA 1
ATOM 1578 C C . VAL A 1 230 ? 4.769 -26.345 -6.731 1.00 15.64 230 VAL A C 1
ATOM 1579 O O . VAL A 1 230 ? 3.813 -25.771 -7.252 1.00 19.60 230 VAL A O 1
ATOM 1583 N N . MET A 1 231 ? 5.587 -25.758 -5.867 1.00 16.28 231 MET A N 1
ATOM 1584 C CA . MET A 1 231 ? 5.433 -24.361 -5.481 1.00 13.63 231 MET A CA 1
ATOM 1585 C C . MET A 1 231 ? 6.116 -23.446 -6.492 1.00 13.97 231 MET A C 1
ATOM 1586 O O . MET A 1 231 ? 7.310 -23.583 -6.764 1.00 16.21 231 MET A O 1
ATOM 1591 N N . VAL A 1 232 ? 5.356 -22.507 -7.052 1.00 13.07 232 VAL A N 1
ATOM 1592 C CA . VAL A 1 232 ? 5.916 -21.542 -7.981 1.00 11.94 232 VAL A CA 1
ATOM 1593 C C . VAL A 1 232 ? 5.939 -20.172 -7.320 1.00 12.29 232 VAL A C 1
ATOM 1594 O O . VAL A 1 232 ? 4.897 -19.645 -6.900 1.00 15.96 232 VAL A O 1
ATOM 1598 N N . ALA A 1 233 ? 7.139 -19.617 -7.199 1.00 11.83 233 ALA A N 1
ATOM 1599 C CA . ALA A 1 233 ? 7.288 -18.275 -6.663 1.00 12.84 233 ALA A CA 1
ATOM 1600 C C . ALA A 1 233 ? 7.195 -17.299 -7.822 1.00 13.91 233 ALA A C 1
ATOM 1601 O O . ALA A 1 233 ? 8.170 -17.068 -8.539 1.00 13.31 233 ALA A O 1
ATOM 1603 N N . PHE A 1 234 ? 5.997 -16.760 -8.034 1.00 13.44 234 PHE A N 1
ATOM 1604 C CA . PHE A 1 234 ? 5.793 -15.738 -9.054 1.00 11.04 234 PHE A CA 1
ATOM 1605 C C . PHE A 1 234 ? 6.337 -14.416 -8.558 1.00 10.99 234 PHE A C 1
ATOM 1606 O O . PHE A 1 234 ? 5.976 -13.961 -7.465 1.00 12.02 234 PHE A O 1
ATOM 1614 N N . ASN A 1 235 ? 7.188 -13.789 -9.367 1.00 13.13 235 ASN A N 1
ATOM 1615 C CA . ASN A 1 235 ? 7.729 -12.487 -9.013 1.00 12.92 235 ASN A CA 1
ATOM 1616 C C . ASN A 1 235 ? 6.701 -11.379 -9.254 1.00 12.66 235 ASN A C 1
ATOM 1617 O O . ASN A 1 235 ? 6.462 -10.972 -10.395 1.00 14.12 235 ASN A O 1
ATOM 1622 N N . ILE A 1 236 ? 6.095 -10.904 -8.174 1.00 10.63 236 ILE A N 1
ATOM 1623 C CA . ILE A 1 236 ? 5.044 -9.900 -8.277 1.00 11.18 236 ILE A CA 1
ATOM 1624 C C . ILE A 1 236 ? 5.544 -8.495 -7.972 1.00 11.68 236 ILE A C 1
ATOM 1625 O O . ILE A 1 236 ? 4.750 -7.553 -7.928 1.00 12.91 236 ILE A O 1
ATOM 1630 N N . THR A 1 237 ? 6.856 -8.360 -7.774 1.00 13.31 237 THR A N 1
ATOM 1631 C CA . THR A 1 237 ? 7.482 -7.053 -7.527 1.00 13.29 237 THR A CA 1
ATOM 1632 C C . THR A 1 237 ? 6.862 -5.967 -8.402 1.00 12.63 237 THR A C 1
ATOM 1633 O O . THR A 1 237 ? 6.868 -6.087 -9.633 1.00 14.11 237 THR A O 1
ATOM 1637 N N . ASP A 1 238 ? 6.338 -4.918 -7.769 1.00 11.90 238 ASP A N 1
ATOM 1638 C CA . ASP A 1 238 ? 5.650 -3.832 -8.469 1.00 13.20 238 ASP A CA 1
ATOM 1639 C C . ASP A 1 238 ? 5.298 -2.765 -7.448 1.00 12.21 238 ASP A C 1
ATOM 1640 O O . ASP A 1 238 ? 5.548 -2.910 -6.247 1.00 12.71 238 ASP A O 1
ATOM 1645 N N . ASP A 1 239 ? 4.701 -1.688 -7.934 1.00 14.19 239 ASP A N 1
ATOM 1646 C CA . ASP A 1 239 ? 4.021 -0.740 -7.082 1.00 12.96 239 ASP A CA 1
ATOM 1647 C C . ASP A 1 239 ? 3.141 -1.493 -6.069 1.00 14.52 239 ASP A C 1
ATOM 1648 O O . ASP A 1 239 ? 2.603 -2.557 -6.391 1.00 14.77 239 ASP A O 1
ATOM 1653 N N . LEU A 1 240 ? 3.012 -0.985 -4.844 1.00 13.30 240 LEU A N 1
ATOM 1654 C CA . LEU A 1 240 ? 2.328 -1.752 -3.790 1.00 15.61 240 LEU A CA 1
ATOM 1655 C C . LEU A 1 240 ? 0.887 -2.135 -4.138 1.00 16.14 240 LEU A C 1
ATOM 1656 O O . LEU A 1 240 ? 0.505 -3.295 -3.990 1.00 14.93 240 LEU A O 1
ATOM 1661 N N . ASP A 1 241 ? 0.087 -1.177 -4.598 1.00 14.46 241 ASP A N 1
ATOM 1662 C CA . ASP A 1 241 ? -1.295 -1.501 -4.944 1.00 15.38 241 ASP A CA 1
ATOM 1663 C C . ASP A 1 241 ? -1.325 -2.598 -6.005 1.00 13.21 241 ASP A C 1
ATOM 1664 O O . ASP A 1 241 ? -2.142 -3.523 -5.935 1.00 13.52 241 ASP A O 1
ATOM 1669 N N . ALA A 1 242 ? -0.442 -2.489 -6.993 1.00 13.57 242 ALA A N 1
ATOM 1670 C CA . ALA A 1 242 ? -0.357 -3.495 -8.044 1.00 14.05 242 ALA A CA 1
ATOM 1671 C C . ALA A 1 242 ? 0.063 -4.848 -7.486 1.00 14.80 242 ALA A C 1
ATOM 1672 O O . ALA A 1 242 ? -0.504 -5.879 -7.861 1.00 14.42 242 ALA A O 1
ATOM 1674 N N . MET A 1 243 ? 1.045 -4.854 -6.585 1.00 14.72 243 MET A N 1
ATOM 1675 C CA . MET A 1 243 ? 1.469 -6.108 -5.956 1.00 13.79 243 MET A CA 1
ATOM 1676 C C . MET A 1 243 ? 0.337 -6.828 -5.261 1.00 14.94 243 MET A C 1
ATOM 1677 O O . MET A 1 243 ? 0.257 -8.057 -5.314 1.00 14.80 243 MET A O 1
ATOM 1682 N N . ARG A 1 244 ? -0.521 -6.078 -4.578 1.00 15.20 244 ARG A N 1
ATOM 1683 C CA . ARG A 1 244 ? -1.668 -6.692 -3.922 1.00 12.53 244 ARG A CA 1
ATOM 1684 C C . ARG A 1 244 ? -2.604 -7.320 -4.942 1.00 16.68 244 ARG A C 1
ATOM 1685 O O . ARG A 1 244 ? -3.107 -8.424 -4.722 1.00 16.49 244 ARG A O 1
ATOM 1693 N N . ARG A 1 245 ? -2.838 -6.629 -6.056 1.00 15.09 245 ARG A N 1
ATOM 1694 C CA . ARG A 1 245 ? -3.657 -7.205 -7.124 1.00 15.82 245 ARG A CA 1
ATOM 1695 C C . ARG A 1 245 ? -3.006 -8.474 -7.669 1.00 15.57 245 ARG A C 1
ATOM 1696 O O . ARG A 1 245 ? -3.691 -9.468 -7.914 1.00 16.21 245 ARG A O 1
ATOM 1704 N N . HIS A 1 246 ? -1.690 -8.442 -7.869 1.00 13.81 246 HIS A N 1
ATOM 1705 C CA . HIS A 1 246 ? -0.986 -9.617 -8.375 1.00 12.86 246 HIS A CA 1
ATOM 1706 C C . HIS A 1 246 ? -1.108 -10.788 -7.402 1.00 14.15 246 HIS A C 1
ATOM 1707 O O . HIS A 1 246 ? -1.300 -11.925 -7.814 1.00 13.80 246 HIS A O 1
ATOM 1714 N N . ALA A 1 247 ? -0.973 -10.506 -6.113 1.00 13.59 247 ALA A N 1
ATOM 1715 C CA . ALA A 1 247 ? -1.038 -11.562 -5.108 1.00 13.09 247 ALA A CA 1
ATOM 1716 C C . ALA A 1 247 ? -2.435 -12.179 -5.046 1.00 14.02 247 ALA A C 1
ATOM 1717 O O . ALA A 1 247 ? -2.578 -13.400 -4.877 1.00 15.03 247 ALA A O 1
ATOM 1719 N N . GLU A 1 248 ? -3.461 -11.345 -5.191 1.00 15.34 248 GLU A N 1
ATOM 1720 C CA . GLU A 1 248 ? -4.836 -11.840 -5.236 1.00 15.37 248 GLU A CA 1
ATOM 1721 C C . GLU A 1 248 ? -5.021 -12.783 -6.419 1.00 16.87 248 GLU A C 1
ATOM 1722 O O . GLU A 1 248 ? -5.641 -13.840 -6.289 1.00 15.64 248 GLU A O 1
ATOM 1728 N N . LEU A 1 249 ? -4.476 -12.413 -7.572 1.00 14.73 249 LEU A N 1
ATOM 1729 C CA . LEU A 1 249 ? -4.572 -13.269 -8.758 1.00 14.18 249 LEU A CA 1
ATOM 1730 C C . LEU A 1 249 ? -3.857 -14.603 -8.547 1.00 14.61 249 LEU A C 1
ATOM 1731 O O . LEU A 1 249 ? -4.388 -15.660 -8.876 1.00 16.34 249 LEU A O 1
ATOM 1736 N N . VAL A 1 250 ? -2.643 -14.558 -7.998 1.00 13.40 250 VAL A N 1
ATOM 1737 C CA . VAL A 1 250 ? -1.907 -15.791 -7.751 1.00 12.95 250 VAL A CA 1
ATOM 1738 C C . VAL A 1 250 ? -2.738 -16.716 -6.870 1.00 15.25 250 VAL A C 1
ATOM 1739 O O . VAL A 1 250 ? -2.840 -17.915 -7.145 1.00 15.94 250 VAL A O 1
ATOM 1743 N N . GLU A 1 251 ? -3.349 -16.167 -5.826 1.00 14.56 251 GLU A N 1
ATOM 1744 C CA . GLU A 1 251 ? -4.180 -16.982 -4.942 1.00 14.58 251 GLU A CA 1
ATOM 1745 C C . GLU A 1 251 ? -5.393 -17.554 -5.673 1.00 16.24 251 GLU A C 1
ATOM 1746 O O . GLU A 1 251 ? -5.713 -18.743 -5.531 1.00 15.40 251 GLU A O 1
ATOM 1752 N N . ARG A 1 252 ? -6.065 -16.714 -6.455 1.00 14.12 252 ARG A N 1
ATOM 1753 C CA . ARG A 1 252 ? -7.253 -17.161 -7.183 1.00 16.14 252 ARG A CA 1
ATOM 1754 C C . ARG A 1 252 ? -6.937 -18.294 -8.151 1.00 17.34 252 ARG A C 1
ATOM 1755 O O . ARG A 1 252 ? -7.762 -19.188 -8.383 1.00 19.62 252 ARG A O 1
ATOM 1763 N N . GLU A 1 253 ? -5.734 -18.261 -8.713 1.00 15.36 253 GLU A N 1
ATOM 1764 C CA . GLU A 1 253 ? -5.299 -19.258 -9.681 1.00 16.12 253 GLU A CA 1
ATOM 1765 C C . GLU A 1 253 ? -4.703 -20.504 -9.021 1.00 15.12 253 GLU A C 1
ATOM 1766 O O . GLU A 1 253 ? -4.176 -21.374 -9.704 1.00 18.17 253 GLU A O 1
ATOM 1772 N N . GLY A 1 254 ? -4.816 -20.589 -7.696 1.00 14.82 254 GLY A N 1
ATOM 1773 C CA . GLY A 1 254 ? -4.379 -21.773 -6.971 1.00 15.93 254 GLY A CA 1
ATOM 1774 C C . GLY A 1 254 ? -2.916 -21.806 -6.577 1.00 14.24 254 GLY A C 1
ATOM 1775 O O . GLY A 1 254 ? -2.384 -22.857 -6.206 1.00 13.77 254 GLY A O 1
ATOM 1776 N N . GLY A 1 255 ? -2.256 -20.656 -6.660 1.00 14.08 255 GLY A N 1
ATOM 1777 C CA . GLY A 1 255 ? -0.852 -20.574 -6.285 1.00 12.32 255 GLY A CA 1
ATOM 1778 C C . GLY A 1 255 ? -0.653 -20.637 -4.785 1.00 12.24 255 GLY A C 1
ATOM 1779 O O . GLY A 1 255 ? -1.608 -20.592 -4.013 1.00 15.29 255 GLY A O 1
ATOM 1780 N N . SER A 1 256 ? 0.603 -20.743 -4.368 1.00 14.05 256 SER A N 1
ATOM 1781 C CA . SER A 1 256 ? 0.916 -20.845 -2.950 1.00 13.61 256 SER A CA 1
ATOM 1782 C C . SER A 1 256 ? 1.993 -19.870 -2.506 1.00 12.90 256 SER A C 1
ATOM 1783 O O . SER A 1 256 ? 2.280 -19.766 -1.317 1.00 13.44 256 SER A O 1
ATOM 1786 N N . CYS A 1 257 ? 2.572 -19.148 -3.459 1.00 13.29 257 CYS A N 1
ATOM 1787 C CA . CYS A 1 257 ? 3.764 -18.369 -3.160 1.00 13.09 257 CYS A CA 1
ATOM 1788 C C . CYS A 1 257 ? 3.887 -17.160 -4.085 1.00 11.71 257 CYS A C 1
ATOM 1789 O O . CYS A 1 257 ? 3.598 -17.259 -5.281 1.00 12.07 257 CYS A O 1
ATOM 1792 N N . VAL A 1 258 ? 4.316 -16.034 -3.519 1.00 11.70 258 VAL A N 1
ATOM 1793 C CA . VAL A 1 258 ? 4.742 -14.875 -4.297 1.00 11.52 258 VAL A CA 1
ATOM 1794 C C . VAL A 1 258 ? 6.150 -14.456 -3.878 1.00 12.62 258 VAL A C 1
ATOM 1795 O O . VAL A 1 258 ? 6.529 -14.580 -2.713 1.00 13.75 258 VAL A O 1
ATOM 1799 N N . MET A 1 259 ? 6.908 -13.967 -4.849 1.00 12.19 259 MET A N 1
ATOM 1800 C CA . MET A 1 259 ? 8.271 -13.499 -4.639 1.00 10.42 259 MET A CA 1
ATOM 1801 C C . MET A 1 259 ? 8.286 -11.983 -4.796 1.00 12.50 259 MET A C 1
ATOM 1802 O O . MET A 1 259 ? 7.530 -11.429 -5.594 1.00 11.86 259 MET A O 1
ATOM 1807 N N . ALA A 1 260 ? 9.137 -11.312 -4.028 1.00 10.98 260 ALA A N 1
ATOM 1808 C CA . ALA A 1 260 ? 9.295 -9.857 -4.130 1.00 10.08 260 ALA A CA 1
ATOM 1809 C C . ALA A 1 260 ? 10.752 -9.463 -3.950 1.00 10.80 260 ALA A C 1
ATOM 1810 O O . ALA A 1 260 ? 11.453 -10.050 -3.126 1.00 11.83 260 ALA A O 1
ATOM 1812 N N . SER A 1 261 ? 11.199 -8.482 -4.730 1.00 10.78 261 SER A N 1
ATOM 1813 C CA . SER A 1 261 ? 12.535 -7.910 -4.571 1.00 10.88 261 SER A CA 1
ATOM 1814 C C . SER A 1 261 ? 12.483 -6.943 -3.400 1.00 11.14 261 SER A C 1
ATOM 1815 O O . SER A 1 261 ? 12.185 -5.753 -3.556 1.00 11.38 261 SER A O 1
ATOM 1818 N N . ILE A 1 262 ? 12.760 -7.475 -2.214 1.00 11.66 262 ILE A N 1
ATOM 1819 C CA . ILE A 1 262 ? 12.530 -6.721 -0.981 1.00 11.66 262 ILE A CA 1
ATOM 1820 C C . ILE A 1 262 ? 13.191 -5.344 -0.914 1.00 9.80 262 ILE A C 1
ATOM 1821 O O . ILE A 1 262 ? 12.586 -4.395 -0.434 1.00 10.95 262 ILE A O 1
ATOM 1826 N N . ASN A 1 263 ? 14.438 -5.230 -1.365 1.00 10.68 263 ASN A N 1
ATOM 1827 C CA . ASN A 1 263 ? 15.130 -3.956 -1.217 1.00 9.92 263 ASN A CA 1
ATOM 1828 C C . ASN A 1 263 ? 14.432 -2.821 -1.957 1.00 11.40 263 ASN A C 1
ATOM 1829 O O . ASN A 1 263 ? 14.398 -1.688 -1.482 1.00 13.40 263 ASN A O 1
ATOM 1834 N N . TRP A 1 264 ? 13.867 -3.144 -3.114 1.00 10.54 264 TRP A N 1
ATOM 1835 C CA . TRP A 1 264 ? 13.275 -2.119 -3.959 1.00 8.95 264 TRP A CA 1
ATOM 1836 C C . TRP A 1 264 ? 11.803 -1.918 -3.644 1.00 10.45 264 TRP A C 1
ATOM 1837 O O . TRP A 1 264 ? 11.248 -0.838 -3.868 1.00 12.46 264 TRP A O 1
ATOM 1848 N N . CYS A 1 265 ? 11.173 -2.951 -3.103 1.00 10.44 265 CYS A N 1
ATOM 1849 C CA . CYS A 1 265 ? 9.799 -2.845 -2.620 1.00 10.28 265 CYS A CA 1
ATOM 1850 C C . CYS A 1 265 ? 9.749 -2.020 -1.342 1.00 10.64 265 CYS A C 1
ATOM 1851 O O . CYS A 1 265 ? 8.884 -1.139 -1.201 1.00 12.26 265 CYS A O 1
ATOM 1854 N N . GLY A 1 266 ? 10.686 -2.290 -0.427 1.00 10.80 266 GLY A N 1
ATOM 1855 C CA . GLY A 1 266 ? 10.768 -1.570 0.835 1.00 11.20 266 GLY A CA 1
ATOM 1856 C C . GLY A 1 266 ? 10.014 -2.191 1.995 1.00 11.27 266 GLY A C 1
ATOM 1857 O O . GLY A 1 266 ? 9.016 -2.895 1.800 1.00 10.76 266 GLY A O 1
ATOM 1858 N N . PHE A 1 267 ? 10.481 -1.914 3.210 1.00 10.62 267 PHE A N 1
ATOM 1859 C CA . PHE A 1 267 ? 9.814 -2.444 4.398 1.00 11.26 267 PHE A CA 1
ATOM 1860 C C . PHE A 1 267 ? 8.343 -2.027 4.436 1.00 12.75 267 PHE A C 1
ATOM 1861 O O . PHE A 1 267 ? 7.485 -2.819 4.811 1.00 12.15 267 PHE A O 1
ATOM 1869 N N . SER A 1 268 ? 8.058 -0.775 4.073 1.00 11.60 268 SER A N 1
ATOM 1870 C CA . SER A 1 268 ? 6.690 -0.257 4.144 1.00 11.70 268 SER A CA 1
ATOM 1871 C C . SER A 1 268 ? 5.734 -1.057 3.271 1.00 11.56 268 SER A C 1
ATOM 1872 O O . SER A 1 268 ? 4.611 -1.385 3.686 1.00 12.02 268 SER A O 1
ATOM 1875 N N . ALA A 1 269 ? 6.165 -1.360 2.054 1.00 10.79 269 ALA A N 1
ATOM 1876 C CA . ALA A 1 269 ? 5.333 -2.123 1.128 1.00 11.80 269 ALA A CA 1
ATOM 1877 C C . ALA A 1 269 ? 5.205 -3.576 1.557 1.00 13.56 269 ALA A C 1
ATOM 1878 O O . ALA A 1 269 ? 4.108 -4.149 1.532 1.00 12.13 269 ALA A O 1
ATOM 1880 N N . ILE A 1 270 ? 6.322 -4.189 1.934 1.00 11.84 270 ILE A N 1
ATOM 1881 C CA . ILE A 1 270 ? 6.274 -5.613 2.242 1.00 11.08 270 ILE A CA 1
ATOM 1882 C C . ILE A 1 270 ? 5.456 -5.914 3.494 1.00 12.01 270 ILE A C 1
ATOM 1883 O O . ILE A 1 270 ? 4.698 -6.892 3.517 1.00 12.27 270 ILE A O 1
ATOM 1888 N N . GLN A 1 271 ? 5.579 -5.084 4.526 1.00 11.42 271 GLN A N 1
ATOM 1889 C CA . GLN A 1 271 ? 4.789 -5.315 5.732 1.00 11.53 271 GLN A CA 1
ATOM 1890 C C . GLN A 1 271 ? 3.297 -5.224 5.408 1.00 13.08 271 GLN A C 1
ATOM 1891 O O . GLN A 1 271 ? 2.499 -6.039 5.882 1.00 14.71 271 GLN A O 1
ATOM 1897 N N . SER A 1 272 ? 2.919 -4.260 4.572 1.00 11.85 272 SER A N 1
ATOM 1898 C CA . SER A 1 272 ? 1.517 -4.131 4.191 1.00 12.68 272 SER A CA 1
ATOM 1899 C C . SER A 1 272 ? 1.054 -5.328 3.353 1.00 13.53 272 SER A C 1
ATOM 1900 O O . SER A 1 272 ? -0.026 -5.866 3.584 1.00 15.20 272 SER A O 1
ATOM 1903 N N . LEU A 1 273 ? 1.879 -5.753 2.401 1.00 12.48 273 LEU A N 1
ATOM 1904 C CA . LEU A 1 273 ? 1.552 -6.904 1.564 1.00 13.44 273 LEU A CA 1
ATOM 1905 C C . LEU A 1 273 ? 1.376 -8.140 2.429 1.00 13.63 273 LEU A C 1
ATOM 1906 O O . LEU A 1 273 ? 0.475 -8.940 2.203 1.00 14.14 273 LEU A O 1
ATOM 1911 N N . ARG A 1 274 ? 2.252 -8.298 3.417 1.00 13.22 274 ARG A N 1
ATOM 1912 C CA . ARG A 1 274 ? 2.204 -9.455 4.314 1.00 12.67 274 ARG A CA 1
ATOM 1913 C C . ARG A 1 274 ? 0.853 -9.592 4.992 1.00 14.13 274 ARG A C 1
ATOM 1914 O O . ARG A 1 274 ? 0.365 -10.715 5.195 1.00 15.47 274 ARG A O 1
ATOM 1922 N N . ARG A 1 275 ? 0.253 -8.464 5.361 1.00 14.71 275 ARG A N 1
ATOM 1923 C CA . ARG A 1 275 ? -1.016 -8.501 6.077 1.00 15.71 275 ARG A CA 1
ATOM 1924 C C . ARG A 1 275 ? -2.193 -8.915 5.199 1.00 17.75 275 ARG A C 1
ATOM 1925 O O . ARG A 1 275 ? -3.209 -9.386 5.706 1.00 21.02 275 ARG A O 1
ATOM 1933 N N . THR A 1 276 ? -2.070 -8.740 3.890 1.00 14.10 276 THR A N 1
ATOM 1934 C CA . THR A 1 276 ? -3.205 -9.022 3.009 1.00 15.11 276 THR A CA 1
ATOM 1935 C C . THR A 1 276 ? -3.074 -10.288 2.152 1.00 19.24 276 THR A C 1
ATOM 1936 O O . THR A 1 276 ? -4.049 -10.700 1.520 1.00 25.24 276 THR A O 1
ATOM 1940 N N . THR A 1 277 ? -1.899 -10.911 2.118 1.00 14.41 277 THR A N 1
ATOM 1941 C CA . THR A 1 277 ? -1.787 -12.183 1.402 1.00 15.94 277 THR A CA 1
ATOM 1942 C C . THR A 1 277 ? -1.520 -13.373 2.315 1.00 16.63 277 THR A C 1
ATOM 1943 O O . THR A 1 277 ? -0.665 -13.314 3.204 1.00 16.70 277 THR A O 1
ATOM 1947 N N . PRO A 1 278 ? -2.256 -14.467 2.083 1.00 14.26 278 PRO A N 1
ATOM 1948 C CA . PRO A 1 278 ? -2.057 -15.700 2.851 1.00 13.82 278 PRO A CA 1
ATOM 1949 C C . PRO A 1 278 ? -1.005 -16.615 2.234 1.00 16.71 278 PRO A C 1
ATOM 1950 O O . PRO A 1 278 ? -0.811 -17.728 2.727 1.00 14.69 278 PRO A O 1
ATOM 1954 N N . LEU A 1 279 ? -0.343 -16.154 1.176 1.00 14.89 279 LEU A N 1
ATOM 1955 C CA . LEU A 1 279 ? 0.634 -16.963 0.458 1.00 14.95 279 LEU A CA 1
ATOM 1956 C C . LEU A 1 279 ? 1.996 -16.931 1.146 1.00 13.13 279 LEU A C 1
ATOM 1957 O O . LEU A 1 279 ? 2.249 -16.096 2.012 1.00 15.15 279 LEU A O 1
ATOM 1962 N N . VAL A 1 280 ? 2.855 -17.866 0.765 1.00 12.31 280 VAL A N 1
ATOM 1963 C CA . VAL A 1 280 ? 4.261 -17.830 1.170 1.00 12.74 280 VAL A CA 1
ATOM 1964 C C . VAL A 1 280 ? 4.925 -16.614 0.533 1.00 12.78 280 VAL A C 1
ATOM 1965 O O . VAL A 1 280 ? 4.754 -16.360 -0.654 1.00 13.70 280 VAL A O 1
ATOM 1969 N N . LEU A 1 281 ? 5.692 -15.882 1.334 1.00 12.33 281 LEU A N 1
ATOM 1970 C CA . LEU A 1 281 ? 6.386 -14.684 0.879 1.00 12.73 281 LEU A CA 1
ATOM 1971 C C . LEU A 1 281 ? 7.865 -15.020 0.706 1.00 12.29 281 LEU A C 1
ATOM 1972 O O . LEU A 1 281 ? 8.606 -15.153 1.691 1.00 13.80 281 LEU A O 1
ATOM 1977 N N . HIS A 1 282 ? 8.275 -15.194 -0.544 1.00 11.09 282 HIS A N 1
ATOM 1978 C CA . HIS A 1 282 ? 9.657 -15.551 -0.883 1.00 11.65 282 HIS A CA 1
ATOM 1979 C C . HIS A 1 282 ? 10.428 -14.256 -1.150 1.00 11.64 282 HIS A C 1
ATOM 1980 O O . HIS A 1 282 ? 10.217 -13.595 -2.168 1.00 11.59 282 HIS A O 1
ATOM 1987 N N . ALA A 1 283 ? 11.325 -13.898 -0.236 1.00 11.31 283 ALA A N 1
ATOM 1988 C CA . ALA A 1 283 ? 12.061 -12.641 -0.342 1.00 10.80 283 ALA A CA 1
ATOM 1989 C C . ALA A 1 283 ? 13.315 -12.780 -1.197 1.00 11.41 283 ALA A C 1
ATOM 1990 O O . ALA A 1 283 ? 14.196 -13.579 -0.872 1.00 12.30 283 ALA A O 1
ATOM 1992 N N . HIS A 1 284 ? 13.406 -12.012 -2.278 1.00 9.93 284 HIS A N 1
ATOM 1993 C CA . HIS A 1 284 ? 14.614 -12.012 -3.092 1.00 11.12 284 HIS A CA 1
ATOM 1994 C C . HIS A 1 284 ? 15.423 -10.790 -2.717 1.00 11.05 284 HIS A C 1
ATOM 1995 O O . HIS A 1 284 ? 14.915 -9.672 -2.769 1.00 11.20 284 HIS A O 1
ATOM 2002 N N . ARG A 1 285 ? 16.684 -10.997 -2.352 1.00 11.98 285 ARG A N 1
ATOM 2003 C CA . ARG A 1 285 ? 17.466 -9.914 -1.769 1.00 12.06 285 ARG A CA 1
ATOM 2004 C C . ARG A 1 285 ? 18.339 -9.147 -2.762 1.00 12.23 285 ARG A C 1
ATOM 2005 O O . ARG A 1 285 ? 19.227 -8.401 -2.348 1.00 12.59 285 ARG A O 1
ATOM 2013 N N . ASN A 1 286 ? 18.094 -9.299 -4.061 1.00 12.38 286 ASN A N 1
ATOM 2014 C CA . ASN A 1 286 ? 18.941 -8.614 -5.038 1.00 13.13 286 ASN A CA 1
ATOM 2015 C C . ASN A 1 286 ? 19.140 -7.146 -4.665 1.00 11.21 286 ASN A C 1
ATOM 2016 O O . ASN A 1 286 ? 18.184 -6.450 -4.318 1.00 12.05 286 ASN A O 1
ATOM 2021 N N . GLY A 1 287 ? 20.398 -6.704 -4.707 1.00 11.78 287 GLY A N 1
ATOM 2022 C CA . GLY A 1 287 ? 20.762 -5.362 -4.301 1.00 12.55 287 GLY A CA 1
ATOM 2023 C C . GLY A 1 287 ? 21.493 -5.387 -2.967 1.00 12.64 287 GLY A C 1
ATOM 2024 O O . GLY A 1 287 ? 22.160 -4.415 -2.606 1.00 13.01 287 GLY A O 1
ATOM 2025 N N . TYR A 1 288 ? 21.372 -6.492 -2.235 1.00 13.09 288 TYR A N 1
ATOM 2026 C CA . TYR A 1 288 ? 22.026 -6.597 -0.932 1.00 12.72 288 TYR A CA 1
ATOM 2027 C C . TYR A 1 288 ? 23.561 -6.517 -1.045 1.00 13.50 288 TYR A C 1
ATOM 2028 O O . TYR A 1 288 ? 24.233 -6.081 -0.108 1.00 13.17 288 TYR A O 1
ATOM 2037 N N . GLY A 1 289 ? 24.114 -6.893 -2.196 1.00 12.84 289 GLY A N 1
ATOM 2038 C CA . GLY A 1 289 ? 25.547 -6.752 -2.421 1.00 13.53 289 GLY A CA 1
ATOM 2039 C C . GLY A 1 289 ? 26.009 -5.301 -2.319 1.00 13.30 289 GLY A C 1
ATOM 2040 O O . GLY A 1 289 ? 27.092 -5.004 -1.804 1.00 12.58 289 GLY A O 1
ATOM 2041 N N . MET A 1 290 ? 25.203 -4.381 -2.831 1.00 13.61 290 MET A N 1
ATOM 2042 C CA . MET A 1 290 ? 25.498 -2.963 -2.677 1.00 15.06 290 MET A CA 1
ATOM 2043 C C . MET A 1 290 ? 25.568 -2.571 -1.202 1.00 12.13 290 MET A C 1
ATOM 2044 O O . MET A 1 290 ? 26.342 -1.690 -0.835 1.00 14.68 290 MET A O 1
ATOM 2049 N N . MET A 1 291 ? 24.778 -3.246 -0.368 1.00 12.96 291 MET A N 1
ATOM 2050 C CA . MET A 1 291 ? 24.678 -2.907 1.045 1.00 13.90 291 MET A CA 1
ATOM 2051 C C . MET A 1 291 ? 25.708 -3.619 1.913 1.00 13.56 291 MET A C 1
ATOM 2052 O O . MET A 1 291 ? 25.720 -3.423 3.131 1.00 13.42 291 MET A O 1
ATOM 2057 N N . SER A 1 292 ? 26.576 -4.436 1.312 1.00 12.61 292 SER A N 1
ATOM 2058 C CA . SER A 1 292 ? 27.399 -5.340 2.118 1.00 13.56 292 SER A CA 1
ATOM 2059 C C . SER A 1 292 ? 28.774 -5.768 1.588 1.00 14.24 292 SER A C 1
ATOM 2060 O O . SER A 1 292 ? 29.555 -6.312 2.370 1.00 13.42 292 SER A O 1
ATOM 2063 N N . ARG A 1 293 ? 29.072 -5.568 0.300 1.00 13.83 293 ARG A N 1
ATOM 2064 C CA . ARG A 1 293 ? 30.330 -6.099 -0.274 1.00 14.96 293 ARG A CA 1
ATOM 2065 C C . ARG A 1 293 ? 31.572 -5.485 0.351 1.00 14.15 293 ARG A C 1
ATOM 2066 O O . ARG A 1 293 ? 32.614 -6.134 0.402 1.00 16.88 293 ARG A O 1
ATOM 2074 N N . ASP A 1 294 ? 31.487 -4.231 0.778 1.00 13.26 294 ASP A N 1
ATOM 2075 C CA . ASP A 1 294 ? 32.631 -3.569 1.413 1.00 15.17 294 ASP A CA 1
ATOM 2076 C C . ASP A 1 294 ? 32.566 -3.820 2.918 1.00 16.61 294 ASP A C 1
ATOM 2077 O O . ASP A 1 294 ? 31.633 -3.363 3.578 1.00 14.75 294 ASP A O 1
ATOM 2082 N N . PRO A 1 295 ? 33.546 -4.558 3.467 1.00 15.37 295 PRO A N 1
ATOM 2083 C CA . PRO A 1 295 ? 33.479 -4.923 4.888 1.00 17.67 295 PRO A CA 1
ATOM 2084 C C . PRO A 1 295 ? 33.463 -3.722 5.837 1.00 17.85 295 PRO A C 1
ATOM 2085 O O . PRO A 1 295 ? 33.082 -3.881 7.000 1.00 20.40 295 PRO A O 1
ATOM 2089 N N . ALA A 1 296 ? 33.856 -2.548 5.358 1.00 16.55 296 ALA A N 1
ATOM 2090 C CA . ALA A 1 296 ? 33.879 -1.356 6.202 1.00 17.71 296 ALA A CA 1
ATOM 2091 C C . ALA A 1 296 ? 32.576 -0.577 6.146 1.00 18.33 296 ALA A C 1
ATOM 2092 O O . ALA A 1 296 ? 32.455 0.463 6.780 1.00 20.10 296 ALA A O 1
ATOM 2094 N N . LEU A 1 297 ? 31.603 -1.069 5.385 1.00 14.52 297 LEU A N 1
ATOM 2095 C CA . LEU A 1 297 ? 30.402 -0.286 5.122 1.00 12.66 297 LEU A CA 1
ATOM 2096 C C . LEU A 1 297 ? 29.149 -1.139 5.111 1.00 12.52 297 LEU A C 1
ATOM 2097 O O . LEU A 1 297 ? 29.197 -2.313 4.780 1.00 13.94 297 LEU A O 1
ATOM 2102 N N . GLY A 1 298 ? 28.024 -0.530 5.465 1.00 12.15 298 GLY A N 1
ATOM 2103 C CA . GLY A 1 298 ? 26.732 -1.134 5.189 1.00 12.69 298 GLY A CA 1
ATOM 2104 C C . GLY A 1 298 ? 26.158 -1.990 6.301 1.00 12.00 298 GLY A C 1
ATOM 2105 O O . GLY A 1 298 ? 26.107 -1.565 7.454 1.00 13.69 298 GLY A O 1
ATOM 2106 N N . MET A 1 299 ? 25.741 -3.205 5.959 1.00 11.61 299 MET A N 1
ATOM 2107 C CA . MET A 1 299 ? 24.978 -4.020 6.889 1.00 12.83 299 MET A CA 1
ATOM 2108 C C . MET A 1 299 ? 25.342 -5.488 6.735 1.00 14.19 299 MET A C 1
ATOM 2109 O O . MET A 1 299 ? 25.228 -6.047 5.642 1.00 12.77 299 MET A O 1
ATOM 2114 N N . SER A 1 300 ? 25.795 -6.113 7.821 1.00 12.06 300 SER A N 1
ATOM 2115 C CA . SER A 1 300 ? 25.991 -7.564 7.823 1.00 11.94 300 SER A CA 1
ATOM 2116 C C . SER A 1 300 ? 24.640 -8.274 7.811 1.00 12.02 300 SER A C 1
ATOM 2117 O O . SER A 1 300 ? 23.600 -7.687 8.155 1.00 12.98 300 SER A O 1
ATOM 2120 N N . PHE A 1 301 ? 24.648 -9.544 7.431 1.00 12.18 301 PHE A N 1
ATOM 2121 C CA . PHE A 1 301 ? 23.385 -10.239 7.207 1.00 11.93 301 PHE A CA 1
ATOM 2122 C C . PHE A 1 301 ? 22.551 -10.369 8.482 1.00 12.30 301 PHE A C 1
ATOM 2123 O O . PHE A 1 301 ? 21.337 -10.275 8.436 1.00 11.81 301 PHE A O 1
ATOM 2131 N N . GLN A 1 302 ? 23.190 -10.593 9.627 1.00 13.83 302 GLN A N 1
ATOM 2132 C CA . GLN A 1 302 ? 22.424 -10.777 10.865 1.00 13.42 302 GLN A CA 1
ATOM 2133 C C . GLN A 1 302 ? 21.449 -9.620 11.080 1.00 12.04 302 GLN A C 1
ATOM 2134 O O . GLN A 1 302 ? 20.267 -9.830 11.386 1.00 12.55 302 GLN A O 1
ATOM 2140 N N . ALA A 1 303 ? 21.954 -8.400 10.913 1.00 12.40 303 ALA A N 1
ATOM 2141 C CA . ALA A 1 303 ? 21.136 -7.208 11.091 1.00 11.70 303 ALA A CA 1
ATOM 2142 C C . ALA A 1 303 ? 20.091 -7.086 9.974 1.00 12.66 303 ALA A C 1
ATOM 2143 O O . ALA A 1 303 ? 18.910 -6.831 10.234 1.00 12.65 303 ALA A O 1
ATOM 2145 N N . TYR A 1 304 ? 20.551 -7.240 8.735 1.00 11.26 304 TYR A N 1
ATOM 2146 C CA . TYR A 1 304 ? 19.690 -7.157 7.559 1.00 11.94 304 TYR A CA 1
ATOM 2147 C C . TYR A 1 304 ? 18.493 -8.105 7.676 1.00 12.31 304 TYR A C 1
ATOM 2148 O O . TYR A 1 304 ? 17.333 -7.702 7.483 1.00 11.70 304 TYR A O 1
ATOM 2157 N N . GLN A 1 305 ? 18.773 -9.370 7.981 1.00 11.50 305 GLN A N 1
ATOM 2158 C CA . GLN A 1 305 ? 17.723 -10.389 8.066 1.00 11.33 305 GLN A CA 1
ATOM 2159 C C . GLN A 1 305 ? 16.821 -10.173 9.280 1.00 12.51 305 GLN A C 1
ATOM 2160 O O . GLN A 1 305 ? 15.653 -10.541 9.256 1.00 11.64 305 GLN A O 1
ATOM 2166 N N . THR A 1 306 ? 17.356 -9.561 10.336 1.00 11.82 306 THR A N 1
ATOM 2167 C CA . THR A 1 306 ? 16.500 -9.181 11.459 1.00 11.16 306 THR A CA 1
ATOM 2168 C C . THR A 1 306 ? 15.425 -8.196 10.999 1.00 12.18 306 THR A C 1
ATOM 2169 O O . THR A 1 306 ? 14.224 -8.429 11.203 1.00 11.72 306 THR A O 1
ATOM 2173 N N . LEU A 1 307 ? 15.853 -7.102 10.366 1.00 11.15 307 LEU A N 1
ATOM 2174 C CA . LEU A 1 307 ? 14.904 -6.103 9.890 1.00 11.45 307 LEU A CA 1
ATOM 2175 C C . LEU A 1 307 ? 13.909 -6.713 8.916 1.00 13.72 307 LEU A C 1
ATOM 2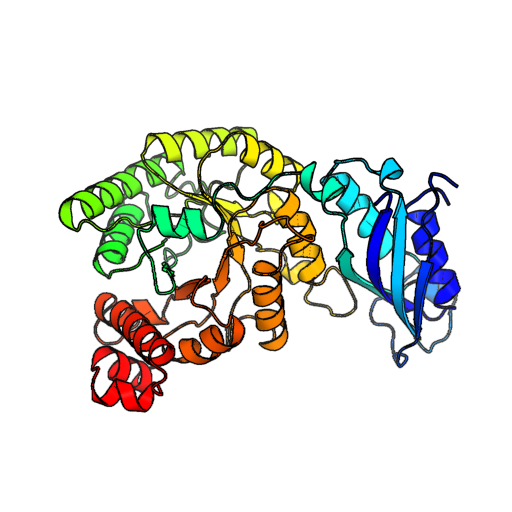176 O O . LEU A 1 307 ? 12.702 -6.503 9.042 1.00 12.14 307 LEU A O 1
ATOM 2181 N N . TRP A 1 308 ? 14.401 -7.479 7.948 1.00 10.64 308 TRP A N 1
ATOM 2182 C CA . TRP A 1 308 ? 13.488 -8.084 6.977 1.00 11.21 308 TRP A CA 1
ATOM 2183 C C . TRP A 1 308 ? 12.515 -9.093 7.583 1.00 11.82 308 TRP A C 1
ATOM 2184 O O . TRP A 1 308 ? 11.366 -9.172 7.177 1.00 11.25 308 TRP A O 1
ATOM 2195 N N . ARG A 1 309 ? 12.964 -9.846 8.582 1.00 11.91 309 ARG A N 1
ATOM 2196 C CA . ARG A 1 309 ? 12.064 -10.805 9.203 1.00 10.88 309 ARG A CA 1
ATOM 2197 C C . ARG A 1 309 ? 10.910 -10.115 9.939 1.00 12.04 309 ARG A C 1
ATOM 2198 O O . ARG A 1 309 ? 9.827 -10.687 10.074 1.00 12.27 309 ARG A O 1
ATOM 2206 N N . LEU A 1 310 ? 11.122 -8.879 10.380 1.00 12.46 310 LEU A N 1
ATOM 2207 C CA . LEU A 1 310 ? 10.038 -8.116 11.008 1.00 11.83 310 LEU A CA 1
ATOM 2208 C C . LEU A 1 310 ? 8.897 -7.801 10.038 1.00 12.14 310 LEU A C 1
ATOM 2209 O O . LEU A 1 310 ? 7.788 -7.467 10.471 1.00 13.05 310 LEU A O 1
ATOM 2214 N N . SER A 1 311 ? 9.153 -7.893 8.734 1.00 11.67 311 SER A N 1
ATOM 2215 C CA . SER A 1 311 ? 8.083 -7.677 7.752 1.00 11.07 311 SER A CA 1
ATOM 2216 C C . SER A 1 311 ? 7.269 -8.937 7.490 1.00 13.73 311 SER A C 1
ATOM 2217 O O . SER A 1 311 ? 6.248 -8.896 6.800 1.00 14.50 311 SER A O 1
ATOM 2220 N N . GLY A 1 312 ? 7.728 -10.069 8.014 1.00 11.82 312 GLY A N 1
ATOM 2221 C CA . GLY A 1 312 ? 6.954 -11.294 7.923 1.00 13.86 312 GLY A CA 1
ATOM 2222 C C . GLY A 1 312 ? 7.279 -12.207 6.754 1.00 12.18 312 GLY A C 1
ATOM 2223 O O . GLY A 1 312 ? 6.522 -13.142 6.461 1.00 12.54 312 GLY A O 1
ATOM 2224 N N . VAL A 1 313 ? 8.404 -11.959 6.082 1.00 11.55 313 VAL A N 1
ATOM 2225 C CA . VAL A 1 313 ? 8.821 -12.846 4.995 1.00 11.43 313 VAL A CA 1
ATOM 2226 C C . VAL A 1 313 ? 9.027 -14.290 5.484 1.00 12.25 313 VAL A C 1
ATOM 2227 O O . VAL A 1 313 ? 9.348 -14.520 6.651 1.00 13.15 313 VAL A O 1
ATOM 2231 N N . ASP A 1 314 ? 8.860 -15.251 4.578 1.00 10.89 314 ASP A N 1
ATOM 2232 C CA . ASP A 1 314 ? 8.916 -16.665 4.936 1.00 10.87 314 ASP A CA 1
ATOM 2233 C C . ASP A 1 314 ? 10.234 -17.328 4.558 1.00 11.29 314 ASP A C 1
ATOM 2234 O O . ASP A 1 314 ? 10.646 -18.291 5.204 1.00 12.64 314 ASP A O 1
ATOM 2239 N N . HIS A 1 315 ? 10.854 -16.839 3.486 1.00 11.65 315 HIS A N 1
ATOM 2240 C CA . HIS A 1 315 ? 12.128 -17.354 2.993 1.00 12.16 315 HIS A CA 1
ATOM 2241 C C . HIS A 1 315 ? 13.114 -16.210 2.849 1.00 12.84 315 HIS A C 1
ATOM 2242 O O . HIS A 1 315 ? 12.731 -15.099 2.478 1.00 13.45 315 HIS A O 1
ATOM 2249 N N . MET A 1 316 ? 14.396 -16.491 3.091 1.00 12.85 316 MET A N 1
ATOM 2250 C CA . MET A 1 316 ? 15.462 -15.536 2.798 1.00 12.48 316 MET A CA 1
ATOM 2251 C C . MET A 1 316 ? 16.595 -16.213 2.043 1.00 12.94 316 MET A C 1
ATOM 2252 O O . MET A 1 316 ? 16.939 -17.362 2.334 1.00 13.69 316 MET A O 1
ATOM 2257 N N . HIS A 1 317 ? 17.183 -15.491 1.093 1.00 12.05 317 HIS A N 1
ATOM 2258 C CA . HIS A 1 317 ? 18.317 -15.990 0.329 1.00 12.27 317 HIS A CA 1
ATOM 2259 C C . HIS A 1 317 ? 19.635 -15.797 1.057 1.00 11.88 317 HIS A C 1
ATOM 2260 O O . HIS A 1 317 ? 19.876 -14.734 1.662 1.00 12.47 317 HIS A O 1
ATOM 2267 N N . VAL A 1 318 ? 20.496 -16.809 0.956 1.00 11.07 318 VAL A N 1
ATOM 2268 C CA . VAL A 1 318 ? 21.809 -16.784 1.594 1.00 13.62 318 VAL A CA 1
ATOM 2269 C C . VAL A 1 318 ? 22.957 -17.018 0.615 1.00 12.30 318 VAL A C 1
ATOM 2270 O O . VAL A 1 318 ? 24.117 -17.105 1.026 1.00 14.42 318 VAL A O 1
ATOM 2274 N N . HIS A 1 319 ? 22.633 -17.067 -0.671 1.00 12.18 319 HIS A N 1
ATOM 2275 C CA . HIS A 1 319 ? 23.575 -17.437 -1.721 1.00 12.60 319 HIS A CA 1
ATOM 2276 C C . HIS A 1 319 ? 24.075 -18.856 -1.465 1.00 14.00 319 HIS A C 1
ATOM 2277 O O . HIS A 1 319 ? 23.286 -19.667 -0.993 1.00 14.05 319 HIS A O 1
ATOM 2284 N N . GLY A 1 320 ? 25.317 -19.202 -1.789 1.00 14.20 320 GLY A N 1
ATOM 2285 C CA . GLY A 1 320 ? 25.647 -20.621 -1.749 1.00 15.55 320 GLY A CA 1
ATOM 2286 C C . GLY A 1 320 ? 27.092 -20.976 -1.509 1.00 15.79 320 GLY A C 1
ATOM 2287 O O . GLY A 1 320 ? 27.990 -20.212 -1.856 1.00 16.44 320 GLY A O 1
ATOM 2288 N N . LEU A 1 321 ? 27.310 -22.151 -0.928 1.00 16.15 321 LEU A N 1
ATOM 2289 C CA . LEU A 1 321 ? 28.659 -22.667 -0.730 1.00 16.38 321 LEU A CA 1
ATOM 2290 C C . LEU A 1 321 ? 29.280 -23.019 -2.077 1.00 14.54 321 LEU A C 1
ATOM 2291 O O . LEU A 1 321 ? 28.619 -23.588 -2.945 1.00 15.63 321 LEU A O 1
ATOM 2296 N N . ALA A 1 322 ? 30.549 -22.656 -2.245 1.00 15.46 322 ALA A N 1
ATOM 2297 C CA . ALA A 1 322 ? 31.253 -22.833 -3.511 1.00 18.09 322 ALA A CA 1
ATOM 2298 C C . ALA A 1 322 ? 30.495 -22.165 -4.652 1.00 19.42 322 ALA A C 1
ATOM 2299 O O . ALA A 1 322 ? 30.494 -22.652 -5.778 1.00 20.86 322 ALA A O 1
ATOM 2301 N N . GLY A 1 323 ? 29.854 -21.040 -4.361 1.00 17.62 323 GLY A N 1
ATOM 2302 C CA . GLY A 1 323 ? 29.014 -20.397 -5.356 1.00 18.69 323 GLY A CA 1
ATOM 2303 C C . GLY A 1 323 ? 29.791 -19.610 -6.390 1.00 23.26 323 GLY A C 1
ATOM 2304 O O . GLY A 1 323 ? 31.023 -19.546 -6.342 1.00 21.86 323 GLY A O 1
ATOM 2305 N N . LYS A 1 324 ? 29.063 -19.006 -7.326 1.00 17.84 324 LYS A N 1
ATOM 2306 C CA . LYS A 1 324 ? 29.678 -18.206 -8.381 1.00 18.21 324 LYS A CA 1
ATOM 2307 C C . LYS A 1 324 ? 29.664 -16.709 -8.051 1.00 18.29 324 LYS A C 1
ATOM 2308 O O . LYS A 1 324 ? 30.258 -15.912 -8.767 1.00 18.98 324 LYS A O 1
ATOM 2314 N N . PHE A 1 325 ? 28.996 -16.344 -6.959 1.00 18.78 325 PHE A N 1
ATOM 2315 C CA . PHE A 1 325 ? 28.975 -14.961 -6.488 1.00 17.71 325 PHE A CA 1
ATOM 2316 C C . PHE A 1 325 ? 30.239 -14.632 -5.678 1.00 18.54 325 PHE A C 1
ATOM 2317 O O . PHE A 1 325 ? 31.097 -15.497 -5.449 1.00 18.58 325 PHE A O 1
ATOM 2325 N N . ALA A 1 326 ? 30.336 -13.392 -5.209 1.00 15.65 326 ALA A N 1
ATOM 2326 C CA . ALA A 1 326 ? 31.507 -12.927 -4.461 1.00 17.20 326 ALA A CA 1
ATOM 2327 C C . ALA A 1 326 ? 31.546 -13.383 -3.002 1.00 15.68 326 ALA A C 1
ATOM 2328 O O . ALA A 1 326 ? 32.604 -13.377 -2.377 1.00 18.53 326 ALA A O 1
ATOM 2330 N N . GLN A 1 327 ? 30.400 -13.761 -2.449 1.00 16.76 327 GLN A N 1
ATOM 2331 C CA . GLN A 1 327 ? 30.326 -14.062 -1.020 1.00 17.14 327 GLN A CA 1
ATOM 2332 C C . GLN A 1 327 ? 31.155 -15.276 -0.600 1.00 17.90 327 GLN A C 1
ATOM 2333 O O . GLN A 1 327 ? 31.212 -16.274 -1.315 1.00 18.84 327 GLN A O 1
ATOM 2339 N N . SER A 1 328 ? 31.774 -15.179 0.574 1.00 17.55 328 SER A N 1
ATOM 2340 C CA . SER A 1 328 ? 32.565 -16.282 1.129 1.00 16.86 328 SER A CA 1
ATOM 2341 C C . SER A 1 328 ? 31.677 -17.377 1.695 1.00 16.75 328 SER A C 1
ATOM 2342 O O . SER A 1 328 ? 30.520 -17.134 2.064 1.00 16.05 328 SER A O 1
ATOM 2345 N N . ASP A 1 329 ? 32.223 -18.588 1.784 1.00 15.44 329 ASP A N 1
ATOM 2346 C CA . ASP A 1 329 ? 31.489 -19.680 2.402 1.00 14.82 329 ASP A CA 1
ATOM 2347 C C . ASP A 1 329 ? 31.136 -19.327 3.844 1.00 16.35 329 ASP A C 1
ATOM 2348 O O . ASP A 1 329 ? 30.042 -19.647 4.313 1.00 16.09 329 ASP A O 1
ATOM 2353 N N . ALA A 1 330 ? 32.059 -18.684 4.558 1.00 16.04 330 ALA A N 1
ATOM 2354 C CA . ALA A 1 330 ? 31.796 -18.305 5.945 1.00 16.76 330 ALA A CA 1
ATOM 2355 C C . ALA A 1 330 ? 30.548 -17.430 6.064 1.00 14.41 330 ALA A C 1
ATOM 2356 O O . ALA A 1 330 ? 29.725 -17.647 6.950 1.00 15.47 330 ALA A O 1
ATOM 2358 N N . GLU A 1 331 ? 30.423 -16.441 5.180 1.00 15.35 331 GLU A N 1
ATOM 2359 C CA . GLU A 1 331 ? 29.237 -15.587 5.182 1.00 13.87 331 GLU A CA 1
ATOM 2360 C C . GLU A 1 331 ? 27.972 -16.383 4.881 1.00 15.39 331 GLU A C 1
ATOM 2361 O O . GLU A 1 331 ? 26.935 -16.174 5.506 1.00 13.99 331 GLU A O 1
ATOM 2367 N N . VAL A 1 332 ? 28.041 -17.281 3.912 1.00 14.48 332 VAL A N 1
ATOM 2368 C CA . VAL A 1 332 ? 26.871 -18.095 3.586 1.00 12.77 332 VAL A CA 1
ATOM 2369 C C . VAL A 1 332 ? 26.448 -18.963 4.780 1.00 14.47 332 VAL A C 1
ATOM 2370 O O . VAL A 1 332 ? 25.275 -19.032 5.120 1.00 13.99 332 VAL A O 1
ATOM 2374 N N . ILE A 1 333 ? 27.415 -19.614 5.424 1.00 13.08 333 ILE A N 1
ATOM 2375 C CA . ILE A 1 333 ? 27.127 -20.458 6.573 1.00 14.39 333 ILE A CA 1
ATOM 2376 C C . ILE A 1 333 ? 26.477 -19.663 7.704 1.00 15.21 333 ILE A C 1
ATOM 2377 O O . ILE A 1 333 ? 25.441 -20.059 8.233 1.00 15.07 333 ILE A O 1
ATOM 2382 N N . GLU A 1 334 ? 27.075 -18.526 8.054 1.00 15.02 334 GLU A N 1
ATOM 2383 C CA . GLU A 1 334 ? 26.546 -17.714 9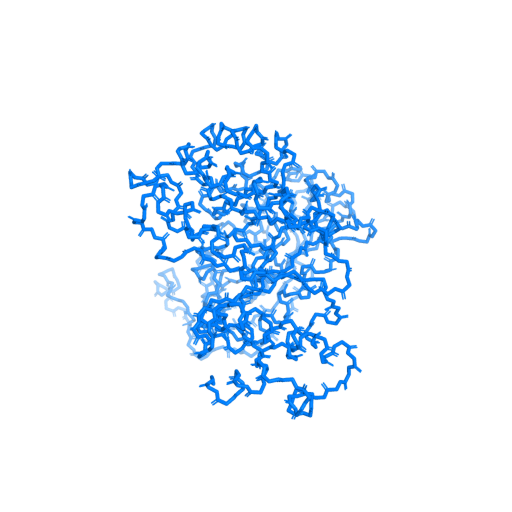.142 1.00 16.17 334 GLU A CA 1
ATOM 2384 C C . GLU A 1 334 ? 25.142 -17.202 8.804 1.00 14.67 334 GLU A C 1
ATOM 2385 O O . GLU A 1 334 ? 24.264 -17.141 9.671 1.00 14.46 334 GLU A O 1
ATOM 2391 N N . SER A 1 335 ? 24.936 -16.848 7.539 1.00 14.14 335 SER A N 1
ATOM 2392 C CA . SER A 1 335 ? 23.646 -16.299 7.112 1.00 13.13 335 SER A CA 1
ATOM 2393 C C . SER A 1 335 ? 22.555 -17.369 7.187 1.00 12.79 335 SER A C 1
ATOM 2394 O O . SER A 1 335 ? 21.438 -17.107 7.647 1.00 13.33 335 SER A O 1
ATOM 2397 N N . ALA A 1 336 ? 22.886 -18.583 6.763 1.00 12.57 336 ALA A N 1
ATOM 2398 C CA . ALA A 1 336 ? 21.953 -19.695 6.889 1.00 13.18 336 ALA A CA 1
ATOM 2399 C C . ALA A 1 336 ? 21.605 -19.927 8.355 1.00 13.41 336 ALA A C 1
ATOM 2400 O O . ALA A 1 336 ? 20.440 -20.102 8.717 1.00 13.41 336 ALA A O 1
ATOM 2402 N N . ARG A 1 337 ? 22.618 -19.897 9.211 1.00 14.32 337 ARG A N 1
ATOM 2403 C CA . ARG A 1 337 ? 22.383 -20.122 10.625 1.00 13.88 337 ARG A CA 1
ATOM 2404 C C . ARG A 1 337 ? 21.530 -19.015 11.244 1.00 15.01 337 ARG A C 1
ATOM 2405 O O . ARG A 1 337 ? 20.698 -19.277 12.123 1.00 15.63 337 ARG A O 1
ATOM 2413 N N . ASP A 1 338 ? 21.705 -17.791 10.754 1.00 13.42 338 ASP A N 1
ATOM 2414 C CA . ASP A 1 338 ? 20.857 -16.678 11.189 1.00 15.38 338 ASP A CA 1
ATOM 2415 C C . ASP A 1 338 ? 19.379 -16.984 10.933 1.00 13.68 338 ASP A C 1
ATOM 2416 O O . ASP A 1 338 ? 18.523 -16.766 11.800 1.00 13.58 338 ASP A O 1
ATOM 2421 N N . CYS A 1 339 ? 19.080 -17.486 9.740 1.00 13.06 339 CYS A N 1
ATOM 2422 C CA . CYS A 1 339 ? 17.705 -17.789 9.342 1.00 13.26 339 CYS A CA 1
ATOM 2423 C C . CYS A 1 339 ? 17.021 -18.737 10.314 1.00 15.51 339 CYS A C 1
ATOM 2424 O O . CYS A 1 339 ? 15.824 -18.600 10.601 1.00 15.05 339 CYS A O 1
ATOM 2427 N N . ALA A 1 340 ? 17.792 -19.699 10.820 1.00 13.72 340 ALA A N 1
ATOM 2428 C CA . ALA A 1 340 ? 17.251 -20.715 11.720 1.00 14.27 340 ALA A CA 1
ATOM 2429 C C . ALA A 1 340 ? 17.182 -20.254 13.176 1.00 15.03 340 ALA A C 1
ATOM 2430 O O . ALA A 1 340 ? 16.556 -20.901 14.011 1.00 16.99 340 ALA A O 1
ATOM 2432 N N . THR A 1 341 ? 17.818 -19.129 13.477 1.00 13.46 341 THR A N 1
ATOM 2433 C CA . THR A 1 341 ? 17.872 -18.625 14.838 1.00 15.60 341 THR A CA 1
ATOM 2434 C C . THR A 1 341 ? 16.673 -17.717 15.101 1.00 17.88 341 THR A C 1
ATOM 2435 O O . THR A 1 341 ? 16.505 -16.717 14.410 1.00 15.18 341 THR A O 1
ATOM 2439 N N . PRO A 1 342 ? 15.827 -18.057 16.094 1.00 14.41 342 PRO A N 1
ATOM 2440 C CA . PRO A 1 342 ? 14.696 -17.167 16.406 1.00 14.58 342 PRO A CA 1
ATOM 2441 C C . PRO A 1 342 ? 15.189 -15.774 16.771 1.00 17.51 342 PRO A C 1
ATOM 2442 O O . PRO A 1 342 ? 16.263 -15.626 17.367 1.00 17.08 342 PRO A O 1
ATOM 2446 N N . LEU A 1 343 ? 14.426 -14.751 16.402 1.00 15.51 343 LEU A N 1
ATOM 2447 C CA . LEU A 1 343 ? 14.861 -13.382 16.660 1.00 15.06 343 LEU A CA 1
ATOM 2448 C C . LEU A 1 343 ? 14.967 -13.091 18.159 1.00 16.77 343 LEU A C 1
ATOM 2449 O O . LEU A 1 343 ? 15.801 -12.294 18.587 1.00 20.56 343 LEU A O 1
ATOM 2454 N N . ALA A 1 344 ? 14.115 -13.732 18.952 1.00 17.78 344 ALA A N 1
ATOM 2455 C CA . ALA A 1 344 ? 14.151 -13.555 20.403 1.00 21.06 344 ALA A CA 1
ATOM 2456 C C . ALA A 1 344 ? 13.677 -14.826 21.087 1.00 23.83 344 ALA A C 1
ATOM 2457 O O . ALA A 1 344 ? 13.030 -15.665 20.466 1.00 23.93 344 ALA A O 1
ATOM 2459 N N . ALA A 1 345 ? 14.008 -14.965 22.366 1.00 25.93 345 ALA A N 1
ATOM 2460 C CA . ALA A 1 345 ? 13.635 -16.160 23.114 1.00 27.02 345 ALA A CA 1
ATOM 2461 C C . ALA A 1 345 ? 12.149 -16.475 22.987 1.00 27.47 345 ALA A C 1
ATOM 2462 O O . ALA A 1 345 ? 11.298 -15.626 23.241 1.00 28.71 345 ALA A O 1
ATOM 2464 N N . GLY A 1 346 ? 11.849 -17.703 22.576 1.00 31.72 346 GLY A N 1
ATOM 2465 C CA . GLY A 1 346 ? 10.483 -18.188 22.523 1.00 31.36 346 GLY A CA 1
ATOM 2466 C C . GLY A 1 346 ? 9.598 -17.700 21.385 1.00 31.04 346 GLY A C 1
ATOM 2467 O O . GLY A 1 346 ? 8.394 -17.947 21.394 1.00 33.67 346 GLY A O 1
ATOM 2468 N N A CYS A 1 347 ? 10.195 -17.019 20.411 0.77 28.54 347 CYS A N 1
ATOM 2469 N N B CYS A 1 347 ? 10.172 -17.023 20.396 0.23 28.56 347 CYS A N 1
ATOM 2470 C CA A CYS A 1 347 ? 9.434 -16.449 19.297 0.77 27.80 347 CYS A CA 1
ATOM 2471 C CA B CYS A 1 347 ? 9.347 -16.462 19.324 0.23 27.84 347 CYS A CA 1
ATOM 2472 C C A CYS A 1 347 ? 9.035 -17.479 18.241 0.77 28.91 347 CYS A C 1
ATOM 2473 C C B CYS A 1 347 ? 9.098 -17.416 18.147 0.23 28.84 347 CYS A C 1
ATOM 2474 O O A CYS A 1 347 ? 7.994 -17.340 17.591 0.77 33.31 347 CYS A O 1
ATOM 2475 O O B CYS A 1 347 ? 8.217 -17.164 17.324 0.23 31.19 347 CYS A O 1
ATOM 2480 N N . ASP A 1 348 ? 9.864 -18.502 18.072 1.00 30.22 348 ASP A N 1
ATOM 2481 C CA . ASP A 1 348 ? 9.618 -19.552 17.070 1.00 26.25 348 ASP A CA 1
ATOM 2482 C C . ASP A 1 348 ? 9.305 -18.983 15.680 1.00 27.04 348 ASP A C 1
ATOM 2483 O O . ASP A 1 348 ? 8.304 -19.337 15.053 1.00 27.26 348 ASP A O 1
ATOM 2488 N N . ASP A 1 349 ? 10.182 -18.113 15.198 1.00 17.49 349 ASP A N 1
ATOM 2489 C CA . ASP A 1 349 ? 9.930 -17.359 13.983 1.00 18.64 349 ASP A CA 1
ATOM 2490 C C . ASP A 1 349 ? 11.020 -17.565 12.919 1.00 16.92 349 ASP A C 1
ATOM 2491 O O . ASP A 1 349 ? 11.303 -16.669 12.118 1.00 16.51 349 ASP A O 1
ATOM 2496 N N . ALA A 1 350 ? 11.639 -18.738 12.906 1.00 15.61 350 ALA A N 1
ATOM 2497 C CA . ALA A 1 350 ? 12.673 -19.017 11.914 1.00 13.30 350 ALA A CA 1
ATOM 2498 C C . ALA A 1 350 ? 12.123 -18.909 10.497 1.00 14.53 350 ALA A C 1
ATOM 2499 O O . ALA A 1 350 ? 10.924 -19.100 10.263 1.00 15.68 350 ALA A O 1
ATOM 2501 N N . VAL A 1 351 ? 13.001 -18.583 9.557 1.00 14.73 351 VAL A N 1
ATOM 2502 C CA . VAL A 1 351 ? 12.629 -18.552 8.148 1.00 14.01 351 VAL A CA 1
ATOM 2503 C C . VAL A 1 351 ? 13.444 -19.591 7.392 1.00 13.59 351 VAL A C 1
ATOM 2504 O O . VAL A 1 351 ? 14.471 -20.078 7.878 1.00 14.34 351 VAL A O 1
ATOM 2508 N N . LEU A 1 352 ? 12.980 -19.923 6.197 1.00 11.82 352 LEU A N 1
ATOM 2509 C CA . LEU A 1 352 ? 13.617 -20.947 5.384 1.00 13.17 352 LEU A CA 1
ATOM 2510 C C . LEU A 1 352 ? 14.759 -20.342 4.582 1.00 12.97 352 LEU A C 1
ATOM 2511 O O . LEU A 1 352 ? 14.535 -19.426 3.790 1.00 13.76 352 LEU A O 1
ATOM 2516 N N . PRO A 1 353 ? 15.995 -20.837 4.772 1.00 11.74 353 PRO A N 1
ATOM 2517 C CA . PRO A 1 353 ? 17.099 -20.322 3.962 1.00 11.85 353 PRO A CA 1
ATOM 2518 C C . PRO A 1 353 ? 17.080 -20.926 2.566 1.00 13.04 353 PRO A C 1
ATOM 2519 O O . PRO A 1 353 ? 16.817 -22.130 2.403 1.00 13.30 353 PRO A O 1
ATOM 2523 N N . ALA A 1 354 ? 17.309 -20.081 1.568 1.00 11.59 354 ALA A N 1
ATOM 2524 C CA . ALA A 1 354 ? 17.406 -20.508 0.185 1.00 11.19 354 ALA A CA 1
ATOM 2525 C C . ALA A 1 354 ? 18.846 -20.395 -0.298 1.00 14.50 354 ALA A C 1
ATOM 2526 O O . ALA A 1 354 ? 19.418 -19.304 -0.363 1.00 13.17 354 ALA A O 1
ATOM 2528 N N . PHE A 1 355 ? 19.440 -21.543 -0.600 1.00 12.70 355 PHE A N 1
ATOM 2529 C CA . PHE A 1 355 ? 20.801 -21.593 -1.109 1.00 11.40 355 PHE A CA 1
ATOM 2530 C C . PHE A 1 355 ? 20.763 -21.590 -2.619 1.00 12.35 355 PHE A C 1
ATOM 2531 O O . PHE A 1 355 ? 19.934 -22.283 -3.220 1.00 14.15 355 PHE A O 1
ATOM 2539 N N . SER A 1 356 ? 21.671 -20.842 -3.239 1.00 13.05 356 SER A N 1
ATOM 2540 C CA . SER A 1 356 ? 21.726 -20.784 -4.694 1.00 12.56 356 SER A CA 1
ATOM 2541 C C . SER A 1 356 ? 23.104 -20.374 -5.188 1.00 16.12 356 SER A C 1
ATOM 2542 O O . SER A 1 356 ? 23.943 -19.934 -4.403 1.00 19.06 356 SER A O 1
ATOM 2545 N N . SER A 1 357 ? 23.296 -20.521 -6.499 1.00 14.14 357 SER A N 1
ATOM 2546 C CA . SER A 1 357 ? 24.526 -20.160 -7.219 1.00 14.56 357 SER A CA 1
ATOM 2547 C C . SER A 1 357 ? 25.503 -21.335 -7.293 1.00 16.25 357 SER A C 1
ATOM 2548 O O . SER A 1 357 ? 26.179 -21.649 -6.313 1.00 17.79 357 SER A O 1
ATOM 2551 N N . GLY A 1 358 ? 25.560 -21.975 -8.458 1.00 15.48 358 GLY A N 1
ATOM 2552 C CA . GLY A 1 358 ? 26.467 -23.092 -8.682 1.00 17.83 358 GLY A CA 1
ATOM 2553 C C . GLY A 1 358 ? 26.181 -24.299 -7.805 1.00 18.24 358 GLY A C 1
ATOM 2554 O O . GLY A 1 358 ? 27.078 -25.099 -7.522 1.00 16.66 358 GLY A O 1
ATOM 2555 N N . GLN A 1 359 ? 24.934 -24.442 -7.373 1.00 15.65 359 GLN A N 1
ATOM 2556 C CA . GLN A 1 359 ? 24.570 -25.554 -6.508 1.00 14.62 359 GLN A CA 1
ATOM 2557 C C . GLN A 1 359 ? 24.278 -26.814 -7.309 1.00 13.92 359 GLN A C 1
ATOM 2558 O O . GLN A 1 359 ? 23.644 -26.772 -8.364 1.00 15.87 359 GLN A O 1
ATOM 2564 N N . TRP A 1 360 ? 24.744 -27.943 -6.795 1.00 14.40 360 TRP A N 1
ATOM 2565 C CA . TRP A 1 360 ? 24.550 -29.218 -7.467 1.00 15.63 360 TRP A CA 1
ATOM 2566 C C . TRP A 1 360 ? 24.866 -30.337 -6.478 1.00 13.46 360 TRP A C 1
ATOM 2567 O O . TRP A 1 360 ? 25.079 -30.076 -5.291 1.00 14.52 360 TRP A O 1
ATOM 2578 N N . ALA A 1 361 ? 24.885 -31.583 -6.942 1.00 14.32 361 ALA A N 1
ATOM 2579 C CA . ALA A 1 361 ? 25.171 -32.691 -6.028 1.00 14.05 361 ALA A CA 1
ATOM 2580 C C . ALA A 1 361 ? 26.412 -32.423 -5.185 1.00 13.66 361 ALA A C 1
ATOM 2581 O O . ALA A 1 361 ? 26.433 -32.707 -3.991 1.00 15.95 361 ALA A O 1
ATOM 2583 N N . GLY A 1 362 ? 27.439 -31.862 -5.816 1.00 15.24 362 GLY A N 1
ATOM 2584 C CA . GLY A 1 362 ? 28.715 -31.644 -5.160 1.00 15.03 362 GLY A CA 1
ATOM 2585 C C . GLY A 1 362 ? 28.776 -30.559 -4.095 1.00 15.90 362 GLY A C 1
ATOM 2586 O O . GLY A 1 362 ? 29.815 -30.384 -3.459 1.00 19.35 362 GLY A O 1
ATOM 2587 N N . THR A 1 363 ? 27.690 -29.810 -3.904 1.00 15.27 363 THR A N 1
ATOM 2588 C CA . THR A 1 363 ? 27.649 -28.833 -2.816 1.00 13.32 363 THR A CA 1
ATOM 2589 C C . THR A 1 363 ? 26.681 -29.245 -1.708 1.00 12.29 363 THR A C 1
ATOM 2590 O O . THR A 1 363 ? 26.480 -28.518 -0.733 1.00 14.67 363 THR A O 1
ATOM 2594 N N . VAL A 1 364 ? 26.108 -30.436 -1.833 1.00 13.97 364 VAL A N 1
ATOM 2595 C CA . VAL A 1 364 ? 25.121 -30.898 -0.866 1.00 13.88 364 VAL A CA 1
ATOM 2596 C C . VAL A 1 364 ? 25.724 -31.186 0.515 1.00 14.35 364 VAL A C 1
ATOM 2597 O O . VAL A 1 364 ? 25.172 -30.789 1.532 1.00 15.34 364 VAL A O 1
ATOM 2601 N N . GLN A 1 365 ? 26.854 -31.884 0.560 1.00 14.83 365 GLN A N 1
ATOM 2602 C CA . GLN A 1 365 ? 27.464 -32.189 1.852 1.00 14.33 365 GLN A CA 1
ATOM 2603 C C . GLN A 1 365 ? 27.763 -30.926 2.671 1.00 15.43 365 GLN A C 1
ATOM 2604 O O . GLN A 1 365 ? 27.449 -30.859 3.862 1.00 15.49 365 GLN A O 1
ATOM 2610 N N . ALA A 1 366 ? 28.398 -29.947 2.036 1.00 15.74 366 ALA A N 1
ATOM 2611 C CA . ALA A 1 366 ? 28.765 -28.718 2.730 1.00 17.89 366 ALA A CA 1
ATOM 2612 C C . ALA A 1 366 ? 27.514 -27.983 3.202 1.00 16.27 366 ALA A C 1
ATOM 2613 O O . ALA A 1 366 ? 27.483 -27.401 4.291 1.00 17.98 366 ALA A O 1
ATOM 2615 N N . THR A 1 367 ? 26.471 -28.040 2.388 1.00 14.98 367 THR A N 1
ATOM 2616 C CA . THR A 1 367 ? 25.218 -27.372 2.727 1.00 15.12 367 THR A CA 1
ATOM 2617 C C . THR A 1 367 ? 24.566 -28.027 3.944 1.00 16.62 367 THR A C 1
ATOM 2618 O O . THR A 1 367 ? 24.145 -27.344 4.875 1.00 17.50 367 THR A O 1
ATOM 2622 N N . PHE A 1 368 ? 24.498 -29.358 3.935 1.00 13.90 368 PHE A N 1
ATOM 2623 C CA . PHE A 1 368 ? 23.934 -30.116 5.044 1.00 16.40 368 PHE A CA 1
ATOM 2624 C C . PHE A 1 368 ? 24.703 -29.818 6.325 1.00 18.50 368 PHE A C 1
ATOM 2625 O O . PHE A 1 368 ? 24.113 -29.606 7.387 1.00 18.86 368 PHE A O 1
ATOM 2633 N N . ASP A 1 369 ? 26.026 -29.796 6.218 1.00 18.86 369 ASP A N 1
ATOM 2634 C CA . ASP A 1 369 ? 26.869 -29.553 7.382 1.00 24.06 369 ASP A CA 1
ATOM 2635 C C . ASP A 1 369 ? 26.751 -28.112 7.895 1.00 22.66 369 ASP A C 1
ATOM 2636 O O . ASP A 1 369 ? 26.877 -27.868 9.090 1.00 25.86 369 ASP A O 1
ATOM 2641 N N . ALA A 1 370 ? 26.477 -27.169 7.001 1.00 19.87 370 ALA A N 1
ATOM 2642 C CA . ALA A 1 370 ? 26.225 -25.783 7.411 1.00 20.59 370 ALA A CA 1
ATOM 2643 C C . ALA A 1 370 ? 24.925 -25.638 8.205 1.00 23.87 370 ALA A C 1
ATOM 2644 O O . ALA A 1 370 ? 24.902 -25.003 9.260 1.00 26.51 370 ALA A O 1
ATOM 2646 N N . VAL A 1 371 ? 23.845 -26.223 7.697 1.00 19.02 371 VAL A N 1
ATOM 2647 C CA . VAL A 1 371 ? 22.521 -26.055 8.295 1.00 19.67 371 VAL A CA 1
ATOM 2648 C C . VAL A 1 371 ? 22.307 -26.954 9.518 1.00 21.67 371 VAL A C 1
ATOM 2649 O O . VAL A 1 371 ? 21.626 -26.568 10.468 1.00 21.04 371 VAL A O 1
ATOM 2653 N N . ARG A 1 372 ? 22.900 -28.144 9.494 1.00 18.32 372 ARG A N 1
ATOM 2654 C CA . ARG A 1 372 ? 22.704 -29.139 10.553 1.00 21.15 372 ARG A CA 1
ATOM 2655 C C . ARG A 1 372 ? 21.258 -29.637 10.614 1.00 18.85 372 ARG A C 1
ATOM 2656 O O . ARG A 1 372 ? 20.796 -30.111 11.654 1.00 22.49 372 ARG A O 1
ATOM 2664 N N . SER A 1 373 ? 20.557 -29.525 9.488 1.00 16.60 373 SER A N 1
ATOM 2665 C CA . SER A 1 373 ? 19.226 -30.105 9.316 1.00 15.14 373 SER A CA 1
ATOM 2666 C C . SER A 1 373 ? 18.900 -30.098 7.833 1.00 15.14 373 SER A C 1
ATOM 2667 O O . SER A 1 373 ? 19.717 -29.669 7.022 1.00 17.18 373 SER A O 1
ATOM 2670 N N . THR A 1 374 ? 17.706 -30.558 7.475 1.00 15.70 374 THR A N 1
ATOM 2671 C CA . THR A 1 374 ? 17.285 -30.527 6.072 1.00 15.14 374 THR A CA 1
ATOM 2672 C C . THR A 1 374 ? 16.333 -29.376 5.784 1.00 15.43 374 THR A C 1
ATOM 2673 O O . THR A 1 374 ? 15.760 -29.315 4.696 1.00 15.26 374 THR A O 1
ATOM 2677 N N . ASP A 1 375 ? 16.165 -28.481 6.760 1.00 14.23 375 ASP A N 1
ATOM 2678 C CA . ASP A 1 375 ? 15.210 -27.366 6.639 1.00 13.44 375 ASP A CA 1
ATOM 2679 C C . ASP A 1 375 ? 15.787 -26.237 5.781 1.00 14.09 375 ASP A C 1
ATOM 2680 O O . ASP A 1 375 ? 16.257 -25.196 6.276 1.00 14.37 375 ASP A O 1
ATOM 2685 N N . LEU A 1 376 ? 15.758 -26.467 4.477 1.00 13.76 376 LEU A N 1
ATOM 2686 C CA . LEU A 1 376 ? 16.349 -25.535 3.540 1.00 11.14 376 LEU A CA 1
ATOM 2687 C C . LEU A 1 376 ? 15.756 -25.723 2.153 1.00 12.12 376 LEU A C 1
ATOM 2688 O O . LEU A 1 376 ? 15.230 -26.796 1.817 1.00 14.22 376 LEU A O 1
ATOM 2693 N N . LEU A 1 377 ? 15.822 -24.656 1.365 1.00 10.65 377 LEU A N 1
ATOM 2694 C CA . LEU A 1 377 ? 15.474 -24.683 -0.048 1.00 11.83 377 LEU A CA 1
ATOM 2695 C C . LEU A 1 377 ? 16.763 -24.658 -0.856 1.00 13.56 377 LEU A C 1
ATOM 2696 O O . LEU A 1 377 ? 17.568 -23.734 -0.726 1.00 12.77 377 LEU A O 1
ATOM 2701 N N . PHE A 1 378 ? 16.963 -25.700 -1.659 1.00 12.66 378 PHE A N 1
ATOM 2702 C CA . PHE A 1 378 ? 18.197 -25.897 -2.417 1.00 10.27 378 PHE A CA 1
ATOM 2703 C C . PHE A 1 378 ? 17.953 -25.601 -3.890 1.00 12.70 378 PHE A C 1
ATOM 2704 O O . PHE A 1 378 ? 17.339 -26.410 -4.605 1.00 13.86 378 PHE A O 1
ATOM 2712 N N . MET A 1 379 ? 18.420 -24.439 -4.336 1.00 13.14 379 MET A N 1
ATOM 2713 C CA . MET A 1 379 ? 18.192 -23.987 -5.706 1.00 12.28 379 MET A CA 1
ATOM 2714 C C . MET A 1 379 ? 19.340 -24.411 -6.589 1.00 14.71 379 MET A C 1
ATOM 2715 O O . MET A 1 379 ? 20.486 -24.005 -6.364 1.00 15.81 379 MET A O 1
ATOM 2720 N N . SER A 1 380 ? 19.026 -25.201 -7.609 1.00 13.94 380 SER A N 1
ATOM 2721 C CA . SER A 1 380 ? 20.027 -25.679 -8.550 1.00 15.18 380 SER A CA 1
ATOM 2722 C C . SER A 1 380 ? 19.605 -25.319 -9.973 1.00 18.10 380 SER A C 1
ATOM 2723 O O . SER A 1 380 ? 18.460 -25.550 -10.368 1.00 17.90 380 SER A O 1
ATOM 2726 N N . GLY A 1 381 ? 20.525 -24.729 -10.728 1.00 17.53 381 GLY A N 1
ATOM 2727 C CA . GLY A 1 381 ? 20.275 -24.385 -12.119 1.00 18.84 381 GLY A CA 1
ATOM 2728 C C . GLY A 1 381 ? 20.902 -25.410 -13.034 1.00 19.59 381 GLY A C 1
ATOM 2729 O O . GLY A 1 381 ? 20.328 -26.467 -13.267 1.00 19.24 381 GLY A O 1
ATOM 2730 N N . GLY A 1 382 ? 22.101 -25.113 -13.530 1.00 18.98 382 GLY A N 1
ATOM 2731 C CA . GLY A 1 382 ? 22.808 -26.058 -14.373 1.00 20.86 382 GLY A CA 1
ATOM 2732 C C . GLY A 1 382 ? 23.059 -27.392 -13.685 1.00 18.88 382 GLY A C 1
ATOM 2733 O O . GLY A 1 382 ? 23.133 -28.426 -14.343 1.00 20.36 382 GLY A O 1
ATOM 2734 N N . GLY A 1 383 ? 23.204 -27.376 -12.362 1.00 18.82 383 GLY A N 1
ATOM 2735 C CA . GLY A 1 383 ? 23.430 -28.605 -11.615 1.00 17.16 383 GLY A CA 1
ATOM 2736 C C . GLY A 1 383 ? 22.339 -29.640 -11.838 1.00 17.82 383 GLY A C 1
ATOM 2737 O O . GLY A 1 383 ? 22.555 -30.846 -11.649 1.00 17.05 383 GLY A O 1
ATOM 2738 N N . ILE A 1 384 ? 21.162 -29.161 -12.227 1.00 16.74 384 ILE A N 1
ATOM 2739 C CA . ILE A 1 384 ? 20.042 -30.018 -12.594 1.00 19.30 384 ILE A CA 1
ATOM 2740 C C . ILE A 1 384 ? 19.856 -30.042 -14.108 1.00 18.75 384 ILE A C 1
ATOM 2741 O O . ILE A 1 384 ? 19.830 -31.109 -14.729 1.00 19.94 384 ILE A O 1
ATOM 2746 N N . LEU A 1 385 ? 19.756 -28.860 -14.701 1.00 21.02 385 LEU A N 1
ATOM 2747 C CA . LEU A 1 385 ? 19.330 -28.739 -16.093 1.00 24.79 385 LEU A CA 1
ATOM 2748 C C . LEU A 1 385 ? 20.385 -29.146 -17.116 1.00 25.26 385 LEU A C 1
ATOM 2749 O O . LEU A 1 385 ? 20.051 -29.467 -18.258 1.00 28.71 385 LEU A O 1
ATOM 2754 N N . ALA A 1 386 ? 21.651 -29.137 -16.709 1.00 22.63 386 ALA A N 1
ATOM 2755 C CA . ALA A 1 386 ? 22.744 -29.483 -17.615 1.00 21.55 386 ALA A CA 1
ATOM 2756 C C . ALA A 1 386 ? 23.308 -30.884 -17.361 1.00 25.20 386 ALA A C 1
ATOM 2757 O O . ALA A 1 386 ? 24.342 -31.258 -17.922 1.00 24.34 386 ALA A O 1
ATOM 2759 N N . HIS A 1 387 ? 22.635 -31.665 -16.521 1.00 20.91 387 HIS A N 1
ATOM 2760 C CA . HIS A 1 387 ? 23.050 -33.052 -16.318 1.00 22.24 387 HIS A CA 1
ATOM 2761 C C . HIS A 1 387 ? 23.079 -33.750 -17.678 1.00 20.80 387 HIS A C 1
ATOM 2762 O O . HIS A 1 387 ? 22.156 -33.594 -18.474 1.00 23.44 387 HIS A O 1
ATOM 2769 N N . PRO A 1 388 ? 24.143 -34.523 -17.949 1.00 25.59 388 PRO A N 1
ATOM 2770 C CA . PRO A 1 388 ? 24.353 -35.169 -19.256 1.00 27.74 388 PRO A CA 1
ATOM 2771 C C . PRO A 1 388 ? 23.189 -36.054 -19.694 1.00 28.51 388 PRO A C 1
ATOM 2772 O O . PRO A 1 388 ? 23.013 -36.284 -20.891 1.00 30.84 388 PRO A O 1
ATOM 2776 N N . ASP A 1 389 ? 22.413 -36.553 -18.740 1.00 24.44 389 ASP A N 1
ATOM 2777 C CA . ASP A 1 389 ? 21.348 -37.500 -19.045 1.00 24.64 389 ASP A CA 1
ATOM 2778 C C . ASP A 1 389 ? 19.974 -36.854 -18.942 1.00 22.44 389 ASP A C 1
ATOM 2779 O O . ASP A 1 389 ? 18.957 -37.545 -18.955 1.00 25.24 389 ASP A O 1
ATOM 2784 N N . GLY A 1 390 ? 19.948 -35.530 -18.827 1.00 24.22 390 GLY A N 1
ATOM 2785 C CA . GLY A 1 390 ? 18.692 -34.805 -18.819 1.00 24.58 390 GLY A CA 1
ATOM 2786 C C . GLY A 1 390 ? 18.320 -34.221 -17.468 1.00 22.17 390 GLY A C 1
ATOM 2787 O O . GLY A 1 390 ? 18.860 -34.621 -16.433 1.00 20.64 390 GLY A O 1
ATOM 2788 N N . PRO A 1 391 ? 17.383 -33.270 -17.471 1.00 21.90 391 PRO A N 1
ATOM 2789 C CA . PRO A 1 391 ? 16.957 -32.595 -16.242 1.00 21.23 391 PRO A CA 1
ATOM 2790 C C . PRO A 1 391 ? 16.383 -33.552 -15.197 1.00 20.04 391 PRO A C 1
ATOM 2791 O O . PRO A 1 391 ? 16.597 -33.342 -13.999 1.00 18.16 391 PRO A O 1
ATOM 2795 N N . ALA A 1 392 ? 15.654 -34.577 -15.623 1.00 20.29 392 ALA A N 1
ATOM 2796 C CA . ALA A 1 392 ? 15.122 -35.531 -14.658 1.00 19.03 392 ALA A CA 1
ATOM 2797 C C . ALA A 1 392 ? 16.285 -36.236 -13.960 1.00 18.52 392 ALA A C 1
ATOM 2798 O O . ALA A 1 392 ? 16.286 -36.378 -12.741 1.00 17.51 392 ALA A O 1
ATOM 2800 N N . ALA A 1 393 ? 17.290 -36.641 -14.729 1.00 19.13 393 ALA A N 1
ATOM 2801 C CA . ALA A 1 393 ? 18.481 -37.253 -14.149 1.00 21.93 393 ALA A CA 1
ATOM 2802 C C . ALA A 1 393 ? 19.183 -36.267 -13.216 1.00 19.11 393 ALA A C 1
ATOM 2803 O O . ALA A 1 393 ? 19.714 -36.653 -12.164 1.00 17.30 393 ALA A O 1
ATOM 2805 N N . GLY A 1 394 ? 19.173 -34.993 -13.599 1.00 17.80 394 GLY A N 1
ATOM 2806 C CA . GLY A 1 394 ? 19.756 -33.946 -12.778 1.00 18.12 394 GLY A CA 1
ATOM 2807 C C . GLY A 1 394 ? 19.086 -33.841 -11.420 1.00 17.12 394 GLY A C 1
ATOM 2808 O O . GLY A 1 394 ? 19.745 -33.827 -10.375 1.00 15.25 394 GLY A O 1
ATOM 2809 N N . VAL A 1 395 ? 17.762 -33.759 -11.422 1.00 16.03 395 VAL A N 1
ATOM 2810 C CA . VAL A 1 395 ? 17.033 -33.710 -10.165 1.00 16.52 395 VAL A CA 1
ATOM 2811 C C . VAL A 1 395 ? 17.342 -34.955 -9.343 1.00 14.45 395 VAL A C 1
ATOM 2812 O O . VAL A 1 395 ? 17.578 -34.882 -8.137 1.00 15.98 395 VAL A O 1
ATOM 2816 N N . THR A 1 396 ? 17.369 -36.103 -10.006 1.00 16.19 396 THR A N 1
ATOM 2817 C CA . THR A 1 396 ? 17.645 -37.343 -9.301 1.00 16.00 396 THR A CA 1
ATOM 2818 C C . THR A 1 396 ? 19.043 -37.339 -8.691 1.00 14.61 396 THR A C 1
ATOM 2819 O O . THR A 1 396 ? 19.227 -37.799 -7.568 1.00 15.81 396 THR A O 1
ATOM 2823 N N . SER A 1 397 ? 20.023 -36.802 -9.412 1.00 15.30 397 SER A N 1
ATOM 2824 C CA . SER A 1 397 ? 21.379 -36.735 -8.866 1.00 14.10 397 SER A CA 1
ATOM 2825 C C . SER A 1 397 ? 21.404 -35.912 -7.577 1.00 15.19 397 SER A C 1
ATOM 2826 O O . SER A 1 397 ? 22.091 -36.256 -6.613 1.00 15.00 397 SER A O 1
ATOM 2829 N N . VAL A 1 398 ? 20.641 -34.828 -7.547 1.00 14.60 398 VAL A N 1
ATOM 2830 C CA . VAL A 1 398 ? 20.597 -33.989 -6.358 1.00 13.82 398 VAL A CA 1
ATOM 2831 C C . VAL A 1 398 ? 19.865 -34.694 -5.215 1.00 13.40 398 VAL A C 1
ATOM 2832 O O . VAL A 1 398 ? 20.316 -34.660 -4.065 1.00 14.03 398 VAL A O 1
ATOM 2836 N N . ARG A 1 399 ? 18.747 -35.353 -5.534 1.00 14.04 399 ARG A N 1
ATOM 2837 C CA . ARG A 1 399 ? 18.004 -36.115 -4.532 1.00 14.72 399 ARG A CA 1
ATOM 2838 C C . ARG A 1 399 ? 18.852 -37.262 -3.961 1.00 14.36 399 ARG A C 1
ATOM 2839 O O . ARG A 1 399 ? 18.803 -37.545 -2.766 1.00 15.06 399 ARG A O 1
ATOM 2847 N N . GLN A 1 400 ? 19.624 -37.909 -4.826 1.00 13.56 400 GLN A N 1
ATOM 2848 C CA . GLN A 1 400 ? 20.526 -38.981 -4.385 1.00 15.41 400 GLN A CA 1
ATOM 2849 C C . GLN A 1 400 ? 21.631 -38.447 -3.473 1.00 14.00 400 GLN A C 1
ATOM 2850 O O . GLN A 1 400 ? 21.987 -39.080 -2.475 1.00 14.69 400 GLN A O 1
ATOM 2856 N N . ALA A 1 401 ? 22.162 -37.269 -3.798 1.00 13.55 401 ALA A N 1
ATOM 2857 C CA . ALA A 1 401 ? 23.142 -36.630 -2.925 1.00 13.19 401 ALA A CA 1
ATOM 2858 C C . ALA A 1 401 ? 22.547 -36.364 -1.541 1.00 13.71 401 ALA A C 1
ATOM 2859 O O . ALA A 1 401 ? 23.184 -36.617 -0.521 1.00 13.87 401 ALA A O 1
ATOM 2861 N N . TRP A 1 402 ? 21.324 -35.836 -1.503 1.00 13.43 402 TRP A N 1
ATOM 2862 C CA . TRP A 1 402 ? 20.668 -35.602 -0.222 1.00 13.33 402 TRP A CA 1
ATOM 2863 C C . TRP A 1 402 ? 20.422 -36.897 0.558 1.00 12.89 402 TRP A C 1
ATOM 2864 O O . TRP A 1 402 ? 20.660 -36.944 1.766 1.00 14.99 402 TRP A O 1
ATOM 2875 N N . ALA A 1 403 ? 19.970 -37.942 -0.127 1.00 14.30 403 ALA A N 1
ATOM 2876 C CA . ALA A 1 403 ? 19.790 -39.242 0.518 1.00 16.02 403 ALA A CA 1
ATOM 2877 C C . ALA A 1 403 ? 21.105 -39.732 1.138 1.00 15.64 403 ALA A C 1
ATOM 2878 O O . ALA A 1 403 ? 21.128 -40.230 2.267 1.00 16.59 403 ALA A O 1
ATOM 2880 N N . ALA A 1 404 ? 22.199 -39.566 0.401 1.00 14.34 404 ALA A N 1
ATOM 2881 C CA . ALA A 1 404 ? 23.517 -39.976 0.886 1.00 13.67 404 ALA A CA 1
ATOM 2882 C C . ALA A 1 404 ? 23.914 -39.245 2.162 1.00 14.76 404 ALA A C 1
ATOM 2883 O O . ALA A 1 404 ? 24.284 -39.858 3.165 1.00 15.68 404 ALA A O 1
ATOM 2885 N N . VAL A 1 405 ? 23.839 -37.918 2.144 1.00 15.00 405 VAL A N 1
ATOM 2886 C CA . VAL A 1 405 ? 24.326 -37.174 3.305 1.00 15.45 405 VAL A CA 1
ATOM 2887 C C . VAL A 1 405 ? 23.449 -37.400 4.531 1.00 14.82 405 VAL A C 1
ATOM 2888 O O . VAL A 1 405 ? 23.939 -37.437 5.658 1.00 16.76 405 VAL A O 1
ATOM 2892 N N . GLN A 1 406 ? 22.153 -37.567 4.311 1.00 15.82 406 GLN A N 1
ATOM 2893 C CA . GLN A 1 406 ? 21.238 -37.821 5.416 1.00 17.93 406 GLN A CA 1
ATOM 2894 C C . GLN A 1 406 ? 21.475 -39.202 6.030 1.00 19.06 406 GLN A C 1
ATOM 2895 O O . GLN A 1 406 ? 21.273 -39.388 7.230 1.00 21.12 406 GLN A O 1
ATOM 2901 N N . ALA A 1 407 ? 21.923 -40.147 5.206 1.00 17.56 407 ALA A N 1
ATOM 2902 C CA . ALA A 1 407 ? 22.246 -41.496 5.677 1.00 20.00 407 ALA A CA 1
ATOM 2903 C C . ALA A 1 407 ? 23.662 -41.555 6.237 1.00 21.89 407 ALA A C 1
ATOM 2904 O O . ALA A 1 407 ? 24.045 -42.542 6.860 1.00 24.00 407 ALA A O 1
ATOM 2906 N N . GLY A 1 408 ? 24.447 -40.512 5.999 1.00 19.06 408 GLY A N 1
ATOM 2907 C CA . GLY A 1 408 ? 25.796 -40.445 6.534 1.00 21.13 408 GLY A CA 1
ATOM 2908 C C . GLY A 1 408 ? 26.861 -41.065 5.653 1.00 20.96 408 GLY A C 1
ATOM 2909 O O . GLY A 1 408 ? 27.999 -41.258 6.089 1.00 25.18 408 GLY A O 1
ATOM 2910 N N . THR A 1 409 ? 26.523 -41.366 4.407 1.00 15.38 409 THR A N 1
ATOM 2911 C CA . THR A 1 409 ? 27.490 -42.026 3.534 1.00 17.02 409 THR A CA 1
ATOM 2912 C C . THR A 1 409 ? 28.113 -41.026 2.549 1.00 16.69 409 THR A C 1
ATOM 2913 O O . THR A 1 409 ? 27.414 -40.194 1.967 1.00 16.42 409 THR A O 1
ATOM 2917 N N . PRO A 1 410 ? 29.442 -41.078 2.371 1.00 15.01 410 PRO A N 1
ATOM 2918 C CA . PRO A 1 410 ? 30.059 -40.108 1.454 1.00 14.76 410 PRO A CA 1
ATOM 2919 C C . PRO A 1 410 ? 29.508 -40.206 0.033 1.00 14.96 410 PRO A C 1
ATOM 2920 O O . PRO A 1 410 ? 29.214 -41.302 -0.445 1.00 14.89 410 PRO A O 1
ATOM 2924 N N . LEU A 1 411 ? 29.393 -39.076 -0.657 1.00 13.98 411 LEU A N 1
ATOM 2925 C CA . LEU A 1 411 ? 28.841 -39.090 -2.019 1.00 12.98 411 LEU A CA 1
ATOM 2926 C C . LEU A 1 411 ? 29.534 -40.068 -2.981 1.00 15.24 411 LEU A C 1
ATOM 2927 O O . LEU A 1 411 ? 28.861 -40.778 -3.719 1.00 14.30 411 LEU A O 1
ATOM 2932 N N . PRO A 1 412 ? 30.882 -40.088 -3.006 1.00 13.97 412 PRO A N 1
ATOM 2933 C CA . PRO A 1 412 ? 31.536 -40.996 -3.965 1.00 13.24 412 PRO A CA 1
ATOM 2934 C C . PRO A 1 412 ? 31.362 -42.470 -3.617 1.00 14.53 412 PRO A C 1
ATOM 2935 O O . PRO A 1 412 ? 31.571 -43.308 -4.488 1.00 17.60 412 PRO A O 1
ATOM 2939 N N . VAL A 1 413 ? 31.003 -42.784 -2.373 1.00 14.42 413 VAL A N 1
ATOM 2940 C CA . VAL A 1 413 ? 30.663 -44.163 -2.023 1.00 13.16 413 VAL A CA 1
ATOM 2941 C C . VAL A 1 413 ? 29.247 -44.483 -2.521 1.00 15.26 413 VAL A C 1
ATOM 2942 O O . VAL A 1 413 ? 29.017 -45.487 -3.195 1.00 15.39 413 VAL A O 1
ATOM 2946 N N . TYR A 1 414 ? 28.299 -43.607 -2.203 1.00 15.90 414 TYR A N 1
ATOM 2947 C CA . TYR A 1 414 ? 26.911 -43.807 -2.622 1.00 13.85 414 TYR A CA 1
ATOM 2948 C C . TYR A 1 414 ? 26.783 -43.837 -4.143 1.00 14.98 414 TYR A C 1
ATOM 2949 O O . TYR A 1 414 ? 25.936 -44.542 -4.694 1.00 15.16 414 TYR A O 1
ATOM 2958 N N . ALA A 1 415 ? 27.621 -43.061 -4.823 1.00 14.22 415 ALA A N 1
ATOM 2959 C CA . ALA A 1 415 ? 27.609 -42.990 -6.282 1.00 13.47 415 ALA A CA 1
ATOM 2960 C C . ALA A 1 415 ? 27.839 -44.347 -6.935 1.00 16.76 415 ALA A C 1
ATOM 2961 O O . ALA A 1 415 ? 27.416 -44.583 -8.062 1.00 18.07 415 ALA A O 1
ATOM 2963 N N . GLU A 1 416 ? 28.529 -45.230 -6.225 1.00 17.06 416 GLU A N 1
ATOM 2964 C CA . GLU A 1 416 ? 28.771 -46.571 -6.741 1.00 19.64 416 GLU A CA 1
ATOM 2965 C C . GLU A 1 416 ? 27.460 -47.340 -6.873 1.00 21.78 416 GLU A C 1
ATOM 2966 O O . GLU A 1 416 ? 27.371 -48.294 -7.650 1.00 25.05 416 GLU A O 1
ATOM 2972 N N . HIS A 1 417 ? 26.450 -46.905 -6.118 1.00 19.04 417 HIS A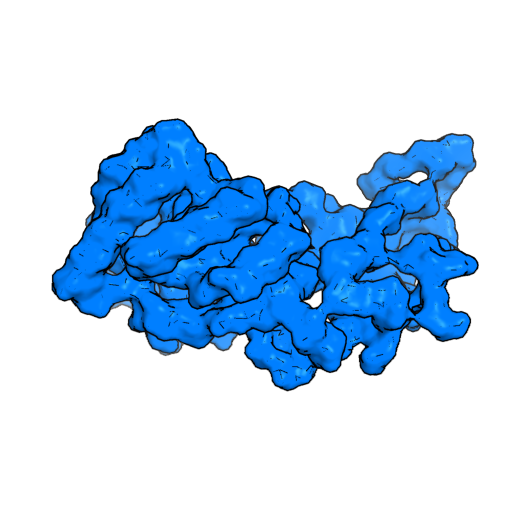 N 1
ATOM 2973 C CA . HIS A 1 417 ? 25.116 -47.511 -6.117 1.00 24.08 417 HIS A CA 1
ATOM 2974 C C . HIS A 1 417 ? 24.133 -46.726 -7.007 1.00 23.80 417 HIS A C 1
ATOM 2975 O O . HIS A 1 417 ? 23.044 -47.210 -7.321 1.00 22.52 417 HIS A O 1
ATOM 2982 N N . MET A 1 418 ? 24.524 -45.519 -7.409 1.00 19.15 418 MET A N 1
ATOM 2983 C CA . MET A 1 418 ? 23.566 -44.513 -7.894 1.00 20.38 418 MET A CA 1
ATOM 2984 C C . MET A 1 418 ? 24.051 -43.804 -9.155 1.00 18.68 418 MET A C 1
ATOM 2985 O O . MET A 1 418 ? 24.820 -42.844 -9.079 1.00 17.91 418 MET A O 1
ATOM 2990 N N . PRO A 1 419 ? 23.586 -44.263 -10.325 1.00 17.89 419 PRO A N 1
ATOM 2991 C CA . PRO A 1 419 ? 24.119 -43.849 -11.627 1.00 17.92 419 PRO A CA 1
ATOM 2992 C C . PRO A 1 419 ? 23.982 -42.356 -11.910 1.00 19.52 419 PRO A C 1
ATOM 2993 O O . PRO A 1 419 ? 24.915 -41.745 -12.429 1.00 19.02 419 PRO A O 1
ATOM 2997 N N . GLU A 1 420 ? 22.837 -41.777 -11.571 1.00 19.42 420 GLU A N 1
ATOM 2998 C CA . GLU A 1 420 ? 22.611 -40.363 -11.837 1.00 19.18 420 GLU A CA 1
ATOM 2999 C C . GLU A 1 420 ? 23.618 -39.506 -11.077 1.00 19.02 420 GLU A C 1
ATOM 3000 O O . GLU A 1 420 ? 24.218 -38.587 -11.636 1.00 17.09 420 GLU A O 1
ATOM 3006 N N . LEU A 1 421 ? 23.793 -39.821 -9.799 1.00 17.02 421 LEU A N 1
ATOM 3007 C CA . LEU A 1 421 ? 24.787 -39.156 -8.958 1.00 13.76 421 LEU A CA 1
ATOM 3008 C C . LEU A 1 421 ? 26.214 -39.352 -9.481 1.00 15.97 421 LEU A C 1
ATOM 3009 O O . LEU A 1 421 ? 26.993 -38.401 -9.594 1.00 16.62 421 LEU A O 1
ATOM 3014 N N . ARG A 1 422 ? 26.557 -40.595 -9.808 1.00 16.46 422 ARG A N 1
ATOM 3015 C CA . ARG A 1 422 ? 27.894 -40.901 -10.317 1.00 17.48 422 ARG A CA 1
ATOM 3016 C C . ARG A 1 422 ? 28.190 -40.092 -11.582 1.00 18.39 422 ARG A C 1
ATOM 3017 O O . ARG A 1 422 ? 29.266 -39.497 -11.726 1.00 20.79 422 ARG A O 1
ATOM 3025 N N . ARG A 1 423 ? 27.218 -40.049 -12.489 1.00 17.44 423 ARG A N 1
ATOM 3026 C CA . ARG A 1 423 ? 27.360 -39.285 -13.726 1.00 18.33 423 ARG A CA 1
ATOM 3027 C C . ARG A 1 423 ? 27.511 -37.784 -13.464 1.00 19.54 423 ARG A C 1
ATOM 3028 O O . ARG A 1 423 ? 28.275 -37.099 -14.130 1.00 20.49 423 ARG A O 1
ATOM 3036 N N . ALA A 1 424 ? 26.774 -37.273 -12.484 1.00 17.75 424 ALA A N 1
ATOM 3037 C CA . ALA A 1 424 ? 26.879 -35.866 -12.126 1.00 18.44 424 ALA A CA 1
ATOM 3038 C C . ALA A 1 424 ? 28.275 -35.539 -11.604 1.00 18.70 424 ALA A C 1
ATOM 3039 O O . ALA A 1 424 ? 28.883 -34.544 -12.001 1.00 18.47 424 ALA A O 1
ATOM 3041 N N . LEU A 1 425 ? 28.788 -36.380 -10.713 1.00 16.47 425 LEU A N 1
ATOM 3042 C CA . LEU A 1 425 ? 30.090 -36.103 -10.109 1.00 17.97 425 LEU A CA 1
ATOM 3043 C C . LEU A 1 425 ? 31.189 -36.100 -11.163 1.00 20.72 425 LEU A C 1
ATOM 3044 O O . LEU A 1 425 ? 32.119 -35.297 -11.104 1.00 21.80 425 LEU A O 1
ATOM 3049 N N . ALA A 1 426 ? 31.071 -36.998 -12.133 1.00 20.41 426 ALA A N 1
ATOM 3050 C CA . ALA A 1 426 ? 32.046 -37.079 -13.215 1.00 23.26 426 ALA A CA 1
ATOM 3051 C C . ALA A 1 426 ? 31.954 -35.879 -14.161 1.00 24.98 426 ALA A C 1
ATOM 3052 O O . ALA A 1 426 ? 32.969 -35.348 -14.613 1.00 25.61 426 ALA A O 1
ATOM 3054 N N . PHE A 1 427 ? 30.728 -35.453 -14.450 1.00 19.81 427 PHE A N 1
ATOM 3055 C CA . PHE A 1 427 ? 30.495 -34.396 -15.431 1.00 22.32 427 PHE A CA 1
ATOM 3056 C C . PHE A 1 427 ? 30.814 -32.997 -14.910 1.00 23.92 427 PHE A C 1
ATOM 3057 O O . PHE A 1 427 ? 31.509 -32.219 -15.568 1.00 24.96 427 PHE A O 1
ATOM 3065 N N . PHE A 1 428 ? 30.293 -32.671 -13.733 1.00 23.01 428 PHE A N 1
ATOM 3066 C CA . PHE A 1 428 ? 30.500 -31.349 -13.155 1.00 21.29 428 PHE A CA 1
ATOM 3067 C C . PHE A 1 428 ? 31.836 -31.275 -12.423 1.00 26.91 428 PHE A C 1
ATOM 3068 O O . PHE A 1 428 ? 32.305 -30.186 -12.093 1.00 26.87 428 PHE A O 1
#

Sequence (403 aa):
EDTLEADYLIETPLDPARVADVMAGEQSSGARSRASSVLRIEELEAAARPSLPNAWLERQGTPGPWRRARITLSFPLANIDANLPTLAATVAGNLYDLGEVTGVRLLSLRLPASYRARFELPRHGVAGTRALTDVKDRPMIGTIIKPNVGLSAAETAALVRELCEAGVDFIDDEVCANPAHAPLAERVRAVMSEVRRYRERSGRPVMVAFNITDDLDAMRRHAELVEREGGSCVMASINWCGFSAIQSLRRTTPLVLHAHRNGYGMMSRDPALGMSFQAYQTLWRLSGVDHMHVHGLAGKFAQSDAEVIESARDCATPLAAGCCDDAVLPAFSSGQWAGTVQATFDAVRSTDLLFMSGGGILAHPDGPAAGVTSVRQAWAAVQAGTPLPVYAEHMPELRRALAFF

InterPro domains:
  IPR000685 Ribulose bisphosphate carboxylase, large subunit, C-terminal [PF00016] (149-428)
  IPR017443 Ribulose bisphosphate carboxylase, large subunit, ferrodoxin-like N-terminal [PF02788] (25-138)
  IPR020878 Ribulose bisphosphate carboxylase, large chain, active site [PS00157] (190-198)
  IPR033966 RuBisCO [PTHR42704] (25-405)
  IPR033966 RuBisCO [SFLDS00014] (12-430)
  IPR036376 Ribulose bisphosphate carboxylase, large subunit, C-terminal domain superfamily [G3DSA:3.20.20.110] (143-431)
  IPR036376 Ribulose bisphosphate carboxylase, large subunit, C-terminal domain superfamily [SSF51649] (142-429)
  IPR036422 RuBisCO large subunit, N-terminal domain superfamily [G3DSA:3.30.70.150] (1-142)
  IPR036422 RuBisCO large subunit, N-terminal domain superfamily [SSF54966] (12-142)

Foldseek 3Di:
DQKKKWKKKFKFQDDPQVLVLVLQLVLWPCVQIGKDWDDKDKDDWACDQLADAPLCVVVPRDDGITIIMTMIIGGCVRPQLPLVSVCCRRPNCSQVDNGTSFMETEAMADAPVRLVSFAFALQALNNLCVQQVPDAFAAEEEEDPPQDQAALQRSLVVLLVLVVLPGSEYHHQVDAQDPRYGLLSNLLSNLVSQVVSCVVPVGHHAYAHENADALVSSLVSLVSNVVSPHAHYEYADVVCDLVSLLVSQVRHSHAYAYDPPVVCVQPVRPRGHYQLNHVVLSVSSSRHAEDELEAAVFPDPDHPVSSLVNLVSQQDDSYPPPRRHHAYEYDGQDALVRQLVVCVSNVGRSHYYYDYCNQQVQVVGNSLSVVLNVQSRVCVVVPHDQVVSCVVPVSVVSSVVPD

Organism: NCBI:txid134537

Secondary structure (DSSP, 8-state):
--EEEEEEEEEESS-HHHHHHHHHHHTTT---S--EEEEEEEEEEESS-SS--HHHHHTT----EEEEEEEEEEEGGGT-S-HHHHHHHHTGGGGG-TT-SEEEEEEEE--HHHHTTSB--SSHHHHHHHHHT--SS-EEE---SSSS---HHHHHHHHHHHHHHT-SB---TT-SS-TTS-HHHHHHHHHHHHHHHHHHHS---B-EEE--S-HHHHHHHHHHHHHTT--EEEEEHHHH-HHHHHHHHHH--SEEEEE-TTTTTTTSSTTEEE-HHHHHHHHHTBT-SEEEEE-TT-SSS--HHHHHHHHHHHHS-SSTT-----EEEE-SS-SGGGHHHHHHHHSSS-SEEE-SHHHHT-TT-HHHHHHHHHHHHHHHHHT--HHHHTTT-HHHHHHHHH-

B-factor: mean 19.65, std 7.56, range [8.95, 63.54]

Radius of gyration: 23.02 Å; Cα contacts (8 Å, |Δi|>4): 868; chains: 1; bounding box: 54×67×54 Å

CATH classification: 3.30.70.150 (+1 more: 3.20.20.110)